Protein AF-0000000076975892 (afdb_homodimer)

InterPro domains:
  IPR004045 Glutathione S-transferase, N-terminal [PF13417] (5-80)
  IPR004045 Glutathione S-transferase, N-terminal [PS50404] (1-82)
  IPR004046 Glutathione S-transferase, C-terminal [PF00043] (127-188)
  IPR010987 Glutathione S-transferase, C-terminal-like [PS50405] (88-212)
  IPR036249 Thioredoxin-like superfamily [SSF52833] (1-87)
  IPR036282 Glutathione S-transferase, C-terminal domain superfamily [SSF47616] (73-201)
  IPR040079 Glutathione transferase family [SFLDS00019] (1-210)

Solvent-accessible surface area (backbone atoms only — not comparable to full-atom values): 22276 Å² total; per-residue (Å²): 129,60,28,35,33,36,28,38,62,54,38,38,54,26,37,18,41,51,48,50,36,55,74,66,66,54,59,72,39,80,43,82,44,48,66,91,79,41,45,39,70,35,66,83,40,31,72,72,32,80,81,40,63,73,21,30,35,36,53,90,79,47,69,50,46,48,36,68,26,47,44,52,28,48,41,64,67,62,48,87,59,57,65,42,64,37,83,52,37,70,62,27,28,39,32,42,29,45,43,49,40,31,57,66,43,45,49,41,28,47,46,67,36,47,44,48,23,48,78,67,49,42,76,84,50,67,69,39,47,51,50,35,53,50,41,50,51,47,52,26,55,50,30,70,78,29,71,27,74,56,33,75,48,71,32,57,38,43,38,50,47,47,29,43,50,52,38,44,36,56,43,70,58,50,78,47,78,88,35,53,44,46,45,53,37,51,54,50,48,54,65,76,35,75,59,47,62,80,68,40,43,63,14,40,52,48,36,20,51,52,43,62,70,33,50,123,128,60,30,35,34,38,29,38,61,52,37,39,54,26,38,18,41,52,50,50,36,55,75,67,66,55,58,72,39,78,42,81,44,48,65,93,79,41,45,38,70,35,65,82,40,30,73,72,32,80,80,41,63,73,22,29,34,36,55,88,82,47,68,48,47,47,37,68,26,48,43,52,28,49,42,64,67,63,47,88,58,57,67,41,63,35,83,51,36,70,63,27,28,40,32,39,29,46,43,49,40,31,58,67,42,44,47,41,27,48,46,65,36,48,44,46,23,47,76,67,50,42,77,83,49,66,68,39,48,51,50,32,53,51,41,50,50,49,52,28,56,49,31,70,76,30,72,26,75,57,33,76,50,71,34,57,38,43,40,51,46,46,30,44,51,53,40,44,35,55,43,70,59,50,79,47,77,88,34,54,44,46,45,52,37,53,54,50,47,54,65,74,35,75,59,46,60,79,68,38,44,63,14,41,52,49,34,20,52,52,42,61,70,32,51,124

Sequence (432 aa):
MPITLYFMAASAPCRSVLMLAHNLKLDINITNIDIMAGDQLKPEFTAINPQHTIPTINDEGFILWESRAILCYFANKYGKEDSLYPKDPEKRALVDRMLYFDMGTLYRAFCDFVYPQILLKTVPNPEKEDKMIECLSHLNTYLEKSAHVASDFLTIADFAIFATLITFQVAINFDFTKFYNIARWIELMKSELPFYSEVNQKGIDDFRQWYLVTRPMPITLYFMAASAPCRSVLMLAHNLKLDINITNIDIMAGDQLKPEFTAINPQHTIPTINDEGFILWESRAILCYFANKYGKEDSLYPKDPEKRALVDRMLYFDMGTLYRAFCDFVYPQILLKTVPNPEKEDKMIECLSHLNTYLEKSAHVASDFLTIADFAIFATLITFQVAINFDFTKFYNIARWIELMKSELPFYSEVNQKGIDDFRQWYLVTRP

Nearest PDB structures (foldseek):
  7rhp-assembly1_A  TM=9.782E-01  e=3.189E-21  Apis mellifera
  3wyw-assembly1_A  TM=9.762E-01  e=4.995E-21  Nilaparvata lugens
  4e8e-assembly1_C  TM=9.746E-01  e=1.737E-20  Bombyx mori
  8z3b-assembly1_A  TM=9.679E-01  e=1.354E-20  Plutella xylostella
  1r5a-assembly1_A-2  TM=9.725E-01  e=4.668E-19  Anopheles cracens

Foldseek 3Di:
DAKEWAADQLDLLRLLLQLVCVVLPGHYDYDYADVVVPSLVDPVNCVLPVVSDDGWIQDPNDIDDDSVVSLVVCCVPRNPDCQQQHPPPVLNVLLVVLLCLLVPQQLVLVCVQQVCCLPVVDDGDVVSVVSNVVSLVVQLVCLVVELASRHVDHYSSRSSVLSSVLLVCQQVVDDCVVSPSVVNSNVVVCVVRVCCCVRRVVNSVVNNVSRVVSHD/DAKEWADDQLDLLRLLLQLVCVVLPGHYDYDYADVVVPSLVDPVNCVLPVVSDDGWIQDPNDIDDDSVVSLVVCCVPRNPDCQQQHPPPVLNVLLVVLLCLLVPQQLVLVCVQQVCCLPVVDDGDVVSVVSNVVSLVVQLVCLVVELASRHVDHYSSRSSVLSSVLLVCQQVVDDCVVSPSVVNSNVVVCVVRVCCCVRRVVNSVVNNVSRVVSHD

Organism: Strigamia maritima (NCBI:txid126957)

Secondary structure (DSSP, 8-state):
-PEEEEE-TT-HHHHHHHHHHHHTT--EEEEE--GGGTGGGSHHHHTT-TT--S-EEEETTEEEESHHHHHHHHHHHH--SGGGS-SSHHHHHHHHHHHHHIIIIIHHHHHHHHHHHHHS-PPP-HHHHHHHHHHHHHHHHHTTS-SSSSSSS--HHHHHHHHHHHHHHHHS----TT-HHHHHHHHHHHHH-TTHIIIIIHHHHHHHHHHHHH--/-PEEEEE-TT-HHHHHHHHHHHHTT--EEEEE--GGGTGGGSHHHHTT-TT--S-EEEETTEEEESHHHHHHHHHHHH--SGGGS-SSHHHHHHHHHHHHHIIIIIHHHHHHHHHHHHHS-PPP-HHHHHHHHHHHHHHHHHTTS-SSSSSSS--HHHHHHHHHHHHHHHHS----TT-HHHHHHHHHHHHH-TTHIIIIIHHHHHHHHHHHHH--

Structure (mmCIF, N/CA/C/O backbone):
data_AF-0000000076975892-model_v1
#
loop_
_entity.id
_entity.type
_entity.pdbx_description
1 polymer 'Uncharacterized protein'
#
loop_
_atom_site.group_PDB
_atom_site.id
_a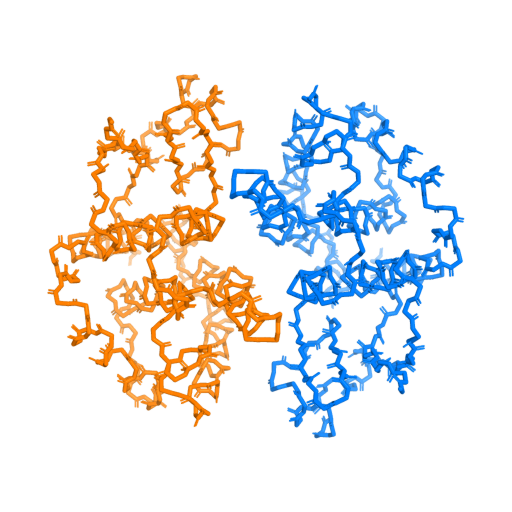tom_site.type_symbol
_atom_site.label_atom_id
_atom_site.label_alt_id
_atom_site.label_comp_id
_atom_site.label_asym_id
_atom_site.label_entity_id
_atom_site.label_seq_id
_atom_site.pdbx_PDB_ins_code
_atom_site.Cartn_x
_atom_site.Cartn_y
_atom_site.Cartn_z
_atom_site.occupancy
_atom_site.B_iso_or_equiv
_atom_site.auth_seq_id
_atom_site.auth_comp_id
_atom_site.auth_asym_id
_atom_site.auth_atom_id
_atom_site.pdbx_PDB_model_num
ATOM 1 N N . MET A 1 1 ? -18.5 -9.109 -21.75 1 87 1 MET A N 1
ATOM 2 C CA . MET A 1 1 ? -17.219 -9.062 -22.453 1 87 1 MET A CA 1
ATOM 3 C C . MET A 1 1 ? -16.062 -9.375 -21.516 1 87 1 MET A C 1
ATOM 5 O O . MET A 1 1 ? -16.141 -9.109 -20.312 1 87 1 MET A O 1
ATOM 9 N N . PRO A 1 2 ? -15.078 -9.945 -22.078 1 94.94 2 PRO A N 1
ATOM 10 C CA . PRO A 1 2 ? -13.961 -10.32 -21.203 1 94.94 2 PRO A CA 1
ATOM 11 C C . PRO A 1 2 ? -13.234 -9.102 -20.641 1 94.94 2 PRO A C 1
ATOM 13 O O . PRO A 1 2 ? -13.164 -8.055 -21.281 1 94.94 2 PRO A O 1
ATOM 16 N N . ILE A 1 3 ? -12.836 -9.156 -19.422 1 98.38 3 ILE A N 1
ATOM 17 C CA . ILE A 1 3 ? -11.953 -8.164 -18.828 1 98.38 3 ILE A CA 1
ATOM 18 C C . ILE A 1 3 ? -10.547 -8.312 -19.406 1 98.38 3 ILE A C 1
ATOM 20 O O . ILE A 1 3 ? -10 -9.414 -19.469 1 98.38 3 ILE A O 1
ATOM 24 N N . THR A 1 4 ? -9.977 -7.238 -19.875 1 98.62 4 THR A N 1
ATOM 25 C CA . THR A 1 4 ? -8.594 -7.27 -20.344 1 98.62 4 THR A CA 1
ATOM 26 C C . THR A 1 4 ? -7.629 -7.082 -19.172 1 98.62 4 THR A C 1
ATOM 28 O O . THR A 1 4 ? -7.82 -6.199 -18.328 1 98.62 4 THR A O 1
ATOM 31 N N . LEU A 1 5 ? -6.66 -7.922 -19.109 1 98.56 5 LEU A N 1
ATOM 32 C CA . LEU A 1 5 ? -5.594 -7.84 -18.125 1 98.56 5 LEU A CA 1
ATOM 33 C C . LEU A 1 5 ? -4.238 -7.656 -18.797 1 98.56 5 LEU A C 1
ATOM 35 O O . LEU A 1 5 ? -3.764 -8.555 -19.5 1 98.56 5 LEU A O 1
ATOM 39 N N . TYR A 1 6 ? -3.678 -6.469 -18.703 1 98.62 6 TYR A N 1
ATOM 40 C CA . TYR A 1 6 ? -2.295 -6.234 -19.109 1 98.62 6 TYR A CA 1
ATOM 41 C C . TYR A 1 6 ? -1.329 -6.855 -18.094 1 98.62 6 TYR A C 1
ATOM 43 O O . TYR A 1 6 ? -1.319 -6.484 -16.922 1 98.62 6 TYR A O 1
ATOM 51 N N . PHE A 1 7 ? -0.43 -7.727 -18.609 1 97.25 7 PHE A N 1
ATOM 52 C CA . PHE A 1 7 ? 0.078 -8.797 -17.75 1 97.25 7 PHE A CA 1
ATOM 53 C C . PHE A 1 7 ? 1.474 -9.219 -18.188 1 97.25 7 PHE A C 1
ATOM 55 O O . PHE A 1 7 ? 1.804 -9.156 -19.375 1 97.25 7 PHE A O 1
ATOM 62 N N . MET A 1 8 ? 2.252 -9.523 -17.234 1 95.31 8 MET A N 1
ATOM 63 C CA . MET A 1 8 ? 3.494 -10.258 -17.438 1 95.31 8 MET A CA 1
ATOM 64 C C . MET A 1 8 ? 3.588 -11.445 -16.484 1 95.31 8 MET A C 1
ATOM 66 O O . MET A 1 8 ? 3.516 -11.266 -15.258 1 95.31 8 MET A O 1
ATOM 70 N N . ALA A 1 9 ? 3.83 -12.609 -16.938 1 93.12 9 ALA A N 1
ATOM 71 C CA . ALA A 1 9 ? 3.738 -13.844 -16.156 1 93.12 9 ALA A CA 1
ATOM 72 C C . ALA A 1 9 ? 4.746 -13.844 -15.016 1 93.12 9 ALA A C 1
ATOM 74 O O . ALA A 1 9 ? 4.465 -14.359 -13.93 1 93.12 9 ALA A O 1
ATOM 75 N N . ALA A 1 10 ? 5.867 -13.258 -15.227 1 91.25 10 ALA A N 1
ATOM 76 C CA . ALA A 1 10 ? 6.926 -13.281 -14.219 1 91.25 10 ALA A CA 1
ATOM 77 C C . ALA A 1 10 ? 6.59 -12.367 -13.047 1 91.25 10 ALA A C 1
ATOM 79 O O . ALA A 1 10 ? 7.211 -12.453 -11.984 1 91.25 10 ALA A O 1
ATOM 80 N N . SER A 1 11 ? 5.684 -11.461 -13.219 1 93.44 11 SER A N 1
ATOM 81 C CA . SER A 1 11 ? 5.32 -10.477 -12.211 1 93.44 11 SER A CA 1
ATOM 82 C C . SER A 1 11 ? 4.422 -11.086 -11.141 1 93.44 11 SER A C 1
ATOM 84 O O . SER A 1 11 ? 3.297 -11.5 -11.438 1 93.44 11 SER A O 1
ATOM 86 N N . ALA A 1 12 ? 4.891 -11.102 -9.938 1 94.88 12 ALA A N 1
ATOM 87 C CA . ALA A 1 12 ? 4.105 -11.633 -8.82 1 94.88 12 ALA A CA 1
ATOM 88 C C . ALA A 1 12 ? 2.801 -10.867 -8.656 1 94.88 12 ALA A C 1
ATOM 90 O O . ALA A 1 12 ? 1.732 -11.461 -8.516 1 94.88 12 ALA A O 1
ATOM 91 N N . PRO A 1 13 ? 2.797 -9.508 -8.742 1 97.06 13 PRO A N 1
ATOM 92 C CA . PRO A 1 13 ? 1.539 -8.766 -8.648 1 97.06 13 PRO A CA 1
ATOM 93 C C . PRO A 1 13 ? 0.548 -9.148 -9.75 1 97.06 13 PRO A C 1
ATOM 95 O O . PRO A 1 13 ? -0.655 -9.25 -9.492 1 97.06 13 PRO A O 1
ATOM 98 N N . CYS A 1 14 ? 1.025 -9.391 -10.914 1 97.19 14 CYS A N 1
ATOM 99 C CA . CYS A 1 14 ? 0.155 -9.836 -12 1 97.19 14 CYS A CA 1
ATOM 100 C C . CYS A 1 14 ? -0.459 -11.195 -11.688 1 97.19 14 CYS A C 1
ATOM 102 O O . CYS A 1 14 ? -1.657 -11.398 -11.891 1 97.19 14 CYS A O 1
ATOM 104 N N . ARG A 1 15 ? 0.323 -12.055 -11.195 1 96.38 15 ARG A N 1
ATOM 105 C CA . ARG A 1 15 ? -0.147 -13.406 -10.914 1 96.38 15 ARG A CA 1
ATOM 106 C C . ARG A 1 15 ? -1.169 -13.414 -9.781 1 96.38 15 ARG A C 1
ATOM 108 O O . ARG A 1 15 ? -2.094 -14.227 -9.781 1 96.38 15 ARG A O 1
ATOM 115 N N . SER A 1 16 ? -1.021 -12.555 -8.805 1 97.5 16 SER A N 1
ATOM 116 C CA . SER A 1 16 ? -2.02 -12.453 -7.75 1 97.5 16 SER A CA 1
ATOM 117 C C . SER A 1 16 ? -3.395 -12.109 -8.312 1 97.5 16 SER A C 1
ATOM 119 O O . SER A 1 16 ? -4.398 -12.719 -7.938 1 97.5 16 SER A O 1
ATOM 121 N N . VAL A 1 17 ? -3.441 -11.18 -9.258 1 98.31 17 VAL A N 1
ATOM 122 C CA . VAL A 1 17 ? -4.684 -10.734 -9.875 1 98.31 17 VAL A CA 1
ATOM 123 C C . VAL A 1 17 ? -5.281 -11.867 -10.711 1 98.31 17 VAL A C 1
ATOM 125 O O . VAL A 1 17 ? -6.484 -12.133 -10.633 1 98.31 17 VAL A O 1
ATOM 128 N N . LEU A 1 18 ? -4.422 -12.539 -11.438 1 97.5 18 LEU A N 1
ATOM 129 C CA . LEU A 1 18 ? -4.891 -13.625 -12.297 1 97.5 18 LEU A CA 1
ATOM 130 C C . LEU A 1 18 ? -5.449 -14.773 -11.461 1 97.5 18 LEU A C 1
ATOM 132 O O . LEU A 1 18 ? -6.477 -15.359 -11.805 1 97.5 18 LEU A O 1
ATOM 136 N N . MET A 1 19 ? -4.801 -15.109 -10.375 1 96.88 19 MET A N 1
ATOM 137 C CA . MET A 1 19 ? -5.273 -16.172 -9.5 1 96.88 19 MET A CA 1
ATOM 138 C C . MET A 1 19 ? -6.648 -15.844 -8.93 1 96.88 19 MET A C 1
ATOM 140 O O . MET A 1 19 ? -7.539 -16.703 -8.906 1 96.88 19 MET A O 1
ATOM 144 N N . LEU A 1 20 ? -6.824 -14.602 -8.477 1 97.56 20 LEU A N 1
ATOM 145 C CA . LEU A 1 20 ? -8.133 -14.227 -7.949 1 97.56 20 LEU A CA 1
ATOM 146 C C . LEU A 1 20 ? -9.195 -14.273 -9.047 1 97.56 20 LEU A C 1
ATOM 148 O O . LEU A 1 20 ? -10.312 -14.734 -8.812 1 97.56 20 LEU A O 1
ATOM 152 N N . ALA A 1 21 ? -8.836 -13.781 -10.203 1 97.56 21 ALA A N 1
ATOM 153 C CA . ALA A 1 21 ? -9.781 -13.805 -11.32 1 97.56 21 ALA A CA 1
ATOM 154 C C . ALA A 1 21 ? -10.25 -15.227 -11.609 1 97.56 21 ALA A C 1
ATOM 156 O O . ALA A 1 21 ? -11.438 -15.453 -11.836 1 97.56 21 ALA A O 1
ATOM 157 N N . HIS A 1 22 ? -9.328 -16.125 -11.602 1 96.69 22 HIS A N 1
ATOM 158 C CA . HIS A 1 22 ? -9.664 -17.516 -11.812 1 96.69 22 HIS A CA 1
ATOM 159 C C . HIS A 1 22 ? -10.57 -18.047 -10.703 1 96.69 22 HIS A C 1
ATOM 161 O O . HIS A 1 22 ? -11.547 -18.75 -10.977 1 96.69 22 HIS A O 1
ATOM 167 N N . ASN A 1 23 ? -10.203 -17.734 -9.523 1 96.19 23 ASN A N 1
ATOM 168 C CA . ASN A 1 23 ? -10.992 -18.172 -8.367 1 96.19 23 ASN A CA 1
ATOM 169 C C . ASN A 1 23 ? -12.422 -17.656 -8.445 1 96.19 23 ASN A C 1
ATOM 171 O O . ASN A 1 23 ? -13.352 -18.328 -8.008 1 96.19 23 ASN A O 1
ATOM 175 N N . LEU A 1 24 ? -12.633 -16.5 -8.984 1 97 24 LEU A N 1
ATOM 176 C CA . LEU A 1 24 ? -13.945 -15.867 -9.109 1 97 24 LEU A CA 1
ATOM 177 C C . LEU A 1 24 ? -14.617 -16.266 -10.422 1 97 24 LEU A C 1
ATOM 179 O O . LEU A 1 24 ? -15.734 -15.82 -10.711 1 97 24 LEU A O 1
ATOM 183 N N . LYS A 1 25 ? -13.914 -17.016 -11.258 1 96.31 25 LYS A N 1
ATOM 184 C CA . LYS A 1 25 ? -14.406 -17.5 -12.547 1 96.31 25 LYS A CA 1
ATOM 185 C C . LYS A 1 25 ? -14.719 -16.344 -13.484 1 96.31 25 LYS A C 1
ATOM 187 O O . LYS A 1 25 ? -15.742 -16.344 -14.172 1 96.31 25 LYS A O 1
ATOM 192 N N . LEU A 1 26 ? -13.891 -15.344 -13.453 1 97.5 26 LEU A N 1
ATOM 193 C CA . LEU A 1 26 ? -14.031 -14.219 -14.367 1 97.5 26 LEU A CA 1
ATOM 194 C C . LEU A 1 26 ? -13.477 -14.555 -15.742 1 97.5 26 LEU A C 1
ATOM 196 O O . LEU A 1 26 ? -12.5 -15.297 -15.859 1 97.5 26 LEU A O 1
ATOM 200 N N . ASP A 1 27 ? -14.047 -14.039 -16.75 1 97.75 27 ASP A N 1
ATOM 201 C CA . ASP A 1 27 ? -13.539 -14.141 -18.109 1 97.75 27 ASP A CA 1
ATOM 202 C C . ASP A 1 27 ? -12.469 -13.078 -18.375 1 97.75 27 ASP A C 1
ATOM 204 O O . ASP A 1 27 ? -12.773 -11.891 -18.453 1 97.75 27 ASP A O 1
ATOM 208 N N . ILE A 1 28 ? -11.211 -13.555 -18.547 1 97.88 28 ILE A N 1
ATOM 209 C CA . ILE A 1 28 ? -10.07 -12.641 -18.656 1 97.88 28 ILE A CA 1
ATOM 210 C C . ILE A 1 28 ? -9.406 -12.812 -20.016 1 97.88 28 ILE A C 1
ATOM 212 O O . ILE A 1 28 ? -9.172 -13.938 -20.469 1 97.88 28 ILE A O 1
ATOM 216 N N . ASN A 1 29 ? -9.195 -11.734 -20.641 1 98.19 29 ASN A N 1
ATOM 217 C CA . ASN A 1 29 ? -8.344 -11.648 -21.812 1 98.19 29 ASN A CA 1
ATOM 218 C C . ASN A 1 29 ? -6.977 -11.07 -21.484 1 98.19 29 ASN A C 1
ATOM 220 O O . ASN A 1 29 ? -6.875 -9.914 -21.062 1 98.19 29 ASN A O 1
ATOM 224 N N . ILE A 1 30 ? -5.922 -11.836 -21.719 1 97.12 30 ILE A N 1
ATOM 225 C CA . ILE A 1 30 ? -4.582 -11.422 -21.328 1 97.12 30 ILE A CA 1
ATOM 226 C C . ILE A 1 30 ? -3.918 -10.664 -22.469 1 97.12 30 ILE A C 1
ATOM 228 O O . ILE A 1 30 ? -3.945 -11.117 -23.625 1 97.12 30 ILE A O 1
ATOM 232 N N . THR A 1 31 ? -3.439 -9.531 -22.25 1 97.56 31 THR A N 1
ATOM 233 C CA . THR A 1 31 ? -2.516 -8.789 -23.109 1 97.56 31 THR A CA 1
ATOM 234 C C . THR A 1 31 ? -1.117 -8.766 -22.5 1 97.56 31 THR A C 1
ATOM 236 O O . THR A 1 31 ? -0.881 -8.07 -21.516 1 97.56 31 THR A O 1
ATOM 239 N N . ASN A 1 32 ? -0.215 -9.453 -23.109 1 96.62 32 ASN A N 1
ATOM 240 C CA . ASN A 1 32 ? 1.141 -9.555 -22.578 1 96.62 32 ASN A CA 1
ATOM 241 C C . ASN A 1 32 ? 1.906 -8.242 -22.75 1 96.62 32 ASN A C 1
ATOM 243 O O . ASN A 1 32 ? 1.862 -7.621 -23.812 1 96.62 32 ASN A O 1
ATOM 247 N N . ILE A 1 33 ? 2.514 -7.789 -21.688 1 96.62 33 ILE A N 1
ATOM 248 C CA . ILE A 1 33 ? 3.389 -6.621 -21.672 1 96.62 33 ILE A CA 1
ATOM 249 C C . ILE A 1 33 ? 4.82 -7.055 -21.359 1 96.62 33 ILE A C 1
ATOM 251 O O . ILE A 1 33 ? 5.086 -7.609 -20.297 1 96.62 33 ILE A O 1
ATOM 255 N N . ASP A 1 34 ? 5.711 -6.906 -22.281 1 93.31 34 ASP A N 1
ATOM 256 C CA . ASP A 1 34 ? 7.129 -7.172 -22.062 1 93.31 34 ASP A CA 1
ATOM 257 C C . ASP A 1 34 ? 7.848 -5.93 -21.531 1 93.31 34 ASP A C 1
ATOM 259 O O . ASP A 1 34 ? 8.289 -5.09 -22.312 1 93.31 34 ASP A O 1
ATOM 263 N N . ILE A 1 35 ? 8.07 -5.922 -20.266 1 90.75 35 ILE A N 1
ATOM 264 C CA . ILE A 1 35 ? 8.656 -4.754 -19.641 1 90.75 35 ILE A CA 1
ATOM 265 C C . ILE A 1 35 ? 10.094 -4.57 -20.125 1 90.75 35 ILE A C 1
ATOM 267 O O . ILE A 1 35 ? 10.562 -3.439 -20.281 1 90.75 35 ILE A O 1
ATOM 271 N N . MET A 1 36 ? 10.805 -5.625 -20.359 1 85.38 36 MET A N 1
ATOM 272 C CA . MET A 1 36 ? 12.195 -5.562 -20.812 1 85.38 36 MET A CA 1
ATOM 273 C C . MET A 1 36 ? 12.281 -4.973 -22.219 1 85.38 36 MET A C 1
ATOM 275 O O . MET A 1 36 ? 13.258 -4.305 -22.547 1 85.38 36 MET A O 1
ATOM 279 N N . ALA A 1 37 ? 11.281 -5.184 -23 1 92.25 37 ALA A N 1
ATOM 280 C CA . ALA A 1 37 ? 11.227 -4.645 -24.359 1 92.25 37 ALA A CA 1
ATOM 281 C C . ALA A 1 37 ? 10.641 -3.234 -24.359 1 92.25 37 ALA A C 1
ATOM 283 O O . ALA A 1 37 ? 10.57 -2.59 -25.406 1 92.25 37 ALA A O 1
ATOM 284 N N . GLY A 1 38 ? 10.172 -2.787 -23.219 1 94.44 38 GLY A N 1
ATOM 285 C CA . GLY A 1 38 ? 9.68 -1.424 -23.094 1 94.44 38 GLY A CA 1
ATOM 286 C C . GLY A 1 38 ? 8.234 -1.267 -23.516 1 94.44 38 GLY A C 1
ATOM 287 O O . GLY A 1 38 ? 7.801 -0.165 -23.859 1 94.44 38 GLY A O 1
ATOM 288 N N . ASP A 1 39 ? 7.461 -2.34 -23.547 1 96.62 39 ASP A N 1
ATOM 289 C CA . ASP A 1 39 ? 6.062 -2.283 -23.953 1 96.62 39 ASP A CA 1
ATOM 290 C C . ASP A 1 39 ? 5.273 -1.297 -23.094 1 96.62 39 ASP A C 1
ATOM 292 O O . ASP A 1 39 ? 4.375 -0.613 -23.594 1 96.62 39 ASP A O 1
ATOM 296 N N . GLN A 1 40 ? 5.582 -1.185 -21.828 1 95.88 40 GLN A N 1
ATOM 297 C CA . GLN A 1 40 ? 4.84 -0.36 -20.875 1 95.88 40 GLN A CA 1
ATOM 298 C C . GLN A 1 40 ? 5.086 1.125 -21.125 1 95.88 40 GLN A C 1
ATOM 300 O O . GLN A 1 40 ? 4.375 1.977 -20.594 1 95.88 40 GLN A O 1
ATOM 305 N N . LEU A 1 41 ? 6.07 1.405 -21.984 1 96.06 41 LEU A N 1
ATOM 306 C CA . LEU A 1 41 ? 6.414 2.799 -22.25 1 96.06 41 LEU A CA 1
ATOM 307 C C . LEU A 1 41 ? 5.855 3.256 -23.594 1 96.06 41 LEU A C 1
ATOM 309 O O . LEU A 1 41 ? 5.938 4.438 -23.938 1 96.06 41 LEU A O 1
ATOM 313 N N . LYS A 1 42 ? 5.332 2.342 -24.359 1 96.81 42 LYS A N 1
ATOM 314 C CA . LYS A 1 42 ? 4.734 2.695 -25.641 1 96.81 42 LYS A CA 1
ATOM 315 C C . LYS A 1 42 ? 3.486 3.551 -25.453 1 96.81 42 LYS A C 1
ATOM 317 O O . LYS A 1 42 ? 2.725 3.346 -24.5 1 96.81 42 LYS A O 1
ATOM 322 N N . PRO A 1 43 ? 3.223 4.441 -26.328 1 96.12 43 PRO A N 1
ATOM 323 C CA . PRO A 1 43 ? 2.109 5.387 -26.203 1 96.12 43 PRO A CA 1
ATOM 324 C C . PRO A 1 43 ? 0.765 4.691 -26 1 96.12 43 PRO A C 1
ATOM 326 O O . PRO A 1 43 ? -0.086 5.191 -25.25 1 96.12 43 PRO A O 1
ATOM 329 N N . GLU A 1 44 ? 0.557 3.592 -26.656 1 95.69 44 GLU A N 1
ATOM 330 C CA . GLU A 1 44 ? -0.709 2.873 -26.547 1 95.69 44 GLU A CA 1
ATOM 331 C C . GLU A 1 44 ? -0.977 2.438 -25.109 1 95.69 44 GLU A C 1
ATOM 333 O O . GLU A 1 44 ? -2.125 2.43 -24.672 1 95.69 44 GLU A O 1
ATOM 338 N N . PHE A 1 45 ? 0.118 2.092 -24.375 1 97.06 45 PHE A N 1
ATOM 339 C CA . PHE A 1 45 ? -0.052 1.66 -23 1 97.06 45 PHE A CA 1
ATOM 340 C C . PHE A 1 45 ? -0.054 2.855 -22.047 1 97.06 45 PHE A C 1
ATOM 342 O O . PHE A 1 45 ? -0.855 2.914 -21.109 1 97.06 45 PHE A O 1
ATOM 349 N N . THR A 1 46 ? 0.799 3.861 -22.297 1 95.31 46 THR A N 1
ATOM 350 C CA . THR A 1 46 ? 0.897 5.004 -21.391 1 95.31 46 THR A CA 1
ATOM 351 C C . THR A 1 46 ? -0.38 5.84 -21.438 1 95.31 46 THR A C 1
ATOM 353 O O . THR A 1 46 ? -0.72 6.516 -20.469 1 95.31 46 THR A O 1
ATOM 356 N N . ALA A 1 47 ? -1.15 5.711 -22.469 1 94.44 47 ALA A N 1
ATOM 357 C CA . ALA A 1 47 ? -2.434 6.398 -22.578 1 94.44 47 ALA A CA 1
ATOM 358 C C . ALA A 1 47 ? -3.457 5.809 -21.625 1 94.44 47 ALA A C 1
ATOM 360 O O . ALA A 1 47 ? -4.359 6.512 -21.156 1 94.44 47 ALA A O 1
ATOM 361 N N . ILE A 1 48 ? -3.254 4.578 -21.344 1 94.81 48 ILE A N 1
ATOM 362 C CA . ILE A 1 48 ? -4.199 3.869 -20.484 1 94.81 48 ILE A CA 1
ATOM 363 C C . ILE A 1 48 ? -3.752 3.971 -19.031 1 94.81 48 ILE A C 1
ATOM 365 O O . ILE A 1 48 ? -4.582 4.133 -18.125 1 94.81 48 ILE A O 1
ATOM 369 N N . ASN A 1 49 ? -2.498 3.889 -18.812 1 96.94 49 ASN A N 1
ATOM 370 C CA . ASN A 1 49 ? -1.891 3.982 -17.5 1 96.94 49 ASN A CA 1
ATOM 371 C C . ASN A 1 49 ? -0.674 4.906 -17.5 1 96.94 49 ASN A C 1
ATOM 373 O O . ASN A 1 49 ? 0.454 4.449 -17.703 1 96.94 49 ASN A O 1
ATOM 377 N N . PRO A 1 50 ? -0.907 6.152 -17.125 1 95.06 50 PRO A N 1
ATOM 378 C CA . PRO A 1 50 ? 0.19 7.121 -17.172 1 95.06 50 PRO A CA 1
ATOM 379 C C . PRO A 1 50 ? 1.342 6.754 -16.234 1 95.06 50 PRO A C 1
ATOM 381 O O . PRO A 1 50 ? 2.436 7.312 -16.359 1 95.06 50 PRO A O 1
ATOM 384 N N . GLN A 1 51 ? 1.115 5.855 -15.312 1 96.25 51 GLN A N 1
ATOM 385 C CA . GLN A 1 51 ? 2.176 5.375 -14.438 1 96.25 51 GLN A CA 1
ATOM 386 C C . GLN A 1 51 ? 2.947 4.227 -15.078 1 96.25 51 GLN A C 1
ATOM 388 O O . GLN A 1 51 ? 4.016 3.846 -14.602 1 96.25 51 GLN A O 1
ATOM 393 N N . HIS A 1 52 ? 2.326 3.586 -16.141 1 96.38 52 HIS A N 1
ATOM 394 C CA . HIS A 1 52 ? 2.941 2.594 -17.016 1 96.38 52 HIS A CA 1
ATOM 395 C C . HIS A 1 52 ? 3.305 1.329 -16.25 1 96.38 52 HIS A C 1
ATOM 397 O O . HIS A 1 52 ? 4.383 0.764 -16.438 1 96.38 52 HIS A O 1
ATOM 403 N N . THR A 1 53 ? 2.496 0.978 -15.242 1 96.81 53 THR A N 1
ATOM 404 C CA . THR A 1 53 ? 2.764 -0.216 -14.453 1 96.81 53 THR A CA 1
ATOM 405 C C . THR A 1 53 ? 1.827 -1.354 -14.852 1 96.81 53 THR A C 1
ATOM 407 O O . THR A 1 53 ? 0.795 -1.121 -15.484 1 96.81 53 THR A O 1
ATOM 410 N N . ILE A 1 54 ? 2.186 -2.529 -14.602 1 97.62 54 ILE A N 1
ATOM 411 C CA . ILE A 1 54 ? 1.351 -3.723 -14.664 1 97.62 54 ILE A CA 1
ATOM 412 C C . ILE A 1 54 ? 1.258 -4.367 -13.281 1 97.62 54 ILE A C 1
ATOM 414 O O . ILE A 1 54 ? 2.16 -4.207 -12.461 1 97.62 54 ILE A O 1
ATOM 418 N N . PRO A 1 55 ? 0.163 -5.059 -12.992 1 98.44 55 PRO A N 1
ATOM 419 C CA . PRO A 1 55 ? -1.007 -5.301 -13.836 1 98.44 55 PRO A CA 1
ATOM 420 C C . PRO A 1 55 ? -1.862 -4.051 -14.031 1 98.44 55 PRO A C 1
ATOM 422 O O . PRO A 1 55 ? -1.857 -3.156 -13.188 1 98.44 55 PRO A O 1
ATOM 425 N N . THR A 1 56 ? -2.488 -3.945 -15.133 1 98.81 56 THR A N 1
ATOM 426 C CA . THR A 1 56 ? -3.547 -2.998 -15.461 1 98.81 56 THR A CA 1
ATOM 427 C C . THR A 1 56 ? -4.75 -3.717 -16.062 1 98.81 56 THR A C 1
ATOM 429 O O . THR A 1 56 ? -4.594 -4.652 -16.844 1 98.81 56 THR A O 1
ATOM 432 N N . ILE A 1 57 ? -5.965 -3.359 -15.695 1 98.88 57 ILE A N 1
ATOM 433 C CA . ILE A 1 57 ? -7.141 -4 -16.281 1 98.88 57 ILE A CA 1
ATOM 434 C C . ILE A 1 57 ? -7.973 -2.965 -17.031 1 98.88 57 ILE A C 1
ATOM 436 O O . ILE A 1 57 ? -7.883 -1.767 -16.75 1 98.88 57 ILE A O 1
ATOM 440 N N . ASN A 1 58 ? -8.664 -3.398 -17.969 1 98.69 58 ASN A N 1
ATOM 441 C CA . ASN A 1 58 ? -9.773 -2.719 -18.625 1 98.69 58 ASN A CA 1
ATOM 442 C C . ASN A 1 58 ? -11.07 -3.52 -18.5 1 98.69 58 ASN A C 1
ATOM 444 O O . ASN A 1 58 ? -11.234 -4.547 -19.172 1 98.69 58 ASN A O 1
ATOM 448 N N . ASP A 1 59 ? -11.938 -3.162 -17.562 1 98.56 59 ASP A N 1
ATOM 449 C CA . ASP A 1 59 ? -13.227 -3.803 -17.359 1 98.56 59 ASP A CA 1
ATOM 450 C C . ASP A 1 59 ? -14.359 -2.967 -17.969 1 98.56 59 ASP A C 1
ATOM 452 O O . ASP A 1 59 ? -14.977 -2.154 -17.266 1 98.56 59 ASP A O 1
ATOM 456 N N . GLU A 1 60 ? -14.625 -3.227 -19.266 1 96.81 60 GLU A N 1
ATOM 457 C CA . GLU A 1 60 ? -15.68 -2.521 -19.984 1 96.81 60 GLU A CA 1
ATOM 458 C C . GLU A 1 60 ? -15.469 -1.011 -19.938 1 96.81 60 GLU A C 1
ATOM 460 O O . GLU A 1 60 ? -16.391 -0.26 -19.609 1 96.81 60 GLU A O 1
ATOM 465 N N . GLY A 1 61 ? -14.258 -0.636 -20.094 1 97.25 61 GLY A N 1
ATOM 466 C CA . GLY A 1 61 ? -13.938 0.782 -20.141 1 97.25 61 GLY A CA 1
ATOM 467 C C . GLY A 1 61 ? -13.383 1.315 -18.828 1 97.25 61 GLY A C 1
ATOM 468 O O . GLY A 1 61 ? -12.781 2.391 -18.797 1 97.25 61 GLY A O 1
ATOM 469 N N . PHE A 1 62 ? -13.562 0.589 -17.766 1 98.12 62 PHE A N 1
ATOM 470 C CA . PHE A 1 62 ? -12.977 0.991 -16.484 1 98.12 62 PHE A CA 1
ATOM 471 C C . PHE A 1 62 ? -11.531 0.521 -16.375 1 98.12 62 PHE A C 1
ATOM 473 O O . PHE A 1 62 ? -11.273 -0.682 -16.312 1 98.12 62 PHE A O 1
ATOM 480 N N . ILE A 1 63 ? -10.602 1.496 -16.328 1 98.38 63 ILE A N 1
ATOM 481 C CA . ILE A 1 63 ? -9.172 1.207 -16.281 1 98.38 63 ILE A CA 1
ATOM 482 C C . ILE A 1 63 ? -8.664 1.307 -14.844 1 98.38 63 ILE A C 1
ATOM 484 O O . ILE A 1 63 ? -8.961 2.277 -14.148 1 98.38 63 ILE A O 1
ATOM 488 N N . LEU A 1 64 ? -7.961 0.279 -14.453 1 98.69 64 LEU A N 1
ATOM 489 C CA . LEU A 1 64 ? -7.438 0.254 -13.094 1 98.69 64 LEU A CA 1
ATOM 490 C C . LEU A 1 64 ? -6.082 -0.439 -13.047 1 98.69 64 LEU A C 1
ATOM 492 O O . LEU A 1 64 ? -5.887 -1.477 -13.688 1 98.69 64 LEU A O 1
ATOM 496 N N . TRP A 1 65 ? -5.16 0.252 -12.352 1 98.44 65 TRP A N 1
ATOM 497 C CA . TRP A 1 65 ? -3.896 -0.405 -12.039 1 98.44 65 TRP A CA 1
ATOM 498 C C . TRP A 1 65 ? -3.66 -0.445 -10.539 1 98.44 65 TRP A C 1
ATOM 500 O O . TRP A 1 65 ? -4.461 0.081 -9.766 1 98.44 65 TRP A O 1
ATOM 510 N N . GLU A 1 66 ? -2.467 -1.027 -10.234 1 97.94 66 GLU A N 1
ATOM 511 C CA . GLU A 1 66 ? -2.127 -1.418 -8.867 1 97.94 66 GLU A CA 1
ATOM 512 C C . GLU A 1 66 ? -2.779 -2.746 -8.492 1 97.94 66 GLU A C 1
ATOM 514 O O . GLU A 1 66 ? -4.008 -2.84 -8.422 1 97.94 66 GLU A O 1
ATOM 519 N N . SER A 1 67 ? -2.031 -3.801 -8.352 1 98.62 67 SER A N 1
ATOM 520 C CA . SER A 1 67 ? -2.512 -5.168 -8.188 1 98.62 67 SER A CA 1
ATOM 521 C C . SER A 1 67 ? -3.449 -5.289 -6.992 1 98.62 67 SER A C 1
ATOM 523 O O . SER A 1 67 ? -4.516 -5.898 -7.09 1 98.62 67 SER A O 1
ATOM 525 N N . ARG A 1 68 ? -3.166 -4.652 -5.883 1 98.75 68 ARG A N 1
ATOM 526 C CA . ARG A 1 68 ? -3.986 -4.773 -4.684 1 98.75 68 ARG A CA 1
ATOM 527 C C . ARG A 1 68 ? -5.301 -4.016 -4.84 1 98.75 68 ARG A C 1
ATOM 529 O O . ARG A 1 68 ? -6.34 -4.465 -4.352 1 98.75 68 ARG A O 1
ATOM 536 N N . ALA A 1 69 ? -5.25 -2.881 -5.488 1 98.81 69 ALA A N 1
ATOM 537 C CA . ALA A 1 69 ? -6.492 -2.182 -5.812 1 98.81 69 ALA A CA 1
ATOM 538 C C . ALA A 1 69 ? -7.375 -3.027 -6.723 1 98.81 69 ALA A C 1
ATOM 540 O O . ALA A 1 69 ? -8.602 -3.051 -6.562 1 98.81 69 ALA A O 1
ATOM 541 N N . ILE A 1 70 ? -6.781 -3.74 -7.676 1 98.94 70 ILE A N 1
ATOM 542 C CA . ILE A 1 70 ? -7.52 -4.609 -8.586 1 98.94 70 ILE A CA 1
ATOM 543 C C . ILE A 1 70 ? -8.125 -5.777 -7.809 1 98.94 70 ILE A C 1
ATOM 545 O O . ILE A 1 70 ? -9.266 -6.164 -8.047 1 98.94 70 ILE A O 1
ATOM 549 N N . LEU A 1 71 ? -7.352 -6.32 -6.867 1 98.88 71 LEU A N 1
ATOM 550 C CA . LEU A 1 71 ? -7.879 -7.395 -6.031 1 98.88 71 LEU A CA 1
ATOM 551 C C . LEU A 1 71 ? -9.117 -6.93 -5.27 1 98.88 71 LEU A C 1
ATOM 553 O O . LEU A 1 71 ? -10.133 -7.625 -5.25 1 98.88 71 LEU A O 1
ATOM 557 N N . CYS A 1 72 ? -9 -5.738 -4.648 1 98.88 72 CYS A N 1
ATOM 558 C CA . CYS A 1 72 ? -10.133 -5.176 -3.926 1 98.88 72 CYS A CA 1
ATOM 559 C C . CYS A 1 72 ? -11.312 -4.941 -4.855 1 98.88 72 CYS A C 1
ATOM 561 O O . CYS A 1 72 ? -12.453 -5.285 -4.523 1 98.88 72 CYS A O 1
ATOM 563 N N . TYR A 1 73 ? -11.039 -4.453 -6.055 1 98.88 73 TYR A N 1
ATOM 564 C CA . TYR A 1 73 ? -12.07 -4.164 -7.043 1 98.88 73 TYR A CA 1
ATOM 565 C C . TYR A 1 73 ? -12.789 -5.438 -7.477 1 98.88 73 TYR A C 1
ATOM 567 O O . TYR A 1 73 ? -14.016 -5.5 -7.473 1 98.88 73 TYR A O 1
ATOM 575 N N . PHE A 1 74 ? -12.062 -6.484 -7.805 1 98.88 74 PHE A N 1
ATOM 576 C CA . PHE A 1 74 ? -12.641 -7.754 -8.227 1 98.88 74 PHE A CA 1
ATOM 577 C C . PHE A 1 74 ? -13.516 -8.344 -7.133 1 98.88 74 PHE A C 1
ATOM 579 O O . PHE A 1 74 ? -14.609 -8.836 -7.402 1 98.88 74 PHE A O 1
ATOM 586 N N . ALA A 1 75 ? -13.031 -8.281 -5.93 1 98.69 75 ALA A N 1
ATOM 587 C CA . ALA A 1 75 ? -13.812 -8.828 -4.82 1 98.69 75 ALA A CA 1
ATOM 588 C C . ALA A 1 75 ? -15.094 -8.023 -4.605 1 98.69 75 ALA A C 1
ATOM 590 O O . ALA A 1 75 ? -16.156 -8.602 -4.379 1 98.69 75 ALA A O 1
ATOM 591 N N . ASN A 1 76 ? -15 -6.695 -4.648 1 98.38 76 ASN A N 1
ATOM 592 C CA . ASN A 1 76 ? -16.141 -5.824 -4.398 1 98.38 76 ASN A CA 1
ATOM 593 C C . ASN A 1 76 ? -17.203 -5.949 -5.496 1 98.38 76 ASN A C 1
ATOM 595 O O . ASN A 1 76 ? -18.406 -5.906 -5.219 1 98.38 76 ASN A O 1
ATOM 599 N N . LYS A 1 77 ? -16.75 -6.117 -6.719 1 98 77 LYS A N 1
ATOM 600 C CA . LYS A 1 77 ? -17.672 -6.07 -7.852 1 98 77 LYS A CA 1
ATOM 601 C C . LYS A 1 77 ? -18.203 -7.465 -8.188 1 98 77 LYS A C 1
ATOM 603 O O . LYS A 1 77 ? -19.375 -7.629 -8.516 1 98 77 LYS A O 1
ATOM 608 N N . TYR A 1 78 ? -17.328 -8.477 -8.031 1 97.81 78 TYR A N 1
ATOM 609 C CA . TYR A 1 78 ? -17.672 -9.781 -8.602 1 97.81 78 TYR A CA 1
ATOM 610 C C . TYR A 1 78 ? -17.703 -10.852 -7.52 1 97.81 78 TYR A C 1
ATOM 612 O O . TYR A 1 78 ? -18.125 -11.984 -7.777 1 97.81 78 TYR A O 1
ATOM 620 N N . GLY A 1 79 ? -17.203 -10.477 -6.32 1 96.25 79 GLY A N 1
ATOM 621 C CA . GLY A 1 79 ? -17.234 -11.453 -5.246 1 96.25 79 GLY A CA 1
ATOM 622 C C . GLY A 1 79 ? -18.641 -11.891 -4.875 1 96.25 79 GLY A C 1
ATOM 623 O O . GLY A 1 79 ? -19.547 -11.055 -4.785 1 96.25 79 GLY A O 1
ATOM 624 N N . LYS A 1 80 ? -18.875 -13.156 -4.676 1 91.81 80 LYS A N 1
ATOM 625 C CA . LYS A 1 80 ? -20.203 -13.68 -4.336 1 91.81 80 LYS A CA 1
ATOM 626 C C . LYS A 1 80 ? -20.328 -13.922 -2.836 1 91.81 80 LYS A C 1
ATOM 628 O O . LYS A 1 80 ? -21.422 -13.852 -2.283 1 91.81 80 LYS A O 1
ATOM 633 N N . GLU A 1 81 ? -19.219 -14.227 -2.25 1 90.5 81 GLU A N 1
ATOM 634 C CA . GLU A 1 81 ? -19.188 -14.492 -0.815 1 90.5 81 GLU A CA 1
ATOM 635 C C . GLU A 1 81 ? -18.469 -13.375 -0.062 1 90.5 81 GLU A C 1
ATOM 637 O O . GLU A 1 81 ? -17.484 -12.828 -0.548 1 90.5 81 GLU A O 1
ATOM 642 N N . ASP A 1 82 ? -18.906 -13.133 1.148 1 93.69 82 ASP A N 1
ATOM 643 C CA . ASP A 1 82 ? -18.375 -12.031 1.949 1 93.69 82 ASP A CA 1
ATOM 644 C C . ASP A 1 82 ? -17.016 -12.383 2.525 1 93.69 82 ASP A C 1
ATOM 646 O O . ASP A 1 82 ? -16.266 -11.492 2.947 1 93.69 82 ASP A O 1
ATOM 650 N N . SER A 1 83 ? -16.609 -13.586 2.525 1 93.31 83 SER A N 1
ATOM 651 C CA . SER A 1 83 ? -15.398 -14.031 3.213 1 93.31 83 SER A CA 1
ATOM 652 C C . SER A 1 83 ? -14.141 -13.539 2.5 1 93.31 83 SER A C 1
ATOM 654 O O . SER A 1 83 ? -13.117 -13.289 3.137 1 93.31 83 SER A O 1
ATOM 656 N N . LEU A 1 84 ? -14.258 -13.359 1.227 1 97.12 84 LEU A N 1
ATOM 657 C CA . LEU A 1 84 ? -13.094 -13 0.422 1 97.12 84 LEU A CA 1
ATOM 658 C C . LEU A 1 84 ? -12.617 -11.586 0.75 1 97.12 84 LEU A C 1
ATOM 660 O O . LEU A 1 84 ? -11.414 -11.312 0.707 1 97.12 84 LEU A O 1
ATOM 664 N N . TYR A 1 85 ? -13.492 -10.703 0.996 1 98.38 85 TYR A N 1
ATOM 665 C CA . TYR A 1 85 ? -13.25 -9.32 1.37 1 98.38 85 TYR A CA 1
ATOM 666 C C . TYR A 1 85 ? -14.406 -8.766 2.191 1 98.38 85 TYR A C 1
ATOM 668 O O . TYR A 1 85 ? -15.273 -8.055 1.663 1 98.38 85 TYR A O 1
ATOM 676 N N . PRO A 1 86 ? -14.375 -9.016 3.506 1 98.06 86 PRO A N 1
ATOM 677 C CA . PRO A 1 86 ? -15.539 -8.797 4.367 1 98.06 86 PRO A CA 1
ATOM 678 C C . PRO A 1 86 ? -16.016 -7.348 4.352 1 98.06 86 PRO A C 1
ATOM 680 O O . PRO A 1 86 ? -15.203 -6.426 4.281 1 98.06 86 PRO A O 1
ATOM 683 N N . LYS A 1 87 ? -17.391 -7.184 4.566 1 96.38 87 LYS A N 1
ATOM 684 C CA . LYS A 1 87 ? -17.969 -5.844 4.641 1 96.38 87 LYS A CA 1
ATOM 685 C C . LYS A 1 87 ? -17.875 -5.281 6.055 1 96.38 87 LYS A C 1
ATOM 687 O O . LYS A 1 87 ? -17.953 -4.066 6.254 1 96.38 87 LYS A O 1
ATOM 692 N N . ASP A 1 88 ? -17.719 -6.238 7.027 1 98.12 88 ASP A N 1
ATOM 693 C CA . ASP A 1 88 ? -17.5 -5.801 8.398 1 98.12 88 ASP A CA 1
ATOM 694 C C . ASP A 1 88 ? -16.234 -4.949 8.508 1 98.12 88 ASP A C 1
ATOM 696 O O . ASP A 1 88 ? -15.164 -5.371 8.086 1 98.12 88 ASP A O 1
ATOM 700 N N . PRO A 1 89 ? -16.328 -3.746 9.078 1 98.19 89 PRO A N 1
ATOM 701 C CA . PRO A 1 89 ? -15.188 -2.82 9.07 1 98.19 89 PRO A CA 1
ATOM 702 C C . PRO A 1 89 ? -13.945 -3.404 9.75 1 98.19 89 PRO A C 1
ATOM 704 O O . PRO A 1 89 ? -12.828 -3.234 9.25 1 98.19 89 PRO A O 1
ATOM 707 N N . GLU A 1 90 ? -14.133 -4.066 10.852 1 98.5 90 GLU A N 1
ATOM 708 C CA . GLU A 1 90 ? -12.984 -4.609 11.562 1 98.5 90 GLU A CA 1
ATOM 709 C C . GLU A 1 90 ? -12.344 -5.754 10.789 1 98.5 90 GLU A C 1
ATOM 711 O O . GLU A 1 90 ? -11.117 -5.793 10.625 1 98.5 90 GLU A O 1
ATOM 716 N N . LYS A 1 91 ? -13.148 -6.711 10.297 1 98.38 91 LYS A N 1
ATOM 717 C CA . LYS A 1 91 ? -12.625 -7.832 9.523 1 98.38 91 LYS A CA 1
ATOM 718 C C . LYS A 1 91 ? -11.953 -7.352 8.25 1 98.38 91 LYS A C 1
ATOM 720 O O . LYS A 1 91 ? -10.883 -7.848 7.879 1 98.38 91 LYS A O 1
ATOM 725 N N . ARG A 1 92 ? -12.555 -6.383 7.617 1 98.56 92 ARG A N 1
ATOM 726 C CA . ARG A 1 92 ? -11.984 -5.84 6.387 1 98.56 92 ARG A CA 1
ATOM 727 C C . ARG A 1 92 ? -10.648 -5.156 6.652 1 98.56 92 ARG A C 1
ATOM 729 O O . ARG A 1 92 ? -9.719 -5.262 5.852 1 98.56 92 ARG A O 1
ATOM 736 N N . ALA A 1 93 ? -10.555 -4.457 7.758 1 98.81 93 ALA A N 1
ATOM 737 C CA . ALA A 1 93 ? -9.336 -3.732 8.109 1 98.81 93 ALA A CA 1
ATOM 738 C C . ALA A 1 93 ? -8.156 -4.688 8.273 1 98.81 93 ALA A C 1
ATOM 740 O O . ALA A 1 93 ? -7.02 -4.344 7.941 1 98.81 93 ALA A O 1
ATOM 741 N N . LEU A 1 94 ? -8.445 -5.855 8.773 1 98.44 94 LEU A N 1
ATOM 742 C CA . LEU A 1 94 ? -7.379 -6.844 8.93 1 98.44 94 LEU A CA 1
ATOM 743 C C . LEU A 1 94 ? -6.875 -7.316 7.574 1 98.44 94 LEU A C 1
ATOM 745 O O . LEU A 1 94 ? -5.676 -7.543 7.395 1 98.44 94 LEU A O 1
ATOM 749 N N . VAL A 1 95 ? -7.789 -7.457 6.621 1 98.75 95 VAL A N 1
ATOM 750 C CA . VAL A 1 95 ? -7.414 -7.816 5.258 1 98.75 95 VAL A CA 1
ATOM 751 C C . VAL A 1 95 ? -6.59 -6.691 4.637 1 98.75 95 VAL A C 1
ATOM 753 O O . VAL A 1 95 ? -5.52 -6.934 4.07 1 98.75 95 VAL A O 1
ATOM 756 N N . ASP A 1 96 ? -7.031 -5.465 4.824 1 98.81 96 ASP A N 1
ATOM 757 C CA . ASP A 1 96 ? -6.332 -4.305 4.285 1 98.81 96 ASP A CA 1
ATOM 758 C C . ASP A 1 96 ? -4.922 -4.195 4.859 1 98.81 96 ASP A C 1
ATOM 760 O O . ASP A 1 96 ? -3.969 -3.918 4.133 1 98.81 96 ASP A O 1
ATOM 764 N N . ARG A 1 97 ? -4.82 -4.406 6.133 1 98.69 97 ARG A N 1
ATOM 765 C CA . ARG A 1 97 ? -3.508 -4.324 6.77 1 98.69 97 ARG A CA 1
ATOM 766 C C . ARG A 1 97 ? -2.52 -5.277 6.113 1 98.69 97 ARG A C 1
ATOM 768 O O . ARG A 1 97 ? -1.369 -4.91 5.859 1 98.69 97 ARG A O 1
ATOM 775 N N . MET A 1 98 ? -2.965 -6.445 5.797 1 98.69 98 MET A N 1
ATOM 776 C CA . MET A 1 98 ? -2.066 -7.449 5.234 1 98.69 98 MET A CA 1
ATOM 777 C C . MET A 1 98 ? -1.74 -7.133 3.779 1 98.69 98 MET A C 1
ATOM 779 O O . MET A 1 98 ? -0.637 -7.414 3.311 1 98.69 98 MET A O 1
ATOM 783 N N . LEU A 1 99 ? -2.717 -6.535 3.068 1 98.81 99 LEU A N 1
ATOM 784 C CA . LEU A 1 99 ? -2.428 -6.078 1.714 1 98.81 99 LEU A CA 1
ATOM 785 C C . LEU A 1 99 ? -1.344 -5.008 1.723 1 98.81 99 LEU A C 1
ATOM 787 O O . LEU A 1 99 ? -0.407 -5.059 0.921 1 98.81 99 LEU A O 1
ATOM 791 N N . TYR A 1 100 ? -1.457 -4.078 2.637 1 98.69 100 TYR A N 1
ATOM 792 C CA . TYR A 1 100 ? -0.451 -3.027 2.75 1 98.69 100 TYR A CA 1
ATOM 793 C C . TYR A 1 100 ? 0.869 -3.59 3.266 1 98.69 100 TYR A C 1
ATOM 795 O O . TYR A 1 100 ? 1.942 -3.117 2.887 1 98.69 100 TYR A O 1
ATOM 803 N N . PHE A 1 101 ? 0.791 -4.602 4.152 1 98.5 101 PHE A N 1
ATOM 804 C CA . PHE A 1 101 ? 1.996 -5.285 4.609 1 98.5 101 PHE A CA 1
ATOM 805 C C . PHE A 1 101 ? 2.752 -5.891 3.434 1 98.5 101 PHE A C 1
ATOM 807 O O . PHE A 1 101 ? 3.975 -5.75 3.336 1 98.5 101 PHE A O 1
ATOM 814 N N . ASP A 1 102 ? 2.01 -6.543 2.576 1 98.19 102 ASP A N 1
ATOM 815 C CA . ASP A 1 102 ? 2.656 -7.125 1.403 1 98.19 102 ASP A CA 1
ATOM 816 C C . ASP A 1 102 ? 3.305 -6.043 0.542 1 98.19 102 ASP A C 1
ATOM 818 O O . ASP A 1 102 ? 4.48 -6.145 0.191 1 98.19 102 ASP A O 1
ATOM 822 N N . MET A 1 103 ? 2.59 -5.004 0.241 1 97 103 MET A N 1
ATOM 823 C CA . MET A 1 103 ? 3.051 -3.953 -0.663 1 97 103 MET A CA 1
ATOM 824 C C . MET A 1 103 ? 4.25 -3.215 -0.075 1 97 103 MET A C 1
ATOM 826 O O . MET A 1 103 ? 5.273 -3.057 -0.741 1 97 103 MET A O 1
ATOM 830 N N . GLY A 1 104 ? 4.078 -2.836 1.178 1 95.62 104 GLY A N 1
ATOM 831 C CA . GLY A 1 104 ? 5.012 -1.883 1.756 1 95.62 104 GLY A CA 1
ATOM 832 C C . GLY A 1 104 ? 6.16 -2.547 2.494 1 95.62 104 GLY A C 1
ATOM 833 O O . GLY A 1 104 ? 7.168 -1.903 2.787 1 95.62 104 GLY A O 1
ATOM 834 N N . THR A 1 105 ? 6.039 -3.834 2.811 1 96.69 105 THR A N 1
ATOM 835 C CA . THR A 1 105 ? 7.023 -4.492 3.664 1 96.69 105 THR A CA 1
ATOM 836 C C . THR A 1 105 ? 7.57 -5.746 2.992 1 96.69 105 THR A C 1
ATOM 838 O O . THR A 1 105 ? 8.734 -5.781 2.59 1 96.69 105 THR A O 1
ATOM 841 N N . LEU A 1 106 ? 6.734 -6.695 2.703 1 97.56 106 LEU A N 1
ATOM 842 C CA . LEU A 1 106 ? 7.172 -8.023 2.283 1 97.56 106 LEU A CA 1
ATOM 843 C C . LEU A 1 106 ? 7.66 -8 0.838 1 97.56 106 LEU A C 1
ATOM 845 O O . LEU A 1 106 ? 8.82 -8.312 0.566 1 97.56 106 LEU A O 1
ATOM 849 N N . TYR A 1 107 ? 6.809 -7.598 -0.077 1 96.88 107 TYR A N 1
ATOM 850 C CA . TYR A 1 107 ? 7.16 -7.562 -1.492 1 96.88 107 TYR A CA 1
ATOM 851 C C . TYR A 1 107 ? 8.25 -6.531 -1.755 1 96.88 107 TYR A C 1
ATOM 853 O O . TYR A 1 107 ? 9.133 -6.75 -2.59 1 96.88 107 TYR A O 1
ATOM 861 N N . ARG A 1 108 ? 8.188 -5.473 -1.035 1 95.56 108 ARG A N 1
ATOM 862 C CA . ARG A 1 108 ? 9.211 -4.445 -1.158 1 95.56 108 ARG A CA 1
ATOM 863 C C . ARG A 1 108 ? 10.586 -4.996 -0.777 1 95.56 108 ARG A C 1
ATOM 865 O O . ARG A 1 108 ? 11.578 -4.742 -1.469 1 95.56 108 ARG A O 1
ATOM 872 N N . ALA A 1 109 ? 10.641 -5.684 0.345 1 95.5 109 ALA A N 1
ATOM 873 C CA . ALA A 1 109 ? 11.906 -6.262 0.791 1 95.5 109 ALA A CA 1
ATOM 874 C C . ALA A 1 109 ? 12.453 -7.238 -0.245 1 95.5 109 ALA A C 1
ATOM 876 O O . ALA A 1 109 ? 13.664 -7.281 -0.484 1 95.5 109 ALA A O 1
ATOM 877 N N . PHE A 1 110 ? 11.586 -7.977 -0.839 1 94.75 110 PHE A N 1
ATOM 878 C CA . PHE A 1 110 ? 11.969 -8.883 -1.914 1 94.75 110 PHE A CA 1
ATOM 879 C C . PHE A 1 110 ? 12.57 -8.117 -3.084 1 94.75 110 PHE A C 1
ATOM 881 O O . PHE A 1 110 ? 13.641 -8.469 -3.584 1 94.75 110 PHE A O 1
ATOM 888 N N . CYS A 1 111 ? 11.914 -7.062 -3.514 1 93.5 111 CYS A N 1
ATOM 889 C CA . CYS A 1 111 ? 12.367 -6.262 -4.648 1 93.5 111 CYS A CA 1
ATOM 890 C C . CYS A 1 111 ? 13.727 -5.641 -4.367 1 93.5 111 CYS A C 1
ATOM 892 O O . CYS A 1 111 ? 14.617 -5.688 -5.215 1 93.5 111 CYS A O 1
ATOM 894 N N . ASP A 1 112 ? 13.875 -5.133 -3.156 1 93.44 112 ASP A N 1
ATOM 895 C CA . ASP A 1 112 ? 15.117 -4.465 -2.777 1 93.44 112 ASP A CA 1
ATOM 896 C C . ASP A 1 112 ? 16.281 -5.449 -2.77 1 93.44 112 ASP A C 1
ATOM 898 O O . ASP A 1 112 ? 17.422 -5.07 -3.055 1 93.44 112 ASP A O 1
ATOM 902 N N . PHE A 1 113 ? 16 -6.691 -2.488 1 94.25 113 PHE A N 1
ATOM 903 C CA . PHE A 1 113 ? 17.062 -7.695 -2.385 1 94.25 113 PHE A CA 1
ATOM 904 C C . PHE A 1 113 ? 17.375 -8.297 -3.75 1 94.25 113 PHE A C 1
ATOM 906 O O . PHE A 1 113 ? 18.531 -8.461 -4.113 1 94.25 113 PHE A O 1
ATOM 913 N N . VAL A 1 114 ? 16.359 -8.516 -4.559 1 92.31 114 VAL A N 1
ATOM 914 C CA . VAL A 1 114 ? 16.516 -9.383 -5.723 1 92.31 114 VAL A CA 1
ATOM 915 C C . VAL A 1 114 ? 16.734 -8.539 -6.973 1 92.31 114 VAL A C 1
ATOM 917 O O . VAL A 1 114 ? 17.609 -8.852 -7.793 1 92.31 114 VAL A O 1
ATOM 920 N N . TYR A 1 115 ? 16.047 -7.438 -7.141 1 89.06 115 TYR A N 1
ATOM 921 C CA . TYR A 1 115 ? 16.016 -6.742 -8.422 1 89.06 115 TYR A CA 1
ATOM 922 C C . TYR A 1 115 ? 17.359 -6.09 -8.727 1 89.06 115 TYR A C 1
ATOM 924 O O . TYR A 1 115 ? 17.797 -6.07 -9.875 1 89.06 115 TYR A O 1
ATOM 932 N N . PRO A 1 116 ? 18.016 -5.559 -7.711 1 89.25 116 PRO A N 1
ATOM 933 C CA . PRO A 1 116 ? 19.359 -5.047 -8.031 1 89.25 116 PRO A CA 1
ATOM 934 C C . PRO A 1 116 ? 20.281 -6.121 -8.594 1 89.25 116 PRO A C 1
ATOM 936 O O . PRO A 1 116 ? 21.109 -5.828 -9.453 1 89.25 116 PRO A O 1
ATOM 939 N N . GLN A 1 117 ? 20.109 -7.285 -8.172 1 87.12 117 GLN A N 1
ATOM 940 C CA . GLN A 1 117 ? 20.922 -8.391 -8.656 1 87.12 117 GLN A CA 1
ATOM 941 C C . GLN A 1 117 ? 20.609 -8.703 -10.117 1 87.12 117 GLN A C 1
ATOM 943 O O . GLN A 1 117 ? 21.516 -8.984 -10.906 1 87.12 117 GLN A O 1
ATOM 948 N N . ILE A 1 118 ? 19.344 -8.602 -10.5 1 83.56 118 ILE A N 1
ATOM 949 C CA . ILE A 1 118 ? 18.875 -8.945 -11.836 1 83.56 118 ILE A CA 1
ATOM 950 C C . ILE A 1 118 ? 19.125 -7.781 -12.789 1 83.56 118 ILE A C 1
ATOM 952 O O . ILE A 1 118 ? 19.594 -7.984 -13.914 1 83.56 118 ILE A O 1
ATOM 956 N N . LEU A 1 119 ? 18.906 -6.562 -12.352 1 80.44 119 LEU A N 1
ATOM 957 C CA . LEU A 1 119 ? 18.922 -5.402 -13.242 1 80.44 119 LEU A CA 1
ATOM 958 C C . LEU A 1 119 ? 20.312 -4.789 -13.312 1 80.44 119 LEU A C 1
ATOM 960 O O . LEU A 1 119 ? 20.719 -4.273 -14.352 1 80.44 119 LEU A O 1
ATOM 964 N N . LEU A 1 120 ? 21 -4.812 -12.164 1 81.38 120 LEU A N 1
ATOM 965 C CA . LEU A 1 120 ? 22.281 -4.133 -12.102 1 81.38 120 LEU A CA 1
ATOM 966 C C . LEU A 1 120 ? 23.422 -5.141 -11.969 1 81.38 120 LEU A C 1
ATOM 968 O O . LEU A 1 120 ? 24.594 -4.758 -11.961 1 81.38 120 LEU A O 1
ATOM 972 N N . LYS A 1 121 ? 23.125 -6.395 -11.891 1 85.88 121 LYS A N 1
ATOM 973 C CA . LYS A 1 121 ? 24.094 -7.477 -11.797 1 85.88 121 LYS A CA 1
ATOM 974 C C . LYS A 1 121 ? 25 -7.297 -10.578 1 85.88 121 LYS A C 1
ATOM 976 O O . LYS A 1 121 ? 26.203 -7.496 -10.672 1 85.88 121 LYS A O 1
ATOM 981 N N . THR A 1 122 ? 24.375 -6.887 -9.539 1 86.5 122 THR A N 1
ATOM 982 C CA . THR A 1 122 ? 25.109 -6.73 -8.289 1 86.5 122 THR A CA 1
ATOM 983 C C . THR A 1 122 ? 25.125 -8.039 -7.504 1 86.5 122 THR A C 1
ATOM 985 O O . THR A 1 122 ? 24.281 -8.914 -7.727 1 86.5 122 THR A O 1
ATOM 988 N N . VAL A 1 123 ? 26.141 -8.125 -6.629 1 89.06 123 VAL A N 1
ATOM 989 C CA . VAL A 1 123 ? 26.172 -9.25 -5.703 1 89.06 123 VAL A CA 1
ATOM 990 C C . VAL A 1 123 ? 25.078 -9.07 -4.645 1 89.06 123 VAL A C 1
ATOM 992 O O . VAL A 1 123 ? 24.656 -7.945 -4.363 1 89.06 123 VAL A O 1
ATOM 995 N N . PRO A 1 124 ? 24.656 -10.234 -4.086 1 89.69 124 PRO A N 1
ATOM 996 C CA . PRO A 1 124 ? 23.641 -10.125 -3.033 1 89.69 124 PRO A CA 1
ATOM 997 C C . PRO A 1 124 ? 24.094 -9.234 -1.872 1 89.69 124 PRO A C 1
ATOM 999 O O . PRO A 1 124 ? 25.219 -9.359 -1.401 1 89.69 124 PRO A O 1
ATOM 1002 N N . ASN A 1 125 ? 23.25 -8.352 -1.468 1 93.31 125 ASN A N 1
ATOM 1003 C CA . ASN A 1 125 ? 23.5 -7.465 -0.333 1 93.31 125 ASN A CA 1
ATOM 1004 C C . ASN A 1 125 ? 23 -8.078 0.973 1 93.31 125 ASN A C 1
ATOM 1006 O O . ASN A 1 125 ? 21.797 -8.219 1.171 1 93.31 125 ASN A O 1
ATOM 1010 N N . PRO A 1 126 ? 23.875 -8.367 1.855 1 95.62 126 PRO A N 1
ATOM 1011 C CA . PRO A 1 126 ? 23.484 -9.062 3.086 1 95.62 126 PRO A CA 1
ATOM 1012 C C . PRO A 1 126 ? 22.516 -8.242 3.936 1 95.62 126 PRO A C 1
ATOM 1014 O O . PRO A 1 126 ? 21.656 -8.805 4.609 1 95.62 126 PRO A O 1
ATOM 1017 N N . GLU A 1 127 ? 22.641 -6.973 3.918 1 95.06 127 GLU A N 1
ATOM 1018 C CA . GLU A 1 127 ? 21.734 -6.121 4.691 1 95.06 127 GLU A CA 1
ATOM 1019 C C . GLU A 1 127 ? 20.312 -6.215 4.168 1 95.06 127 GLU A C 1
ATOM 1021 O O . GLU A 1 127 ? 19.359 -6.223 4.949 1 95.06 127 GLU A O 1
ATOM 1026 N N . LYS A 1 128 ? 20.219 -6.242 2.879 1 95.56 128 LYS A N 1
ATOM 1027 C CA . LYS A 1 128 ? 18.906 -6.371 2.26 1 95.56 128 LYS A CA 1
ATOM 1028 C C . LYS A 1 128 ? 18.312 -7.754 2.516 1 95.56 128 LYS A C 1
ATOM 1030 O O . LYS A 1 128 ? 17.094 -7.895 2.686 1 95.56 128 LYS A O 1
ATOM 1035 N N . GLU A 1 129 ? 19.141 -8.758 2.48 1 95.12 129 GLU A N 1
ATOM 1036 C CA . GLU A 1 129 ? 18.688 -10.109 2.809 1 95.12 129 GLU A CA 1
ATOM 1037 C C . GLU A 1 129 ? 18.172 -10.18 4.242 1 95.12 129 GLU A C 1
ATOM 1039 O O . GLU A 1 129 ? 17.125 -10.781 4.504 1 95.12 129 GLU A O 1
ATOM 1044 N N . ASP A 1 130 ? 18.891 -9.562 5.164 1 96.81 130 ASP A N 1
ATOM 1045 C CA . ASP A 1 130 ? 18.5 -9.547 6.566 1 96.81 130 ASP A CA 1
ATOM 1046 C C . ASP A 1 130 ? 17.141 -8.883 6.742 1 96.81 130 ASP A C 1
ATOM 1048 O O . ASP A 1 130 ? 16.312 -9.344 7.531 1 96.81 130 ASP A O 1
ATOM 1052 N N . LYS A 1 131 ? 16.953 -7.848 6.027 1 96.25 131 LYS A N 1
ATOM 1053 C CA . LYS A 1 131 ? 15.672 -7.148 6.086 1 96.25 131 LYS A CA 1
ATOM 1054 C C . LYS A 1 131 ? 14.547 -8.031 5.559 1 96.25 131 LYS A C 1
ATOM 1056 O O . LYS A 1 131 ? 13.445 -8.031 6.113 1 96.25 131 LYS A O 1
ATOM 1061 N N . MET A 1 132 ? 14.805 -8.719 4.48 1 96.44 132 MET A N 1
ATOM 1062 C CA . MET A 1 132 ? 13.82 -9.648 3.926 1 96.44 132 MET A CA 1
ATOM 1063 C C . MET A 1 132 ? 13.477 -10.742 4.934 1 96.44 132 MET A C 1
ATOM 1065 O O . MET A 1 132 ? 12.297 -11.062 5.125 1 96.44 132 MET A O 1
ATOM 1069 N N . ILE A 1 133 ? 14.469 -11.25 5.637 1 96.69 133 ILE A N 1
ATOM 1070 C CA . ILE A 1 133 ? 14.281 -12.289 6.641 1 96.69 133 ILE A CA 1
ATOM 1071 C C . ILE A 1 133 ? 13.453 -11.742 7.805 1 96.69 133 ILE A C 1
ATOM 1073 O O . ILE A 1 133 ? 12.562 -12.422 8.32 1 96.69 133 ILE A O 1
ATOM 1077 N N . GLU A 1 134 ? 13.703 -10.523 8.164 1 96.94 134 GLU A N 1
ATOM 1078 C CA . GLU A 1 134 ? 12.922 -9.859 9.203 1 96.94 134 GLU A CA 1
ATOM 1079 C C . GLU A 1 134 ? 11.453 -9.75 8.805 1 96.94 134 GLU A C 1
ATOM 1081 O O . GLU A 1 134 ? 10.562 -9.992 9.625 1 96.94 134 GLU A O 1
ATOM 1086 N N . CYS A 1 135 ? 11.172 -9.375 7.605 1 97.5 135 CYS A N 1
ATOM 1087 C CA . CYS A 1 135 ? 9.805 -9.258 7.109 1 97.5 135 CYS A CA 1
ATOM 1088 C C . CYS A 1 135 ? 9.102 -10.609 7.125 1 97.5 135 CYS A C 1
ATOM 1090 O O . CYS A 1 135 ? 7.93 -10.695 7.48 1 97.5 135 CYS A O 1
ATOM 1092 N N . LEU A 1 136 ? 9.836 -11.641 6.762 1 97.81 136 LEU A N 1
ATOM 1093 C CA . LEU A 1 136 ? 9.297 -12.992 6.805 1 97.81 136 LEU A CA 1
ATOM 1094 C C . LEU A 1 136 ? 8.992 -13.414 8.234 1 97.81 136 LEU A C 1
ATOM 1096 O O . LEU A 1 136 ? 8.016 -14.133 8.484 1 97.81 136 LEU A O 1
ATOM 1100 N N . SER A 1 137 ? 9.789 -12.938 9.148 1 97.56 137 SER A N 1
ATOM 1101 C CA . SER A 1 137 ? 9.547 -13.227 10.562 1 97.56 137 SER A CA 1
ATOM 1102 C C . SER A 1 137 ? 8.242 -12.594 11.039 1 97.56 137 SER A C 1
ATOM 1104 O O . SER A 1 137 ? 7.504 -13.195 11.82 1 97.56 137 SER A O 1
ATOM 1106 N N . HIS A 1 138 ? 7.957 -11.398 10.617 1 97.06 138 HIS A N 1
ATOM 1107 C CA . HIS A 1 138 ? 6.684 -10.766 10.938 1 97.06 138 HIS A CA 1
ATOM 1108 C C . HIS A 1 138 ? 5.512 -11.594 10.414 1 97.06 138 HIS A C 1
ATOM 1110 O O . HIS A 1 138 ? 4.555 -11.852 11.148 1 97.06 138 HIS A O 1
ATOM 1116 N N . LEU A 1 139 ? 5.609 -12 9.148 1 98.12 139 LEU A N 1
ATOM 1117 C CA . LEU A 1 139 ? 4.535 -12.789 8.562 1 98.12 139 LEU A CA 1
ATOM 1118 C C . LEU A 1 139 ? 4.352 -14.109 9.312 1 98.12 139 LEU A C 1
ATOM 1120 O O . LEU A 1 139 ? 3.225 -14.547 9.547 1 98.12 139 LEU A O 1
ATOM 1124 N N . ASN A 1 140 ? 5.488 -14.727 9.648 1 98.19 140 ASN A N 1
ATOM 1125 C CA . ASN A 1 140 ? 5.43 -15.969 10.406 1 98.19 140 ASN A CA 1
ATOM 1126 C C . ASN A 1 140 ? 4.691 -15.781 11.727 1 98.19 140 ASN A C 1
ATOM 1128 O O . ASN A 1 140 ? 3.936 -16.656 12.156 1 98.19 140 ASN A O 1
ATOM 1132 N N . THR A 1 141 ? 4.902 -14.68 12.344 1 96.75 141 THR A N 1
ATOM 1133 C CA . THR A 1 141 ? 4.234 -14.344 13.594 1 96.75 141 THR A CA 1
ATOM 1134 C C . THR A 1 141 ? 2.742 -14.117 13.367 1 96.75 141 THR A C 1
ATOM 1136 O O . THR A 1 141 ? 1.914 -14.594 14.148 1 96.75 141 THR A O 1
ATOM 1139 N N . TYR A 1 142 ? 2.377 -13.391 12.305 1 96.19 142 TYR A N 1
ATOM 1140 C CA . TYR A 1 142 ? 0.97 -13.156 12 1 96.19 142 TYR A CA 1
ATOM 1141 C C . TYR A 1 142 ? 0.234 -14.477 11.797 1 96.19 142 TYR A C 1
ATOM 1143 O O . TYR A 1 142 ? -0.907 -14.633 12.242 1 96.19 142 TYR A O 1
ATOM 1151 N N . LEU A 1 143 ? 0.834 -15.422 11.203 1 97.88 143 LEU A N 1
ATOM 1152 C CA . LEU A 1 143 ? 0.226 -16.688 10.82 1 97.88 143 LEU A CA 1
ATOM 1153 C C . LEU A 1 143 ? 0.139 -17.641 12.016 1 97.88 143 LEU A C 1
ATOM 1155 O O . LEU A 1 143 ? -0.421 -18.734 11.906 1 97.88 143 LEU A O 1
ATOM 1159 N N . GLU A 1 144 ? 0.634 -17.219 13.148 1 95.56 144 GLU A N 1
ATOM 1160 C CA . GLU A 1 144 ? 0.429 -17.969 14.383 1 95.56 144 GLU A CA 1
ATOM 1161 C C . GLU A 1 144 ? -1.014 -17.859 14.867 1 95.56 144 GLU A C 1
ATOM 1163 O O . GLU A 1 144 ? -1.51 -18.734 15.57 1 95.56 144 GLU A O 1
ATOM 1168 N N . LYS A 1 145 ? -1.704 -16.859 14.461 1 92.62 145 LYS A N 1
ATOM 1169 C CA . LYS A 1 145 ? -2.973 -16.5 15.086 1 92.62 145 LYS A CA 1
ATOM 1170 C C . LYS A 1 145 ? -4.156 -16.969 14.242 1 92.62 145 LYS A C 1
ATOM 1172 O O . LYS A 1 145 ? -5.285 -17.031 14.727 1 92.62 145 LYS A O 1
ATOM 1177 N N . SER A 1 146 ? -3.932 -17.297 13.055 1 95.31 146 SER A N 1
ATOM 1178 C CA . SER A 1 146 ? -5.027 -17.641 12.156 1 95.31 146 SER A CA 1
ATOM 1179 C C . SER A 1 146 ? -4.566 -18.609 11.062 1 95.31 146 SER A C 1
ATOM 1181 O O . SER A 1 146 ? -3.369 -18.734 10.805 1 95.31 146 SER A O 1
ATOM 1183 N N . ALA A 1 147 ? -5.516 -19.281 10.414 1 97.06 147 ALA A N 1
ATOM 1184 C CA . ALA A 1 147 ? -5.219 -20.25 9.359 1 97.06 147 ALA A CA 1
ATOM 1185 C C . ALA A 1 147 ? -4.719 -19.531 8.102 1 97.06 147 ALA A C 1
ATOM 1187 O O . ALA A 1 147 ? -3.855 -20.062 7.387 1 97.06 147 ALA A O 1
ATOM 1188 N N . HIS A 1 148 ? -5.328 -18.359 7.852 1 98.44 148 HIS A N 1
ATOM 1189 C CA . HIS A 1 148 ? -4.918 -17.531 6.723 1 98.44 148 HIS A CA 1
ATOM 1190 C C . HIS A 1 148 ? -4.32 -16.203 7.195 1 98.44 148 HIS A C 1
ATOM 1192 O O . HIS A 1 148 ? -4.254 -15.945 8.398 1 98.44 148 HIS A O 1
ATOM 1198 N N . VAL A 1 149 ? -3.805 -15.367 6.297 1 98.31 149 VAL A N 1
ATOM 1199 C CA . VAL A 1 149 ? -2.932 -14.258 6.656 1 98.31 149 VAL A CA 1
ATOM 1200 C C . VAL A 1 149 ? -3.73 -13.195 7.406 1 98.31 149 VAL A C 1
ATOM 1202 O O . VAL A 1 149 ? -3.178 -12.461 8.227 1 98.31 149 VAL A O 1
ATOM 1205 N N . ALA A 1 150 ? -5.059 -13.102 7.113 1 97.75 150 ALA A N 1
ATOM 1206 C CA . ALA A 1 150 ? -5.832 -12.023 7.723 1 97.75 150 ALA A CA 1
ATOM 1207 C C . ALA A 1 150 ? -6.992 -12.586 8.547 1 97.75 150 ALA A C 1
ATOM 1209 O O . ALA A 1 150 ? -7.645 -11.852 9.289 1 97.75 150 ALA A O 1
ATOM 1210 N N . SER A 1 151 ? -7.309 -13.82 8.375 1 96.81 151 SER A N 1
ATOM 1211 C CA . SER A 1 151 ? -8.453 -14.484 8.984 1 96.81 151 SER A CA 1
ATOM 1212 C C . SER A 1 151 ? -8.312 -16 8.93 1 96.81 151 SER A C 1
ATOM 1214 O O . SER A 1 151 ? -7.281 -16.516 8.5 1 96.81 151 SER A O 1
ATOM 1216 N N . ASP A 1 152 ? -9.406 -16.609 9.422 1 96.62 152 ASP A N 1
ATOM 1217 C CA . ASP A 1 152 ? -9.406 -18.078 9.344 1 96.62 152 ASP A CA 1
ATOM 1218 C C . ASP A 1 152 ? -9.867 -18.562 7.973 1 96.62 152 ASP A C 1
ATOM 1220 O O . ASP A 1 152 ? -9.836 -19.75 7.688 1 96.62 152 ASP A O 1
ATOM 1224 N N . PHE A 1 153 ? -10.273 -17.641 7.156 1 96.06 153 PHE A N 1
ATOM 1225 C CA . PHE A 1 153 ? -10.766 -17.984 5.828 1 96.06 153 PHE A CA 1
ATOM 1226 C C . PHE A 1 153 ? -9.945 -17.281 4.746 1 96.06 153 PHE A C 1
ATOM 1228 O O . PHE A 1 153 ? -9.258 -16.297 5.023 1 96.06 153 PHE A O 1
ATOM 1235 N N . LEU A 1 154 ? -10.07 -17.859 3.545 1 97.44 154 LEU A N 1
ATOM 1236 C CA . LEU A 1 154 ? -9.391 -17.297 2.381 1 97.44 154 LEU A CA 1
ATOM 1237 C C . LEU A 1 154 ? -9.883 -15.875 2.1 1 97.44 154 LEU A C 1
ATOM 1239 O O . LEU A 1 154 ? -11.086 -15.625 2.062 1 97.44 154 LEU A O 1
ATOM 1243 N N . THR A 1 155 ? -8.969 -14.945 2 1 98.44 155 THR A N 1
ATOM 1244 C CA . THR A 1 155 ? -9.273 -13.57 1.614 1 98.44 155 THR A CA 1
ATOM 1245 C C . THR A 1 155 ? -8.406 -13.133 0.439 1 98.44 155 THR A C 1
ATOM 1247 O O . THR A 1 155 ? -7.5 -13.859 0.026 1 98.44 155 THR A O 1
ATOM 1250 N N . ILE A 1 156 ? -8.578 -11.93 -0.049 1 98.69 156 ILE A N 1
ATOM 1251 C CA . ILE A 1 156 ? -7.809 -11.422 -1.18 1 98.69 156 ILE A CA 1
ATOM 1252 C C . ILE A 1 156 ? -6.367 -11.164 -0.753 1 98.69 156 ILE A C 1
ATOM 1254 O O . ILE A 1 156 ? -5.457 -11.164 -1.587 1 98.69 156 ILE A O 1
ATOM 1258 N N 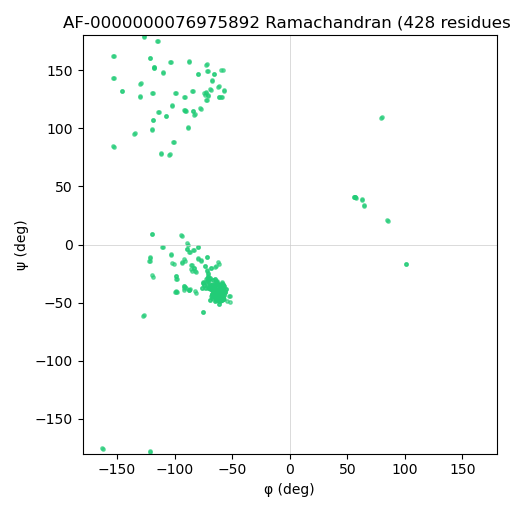. ALA A 1 157 ? -6.121 -10.938 0.532 1 98.81 157 ALA A N 1
ATOM 1259 C CA . ALA A 1 157 ? -4.758 -10.758 1.014 1 98.81 157 ALA A CA 1
ATOM 1260 C C . ALA A 1 157 ? -3.93 -12.023 0.816 1 98.81 157 ALA A C 1
ATOM 1262 O O . ALA A 1 157 ? -2.717 -11.953 0.602 1 98.81 157 ALA A O 1
ATOM 1263 N N . ASP A 1 158 ? -4.566 -13.156 0.894 1 98.69 158 ASP A N 1
ATOM 1264 C CA . ASP A 1 158 ? -3.869 -14.422 0.698 1 98.69 158 ASP A CA 1
ATOM 1265 C C . ASP A 1 158 ? -3.332 -14.539 -0.727 1 98.69 158 ASP A C 1
ATOM 1267 O O . ASP A 1 158 ? -2.236 -15.062 -0.943 1 98.69 158 ASP A O 1
ATOM 1271 N N . PHE A 1 159 ? -4.043 -14.055 -1.71 1 98.06 159 PHE A N 1
ATOM 1272 C CA . PHE A 1 159 ? -3.602 -14.117 -3.098 1 98.06 159 PHE A CA 1
ATOM 1273 C C . PHE A 1 159 ? -2.365 -13.258 -3.312 1 98.06 159 PHE A C 1
ATOM 1275 O O . PHE A 1 159 ? -1.415 -13.68 -3.977 1 98.06 159 PHE A O 1
ATOM 1282 N N . ALA A 1 160 ? -2.381 -12.047 -2.762 1 98.38 160 ALA A N 1
ATOM 1283 C CA . ALA A 1 160 ? -1.24 -11.148 -2.895 1 98.38 160 ALA A CA 1
ATOM 1284 C C . ALA A 1 160 ? 0.012 -11.75 -2.262 1 98.38 160 ALA A C 1
ATOM 1286 O O . ALA A 1 160 ? 1.062 -11.828 -2.902 1 98.38 160 ALA A O 1
ATOM 1287 N N . ILE A 1 161 ? -0.141 -12.18 -1.034 1 98.5 161 ILE A N 1
ATOM 1288 C CA . ILE A 1 161 ? 1.002 -12.648 -0.262 1 98.5 161 ILE A CA 1
ATOM 1289 C C . ILE A 1 161 ? 1.473 -14 -0.811 1 98.5 161 ILE A C 1
ATOM 1291 O O . ILE A 1 161 ? 2.674 -14.273 -0.847 1 98.5 161 ILE A O 1
ATOM 1295 N N . PHE A 1 162 ? 0.555 -14.836 -1.29 1 97.12 162 PHE A N 1
ATOM 1296 C CA . PHE A 1 162 ? 0.926 -16.125 -1.88 1 97.12 162 PHE A CA 1
ATOM 1297 C C . PHE A 1 162 ? 1.78 -15.914 -3.125 1 97.12 162 PHE A C 1
ATOM 1299 O O . PHE A 1 162 ? 2.807 -16.578 -3.295 1 97.12 162 PHE A O 1
ATOM 1306 N N . ALA A 1 163 ? 1.391 -15.031 -4.016 1 95.81 163 ALA A N 1
ATOM 1307 C CA . ALA A 1 163 ? 2.17 -14.734 -5.215 1 95.81 163 ALA A CA 1
ATOM 1308 C C . ALA A 1 163 ? 3.578 -14.273 -4.855 1 95.81 163 ALA A C 1
ATOM 1310 O O . ALA A 1 163 ? 4.555 -14.664 -5.5 1 95.81 163 ALA A O 1
ATOM 1311 N N . THR A 1 164 ? 3.691 -13.438 -3.805 1 96.31 164 THR A N 1
ATOM 1312 C CA . THR A 1 164 ? 4.984 -12.953 -3.332 1 96.31 164 THR A CA 1
ATOM 1313 C C . THR A 1 164 ? 5.844 -14.102 -2.826 1 96.31 164 THR A C 1
ATOM 1315 O O . THR A 1 164 ? 6.984 -14.273 -3.266 1 96.31 164 THR A O 1
ATOM 1318 N N . LEU A 1 165 ? 5.297 -14.977 -2.014 1 96 165 LEU A N 1
ATOM 1319 C CA . LEU A 1 165 ? 6.078 -16 -1.331 1 96 165 LEU A CA 1
ATOM 1320 C C . LEU A 1 165 ? 6.496 -17.109 -2.299 1 96 165 LEU A C 1
ATOM 1322 O O . LEU A 1 165 ? 7.582 -17.672 -2.17 1 96 165 LEU A O 1
ATOM 1326 N N . ILE A 1 166 ? 5.637 -17.359 -3.201 1 92.5 166 ILE A N 1
ATOM 1327 C CA . ILE A 1 166 ? 5.996 -18.406 -4.152 1 92.5 166 ILE A CA 1
ATOM 1328 C C . ILE A 1 166 ? 7.113 -17.906 -5.07 1 92.5 166 ILE A C 1
ATOM 1330 O O . ILE A 1 166 ? 7.965 -18.688 -5.5 1 92.5 166 ILE A O 1
ATOM 1334 N N . THR A 1 167 ? 7.133 -16.625 -5.32 1 90.81 167 THR A N 1
ATOM 1335 C CA . THR A 1 167 ? 8.242 -16.031 -6.055 1 90.81 167 THR A CA 1
ATOM 1336 C C . THR A 1 167 ? 9.539 -16.141 -5.254 1 90.81 167 THR A C 1
ATOM 1338 O O . THR A 1 167 ? 10.594 -16.469 -5.809 1 90.81 167 THR A O 1
ATOM 1341 N N . PHE A 1 168 ? 9.492 -15.883 -3.91 1 87.75 168 PHE A N 1
ATOM 1342 C CA . PHE A 1 168 ? 10.648 -16.078 -3.041 1 87.75 168 PHE A CA 1
ATOM 1343 C C . PHE A 1 168 ? 11.195 -17.5 -3.178 1 87.75 168 PHE A C 1
ATOM 1345 O O . PHE A 1 168 ? 12.391 -17.688 -3.395 1 87.75 168 PHE A O 1
ATOM 1352 N N . GLN A 1 169 ? 10.328 -18.406 -3.105 1 85.5 169 GLN A N 1
ATOM 1353 C CA . GLN A 1 169 ? 10.672 -19.828 -3.051 1 85.5 169 GLN A CA 1
ATOM 1354 C C . GLN A 1 169 ? 11.352 -20.281 -4.34 1 85.5 169 GLN A C 1
ATOM 1356 O O . GLN A 1 169 ? 12.367 -20.984 -4.301 1 85.5 169 GLN A O 1
ATOM 1361 N N . VAL A 1 170 ? 10.891 -19.781 -5.402 1 81.56 170 VAL A N 1
ATOM 1362 C CA . VAL A 1 170 ? 11.32 -20.359 -6.672 1 81.56 170 VAL A CA 1
ATOM 1363 C C . VAL A 1 170 ? 12.422 -19.5 -7.281 1 81.56 170 VAL A C 1
ATOM 1365 O O . VAL A 1 170 ? 13.422 -20.031 -7.789 1 81.56 170 VAL A O 1
ATOM 1368 N N . ALA A 1 171 ? 12.234 -18.172 -7.168 1 80.25 171 ALA A N 1
ATOM 1369 C CA . ALA A 1 171 ? 13.188 -17.266 -7.816 1 80.25 171 ALA A CA 1
ATOM 1370 C C . ALA A 1 171 ? 14.555 -17.344 -7.148 1 80.25 171 ALA A C 1
ATOM 1372 O O . ALA A 1 171 ? 15.578 -17.484 -7.824 1 80.25 171 ALA A O 1
ATOM 1373 N N . ILE A 1 172 ? 14.555 -17.375 -5.824 1 84.12 172 ILE A N 1
ATOM 1374 C CA . ILE A 1 172 ? 15.852 -17.328 -5.148 1 84.12 172 ILE A CA 1
ATOM 1375 C C . ILE A 1 172 ? 16.031 -18.594 -4.312 1 84.12 172 ILE A C 1
ATOM 1377 O O . ILE A 1 172 ? 16.938 -18.672 -3.48 1 84.12 172 ILE A O 1
ATOM 1381 N N . ASN A 1 173 ? 15.109 -19.531 -4.504 1 88.69 173 ASN A N 1
ATOM 1382 C CA . ASN A 1 173 ? 15.18 -20.797 -3.799 1 88.69 173 ASN A CA 1
ATOM 1383 C C . ASN A 1 173 ? 15.234 -20.609 -2.287 1 88.69 173 ASN A C 1
ATOM 1385 O O . ASN A 1 173 ? 16.047 -21.234 -1.606 1 88.69 173 ASN A O 1
ATOM 1389 N N . PHE A 1 174 ? 14.445 -19.688 -1.848 1 91.69 174 PHE A N 1
ATOM 1390 C CA . PHE A 1 174 ? 14.422 -19.438 -0.412 1 91.69 174 PHE A CA 1
ATOM 1391 C C . PHE A 1 174 ? 13.789 -20.609 0.335 1 91.69 174 PHE A C 1
ATOM 1393 O O . PHE A 1 174 ? 12.75 -21.109 -0.07 1 91.69 174 PHE A O 1
ATOM 1400 N N . ASP A 1 175 ? 14.406 -21.047 1.393 1 92.38 175 ASP A N 1
ATOM 1401 C CA . ASP A 1 175 ? 13.945 -22.156 2.229 1 92.38 175 ASP A CA 1
ATOM 1402 C C . ASP A 1 175 ? 13.07 -21.641 3.375 1 92.38 175 ASP A C 1
ATOM 1404 O O . ASP A 1 175 ? 13.562 -20.953 4.277 1 92.38 175 ASP A O 1
ATOM 1408 N N . PHE A 1 176 ? 11.781 -22.031 3.379 1 95.38 176 PHE A N 1
ATOM 1409 C CA . PHE A 1 176 ? 10.844 -21.531 4.383 1 95.38 176 PHE A CA 1
ATOM 1410 C C . PHE A 1 176 ? 10.758 -22.5 5.559 1 95.38 176 PHE A C 1
ATOM 1412 O O . PHE A 1 176 ? 9.93 -22.312 6.457 1 95.38 176 PHE A O 1
ATOM 1419 N N . THR A 1 177 ? 11.602 -23.516 5.637 1 91.88 177 THR A N 1
ATOM 1420 C CA . THR A 1 177 ? 11.523 -24.562 6.645 1 91.88 177 THR A CA 1
ATOM 1421 C C . THR A 1 177 ? 11.602 -23.984 8.047 1 91.88 177 THR A C 1
ATOM 1423 O O . THR A 1 177 ? 10.953 -24.484 8.977 1 91.88 177 THR A O 1
ATOM 1426 N N . LYS A 1 178 ? 12.398 -22.906 8.211 1 94.38 178 LYS A N 1
ATOM 1427 C CA . LYS A 1 178 ? 12.562 -22.297 9.531 1 94.38 178 LYS A CA 1
ATOM 1428 C C . LYS A 1 178 ? 11.375 -21.391 9.867 1 94.38 178 LYS A C 1
ATOM 1430 O O . LYS A 1 178 ? 11.242 -20.938 11.008 1 94.38 178 LYS A O 1
ATOM 1435 N N . PHE A 1 179 ? 10.57 -21.125 8.875 1 97.62 179 PHE A N 1
ATOM 1436 C CA . PHE A 1 179 ? 9.336 -20.359 9.047 1 97.62 179 PHE A CA 1
ATOM 1437 C C . PHE A 1 179 ? 8.125 -21.281 9 1 97.62 179 PHE A C 1
ATOM 1439 O O . PHE A 1 179 ? 7.348 -21.266 8.047 1 97.62 179 PHE A O 1
ATOM 1446 N N . TYR A 1 180 ? 7.93 -21.953 10.086 1 97.69 180 TYR A N 1
ATOM 1447 C CA . TYR A 1 180 ? 7 -23.078 10.164 1 97.69 180 TYR A CA 1
ATOM 1448 C C . TYR A 1 180 ? 5.59 -22.641 9.781 1 97.69 180 TYR A C 1
ATOM 1450 O O . TYR A 1 180 ? 4.906 -23.328 9.016 1 97.69 180 TYR A O 1
ATOM 1458 N N . ASN A 1 181 ? 5.16 -21.531 10.328 1 98.38 181 ASN A N 1
ATOM 1459 C CA . ASN A 1 181 ? 3.801 -21.078 10.055 1 98.38 181 ASN A CA 1
ATOM 1460 C C . ASN A 1 181 ? 3.627 -20.672 8.594 1 98.38 181 ASN A C 1
ATOM 1462 O O . ASN A 1 181 ? 2.559 -20.875 8.016 1 98.38 181 ASN A O 1
ATOM 1466 N N . ILE A 1 182 ? 4.668 -20.109 8.008 1 98.25 182 ILE A N 1
ATOM 1467 C CA . ILE A 1 182 ? 4.617 -19.766 6.594 1 98.25 182 ILE A CA 1
ATOM 1468 C C . ILE A 1 182 ? 4.566 -21.031 5.746 1 98.25 182 ILE A C 1
ATOM 1470 O O . ILE A 1 182 ? 3.77 -21.125 4.812 1 98.25 182 ILE A O 1
ATOM 1474 N N . ALA A 1 183 ? 5.422 -21.984 6.086 1 97.25 183 ALA A N 1
ATOM 1475 C CA . ALA A 1 183 ? 5.457 -23.25 5.348 1 97.25 183 ALA A CA 1
ATOM 1476 C C . ALA A 1 183 ? 4.098 -23.938 5.379 1 97.25 183 ALA A C 1
ATOM 1478 O O . ALA A 1 183 ? 3.604 -24.406 4.344 1 97.25 183 ALA A O 1
ATOM 1479 N N . ARG A 1 184 ? 3.523 -24 6.523 1 97.56 184 ARG A N 1
ATOM 1480 C CA . ARG A 1 184 ? 2.193 -24.578 6.68 1 97.56 184 ARG A CA 1
ATOM 1481 C C . ARG A 1 184 ? 1.173 -23.844 5.812 1 97.56 184 ARG A C 1
ATOM 1483 O O . ARG A 1 184 ? 0.354 -24.484 5.145 1 97.56 184 ARG A O 1
ATOM 1490 N N . TRP A 1 185 ? 1.188 -22.578 5.832 1 98.06 185 TRP A N 1
ATOM 1491 C CA . TRP A 1 185 ? 0.243 -21.734 5.102 1 98.06 185 TRP A CA 1
ATOM 1492 C C . TRP A 1 185 ? 0.412 -21.906 3.598 1 98.06 185 TRP A C 1
ATOM 1494 O O . TRP A 1 185 ? -0.573 -21.953 2.855 1 98.06 185 TRP A O 1
ATOM 1504 N N . ILE A 1 186 ? 1.665 -22 3.123 1 96.06 186 ILE A N 1
ATOM 1505 C CA . ILE A 1 186 ? 1.924 -22.203 1.703 1 96.06 186 ILE A CA 1
ATOM 1506 C C . ILE A 1 186 ? 1.28 -23.5 1.243 1 96.06 186 ILE A C 1
ATOM 1508 O O . ILE A 1 186 ? 0.625 -23.547 0.199 1 96.06 186 ILE A O 1
ATOM 1512 N N . GLU A 1 187 ? 1.427 -24.516 1.987 1 95.38 187 GLU A N 1
ATOM 1513 C CA . GLU A 1 187 ? 0.823 -25.797 1.643 1 95.38 187 GLU A CA 1
ATOM 1514 C C 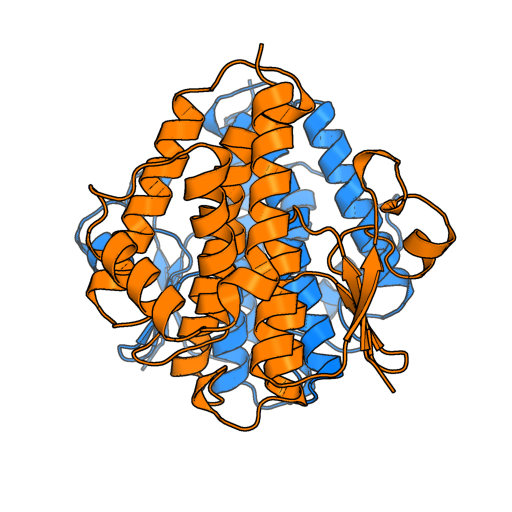. GLU A 1 187 ? -0.701 -25.719 1.664 1 95.38 187 GLU A C 1
ATOM 1516 O O . GLU A 1 187 ? -1.373 -26.312 0.822 1 95.38 187 GLU A O 1
ATOM 1521 N N . LEU A 1 188 ? -1.227 -25.047 2.602 1 97.31 188 LEU A N 1
ATOM 1522 C CA . LEU A 1 188 ? -2.666 -24.812 2.656 1 97.31 188 LEU A CA 1
ATOM 1523 C C . LEU A 1 188 ? -3.152 -24.109 1.393 1 97.31 188 LEU A C 1
ATOM 1525 O O . LEU A 1 188 ? -4.156 -24.516 0.802 1 97.31 188 LEU A O 1
ATOM 1529 N N . MET A 1 189 ? -2.453 -23.094 0.987 1 96.5 189 MET A N 1
ATOM 1530 C CA . MET A 1 189 ? -2.838 -22.328 -0.198 1 96.5 189 MET A CA 1
ATOM 1531 C C . MET A 1 189 ? -2.787 -23.203 -1.447 1 96.5 189 MET A C 1
ATOM 1533 O O . MET A 1 189 ? -3.695 -23.172 -2.277 1 96.5 189 MET A O 1
ATOM 1537 N N . LYS A 1 190 ? -1.736 -23.969 -1.571 1 93.94 190 LYS A N 1
ATOM 1538 C CA . LYS A 1 190 ? -1.617 -24.875 -2.709 1 93.94 190 LYS A CA 1
ATOM 1539 C C . LYS A 1 190 ? -2.797 -25.844 -2.768 1 93.94 190 LYS A C 1
ATOM 1541 O O . LYS A 1 190 ? -3.285 -26.172 -3.852 1 93.94 190 LYS A O 1
ATOM 1546 N N . SER A 1 191 ? -3.229 -26.219 -1.661 1 95.56 191 SER A N 1
ATOM 1547 C CA . SER A 1 191 ? -4.336 -27.172 -1.591 1 95.56 191 SER A CA 1
ATOM 1548 C C . SER A 1 191 ? -5.664 -26.484 -1.897 1 95.56 191 SER A C 1
ATOM 1550 O O . SER A 1 191 ? -6.539 -27.078 -2.535 1 95.56 191 SER A O 1
ATOM 1552 N N . GLU A 1 192 ? -5.871 -25.297 -1.49 1 95.56 192 GLU A N 1
ATOM 1553 C CA . GLU A 1 192 ? -7.141 -24.578 -1.624 1 95.56 192 GLU A CA 1
ATOM 1554 C C . GLU A 1 192 ? -7.289 -23.969 -3.018 1 95.56 192 GLU A C 1
ATOM 1556 O O . GLU A 1 192 ? -8.398 -23.656 -3.447 1 95.56 192 GLU A O 1
ATOM 1561 N N . LEU A 1 193 ? -6.168 -23.781 -3.607 1 94.94 193 LEU A N 1
ATOM 1562 C CA . LEU A 1 193 ? -6.184 -23.234 -4.965 1 94.94 193 LEU A CA 1
ATOM 1563 C C . LEU A 1 193 ? -5.711 -24.281 -5.969 1 94.94 193 LEU A C 1
ATOM 1565 O O . LEU A 1 193 ? -4.637 -24.141 -6.555 1 94.94 193 LEU A O 1
ATOM 1569 N N . PRO A 1 194 ? -6.445 -25.141 -6.309 1 89.12 194 PRO A N 1
ATOM 1570 C CA . PRO A 1 194 ? -6.02 -26.266 -7.141 1 89.12 194 PRO A CA 1
ATOM 1571 C C . PRO A 1 194 ? -5.566 -25.844 -8.531 1 89.12 194 PRO A C 1
ATOM 1573 O O . PRO A 1 194 ? -4.809 -26.562 -9.188 1 89.12 194 PRO A O 1
ATOM 1576 N N . PHE A 1 195 ? -5.949 -24.688 -8.906 1 91.62 195 PHE A N 1
ATOM 1577 C CA . PHE A 1 195 ? -5.582 -24.203 -10.234 1 91.62 195 PHE A CA 1
ATOM 1578 C C . PHE A 1 195 ? -4.246 -23.469 -10.195 1 91.62 195 PHE A C 1
ATOM 1580 O O . PHE A 1 195 ? -3.791 -22.938 -11.211 1 91.62 195 PHE A O 1
ATOM 1587 N N . TYR A 1 196 ? -3.605 -23.375 -9.062 1 88.31 196 TYR A N 1
ATOM 1588 C CA . TYR A 1 196 ? -2.406 -22.594 -8.82 1 88.31 196 TYR A CA 1
ATOM 1589 C C . TYR A 1 196 ? -1.318 -22.922 -9.836 1 88.31 196 TYR A C 1
ATOM 1591 O O . TYR A 1 196 ? -0.67 -22.016 -10.375 1 88.31 196 TYR A O 1
ATOM 1599 N N . SER A 1 197 ? -1.079 -24.156 -10.133 1 87.19 197 SER A N 1
ATOM 1600 C CA . SER A 1 197 ? -0.004 -24.562 -11.031 1 87.19 197 SER A CA 1
ATOM 1601 C C . SER A 1 197 ? -0.262 -24.094 -12.453 1 87.19 197 SER A C 1
ATOM 1603 O O . SER A 1 197 ? 0.661 -23.641 -13.148 1 87.19 197 SER A O 1
ATOM 1605 N N . GLU A 1 198 ? -1.469 -24.109 -12.828 1 86.94 198 GLU A N 1
ATOM 1606 C CA . GLU A 1 198 ? -1.851 -23.703 -14.172 1 86.94 198 GLU A CA 1
ATOM 1607 C C . GLU A 1 198 ? -1.709 -22.188 -14.344 1 86.94 198 GLU A C 1
ATOM 1609 O O . GLU A 1 198 ? -1.287 -21.719 -15.406 1 86.94 198 GLU A O 1
ATOM 1614 N N . VAL A 1 199 ? -1.899 -21.469 -13.312 1 87.62 199 VAL A N 1
ATOM 1615 C CA . VAL A 1 199 ? -2.006 -20.031 -13.414 1 87.62 199 VAL A CA 1
ATOM 1616 C C . VAL A 1 199 ? -0.67 -19.375 -13.047 1 87.62 199 VAL A C 1
ATOM 1618 O O . VAL A 1 199 ? -0.304 -18.344 -13.594 1 87.62 199 VAL A O 1
ATOM 1621 N N . ASN A 1 200 ? 0.088 -20.062 -12.234 1 88.56 200 ASN A N 1
ATOM 1622 C CA . ASN A 1 200 ? 1.192 -19.359 -11.578 1 88.56 200 ASN A CA 1
ATOM 1623 C C . ASN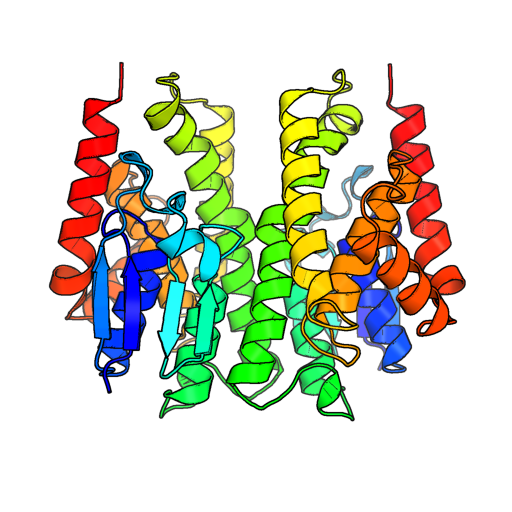 A 1 200 ? 2.541 -19.969 -11.961 1 88.56 200 ASN A C 1
ATOM 1625 O O . ASN A 1 200 ? 3.535 -19.25 -12.078 1 88.56 200 ASN A O 1
ATOM 1629 N N . GLN A 1 201 ? 2.586 -21.219 -12.281 1 85.56 201 GLN A N 1
ATOM 1630 C CA . GLN A 1 201 ? 3.85 -21.953 -12.344 1 85.56 201 GLN A CA 1
ATOM 1631 C C . GLN A 1 201 ? 4.73 -21.438 -13.469 1 85.56 201 GLN A C 1
ATOM 1633 O O . GLN A 1 201 ? 5.93 -21.234 -13.289 1 85.56 201 GLN A O 1
ATOM 1638 N N . LYS A 1 202 ? 4.145 -21.234 -14.555 1 84.31 202 LYS A N 1
ATOM 1639 C CA . LYS A 1 202 ? 4.934 -20.75 -15.688 1 84.31 202 LYS A CA 1
ATOM 1640 C C . LYS A 1 202 ? 5.598 -19.422 -15.367 1 84.31 202 LYS A C 1
ATOM 1642 O O . LYS A 1 202 ? 6.766 -19.203 -15.703 1 84.31 202 LYS A O 1
ATOM 1647 N N . GLY A 1 203 ? 4.883 -18.516 -14.812 1 88 203 GLY A N 1
ATOM 1648 C CA . GLY A 1 203 ? 5.422 -17.219 -14.453 1 88 203 GLY A CA 1
ATOM 1649 C C . GLY A 1 203 ? 6.551 -17.297 -13.445 1 88 203 GLY A C 1
ATOM 1650 O O . GLY A 1 203 ? 7.551 -16.578 -13.57 1 88 203 GLY A O 1
ATOM 1651 N N . ILE A 1 204 ? 6.395 -18.172 -12.547 1 88.25 204 ILE A N 1
ATOM 1652 C CA . ILE A 1 204 ? 7.41 -18.359 -11.516 1 88.25 204 ILE A CA 1
ATOM 1653 C C . ILE A 1 204 ? 8.688 -18.906 -12.148 1 88.25 204 ILE A C 1
ATOM 1655 O O . ILE A 1 204 ? 9.789 -18.438 -11.82 1 88.25 204 ILE A O 1
ATOM 1659 N N . ASP A 1 205 ? 8.5 -19.844 -13.047 1 87.12 205 ASP A N 1
ATOM 1660 C CA . ASP A 1 205 ? 9.641 -20.438 -13.734 1 87.12 205 ASP A CA 1
ATOM 1661 C C . ASP A 1 205 ? 10.359 -19.406 -14.594 1 87.12 205 ASP A C 1
ATOM 1663 O O . ASP A 1 205 ? 11.594 -19.375 -14.664 1 87.12 205 ASP A O 1
ATOM 1667 N N . ASP A 1 206 ? 9.602 -18.562 -15.203 1 86.19 206 ASP A N 1
ATOM 1668 C CA . ASP A 1 206 ? 10.18 -17.5 -16.016 1 86.19 206 ASP A CA 1
ATOM 1669 C C . ASP A 1 206 ? 11.008 -16.547 -15.164 1 86.19 206 ASP A C 1
ATOM 1671 O O . ASP A 1 206 ? 12.102 -16.141 -15.562 1 86.19 206 ASP A O 1
ATOM 1675 N N . PHE A 1 207 ? 10.523 -16.25 -14.062 1 88.62 207 PHE A N 1
ATOM 1676 C CA . PHE A 1 207 ? 11.25 -15.359 -13.164 1 88.62 207 PHE A CA 1
ATOM 1677 C C . PHE A 1 207 ? 12.562 -16 -12.719 1 88.62 207 PHE A C 1
ATOM 1679 O O . PHE A 1 207 ? 13.602 -15.336 -12.695 1 88.62 207 PHE A O 1
ATOM 1686 N N . ARG A 1 208 ? 12.469 -17.25 -12.375 1 88.12 208 ARG A N 1
ATOM 1687 C CA . ARG A 1 208 ? 13.664 -17.969 -11.945 1 88.12 208 ARG A CA 1
ATOM 1688 C C . ARG 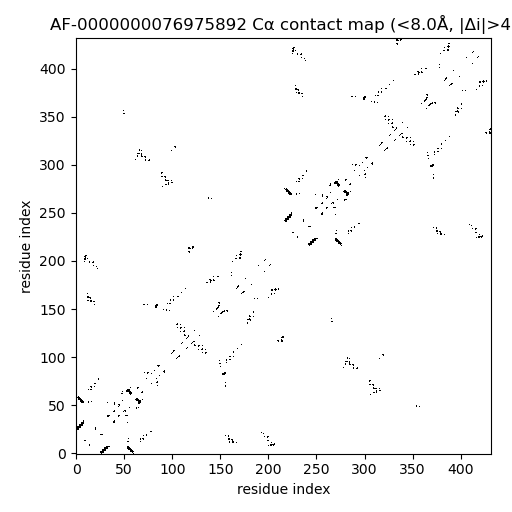A 1 208 ? 14.727 -17.969 -13.039 1 88.12 208 ARG A C 1
ATOM 1690 O O . ARG A 1 208 ? 15.914 -17.75 -12.766 1 88.12 208 ARG A O 1
ATOM 1697 N N . GLN A 1 209 ? 14.297 -18.219 -14.211 1 85.44 209 GLN A N 1
ATOM 1698 C CA . GLN A 1 209 ? 15.234 -18.234 -15.328 1 85.44 209 GLN A CA 1
ATOM 1699 C C . GLN A 1 209 ? 15.891 -16.859 -15.508 1 85.44 209 GLN A C 1
ATOM 1701 O O . GLN A 1 209 ? 17.094 -16.766 -15.742 1 85.44 209 GLN A O 1
ATOM 1706 N N . TRP A 1 210 ? 15.07 -15.875 -15.375 1 83.31 210 TRP A N 1
ATOM 1707 C CA . TRP A 1 210 ? 15.586 -14.508 -15.477 1 83.31 210 TRP A CA 1
ATOM 1708 C C . TRP A 1 210 ? 16.594 -14.227 -14.375 1 83.31 210 TRP A C 1
ATOM 1710 O O . TRP A 1 210 ? 17.641 -13.617 -14.625 1 83.31 210 TRP A O 1
ATOM 1720 N N . TYR A 1 211 ? 16.328 -14.688 -13.203 1 84.88 211 TYR A N 1
ATOM 1721 C CA . TYR A 1 211 ? 17.172 -14.477 -12.039 1 84.88 211 TYR A CA 1
ATOM 1722 C C . TYR A 1 211 ? 18.5 -15.227 -12.188 1 84.88 211 TYR A C 1
ATOM 1724 O O . TYR A 1 211 ? 19.547 -14.695 -11.852 1 84.88 211 TYR A O 1
ATOM 1732 N N . LEU A 1 212 ? 18.438 -16.422 -12.758 1 84.12 212 LEU A N 1
ATOM 1733 C CA . LEU A 1 212 ? 19.625 -17.281 -12.875 1 84.12 212 LEU A CA 1
ATOM 1734 C C . LEU A 1 212 ? 20.547 -16.781 -13.984 1 84.12 212 LEU A C 1
ATOM 1736 O O . LEU A 1 212 ? 21.766 -16.875 -13.867 1 84.12 212 LEU A O 1
ATOM 1740 N N . VAL A 1 213 ? 19.969 -16.234 -14.961 1 79.5 213 VAL A N 1
ATOM 1741 C CA . VAL A 1 213 ? 20.781 -15.883 -16.125 1 79.5 213 VAL A CA 1
ATOM 1742 C C . VAL A 1 213 ? 21.453 -14.531 -15.883 1 79.5 213 VAL A C 1
ATOM 1744 O O . VAL A 1 213 ? 22.453 -14.211 -16.531 1 79.5 213 VAL A O 1
ATOM 1747 N N . THR A 1 214 ? 20.922 -13.766 -14.984 1 73.31 214 THR A N 1
ATOM 1748 C CA . THR A 1 214 ? 21.469 -12.43 -14.766 1 73.31 214 THR A CA 1
ATOM 1749 C C . THR A 1 214 ? 22.562 -12.453 -13.695 1 73.31 214 THR A C 1
ATOM 1751 O O . THR A 1 214 ? 23.297 -11.484 -13.523 1 73.31 214 THR A O 1
ATOM 1754 N N . ARG A 1 215 ? 22.734 -13.438 -12.93 1 71.69 215 ARG A N 1
ATOM 1755 C CA . ARG A 1 215 ? 23.719 -13.531 -11.852 1 71.69 215 ARG A CA 1
ATOM 1756 C C . ARG A 1 215 ? 25.125 -13.711 -12.414 1 71.69 215 ARG A C 1
ATOM 1758 O O . ARG A 1 215 ? 25.312 -14.43 -13.398 1 71.69 215 ARG A O 1
ATOM 1765 N N . PRO A 1 216 ? 26 -12.742 -11.836 1 64.88 216 PRO A N 1
ATOM 1766 C CA . PRO A 1 216 ? 27.375 -12.891 -12.328 1 64.88 216 PRO A CA 1
ATOM 1767 C C . PRO A 1 216 ? 27.969 -14.266 -12.031 1 64.88 216 PRO A C 1
ATOM 1769 O O . PRO A 1 216 ? 27.547 -14.922 -11.07 1 64.88 216 PRO A O 1
ATOM 1772 N N . MET B 1 1 ? -15.836 5.328 24.531 1 86.81 1 MET B N 1
ATOM 1773 C CA . MET B 1 1 ? -14.477 5.535 25.016 1 86.81 1 MET B CA 1
ATOM 1774 C C . MET B 1 1 ? -13.57 6.043 23.906 1 86.81 1 MET B C 1
ATOM 1776 O O . MET B 1 1 ? -13.797 5.746 22.719 1 86.81 1 MET B O 1
ATOM 1780 N N . PRO B 1 2 ? -12.633 6.789 24.297 1 94.81 2 PRO B N 1
ATOM 1781 C CA . PRO B 1 2 ? -11.781 7.352 23.25 1 94.81 2 PRO B CA 1
ATOM 1782 C C . PRO B 1 2 ? -10.938 6.285 22.531 1 94.81 2 PRO B C 1
ATOM 1784 O O . PRO B 1 2 ? -10.562 5.281 23.156 1 94.81 2 PRO B O 1
ATOM 1787 N N . ILE B 1 3 ? -10.766 6.402 21.281 1 98.38 3 ILE B N 1
ATOM 1788 C CA . ILE B 1 3 ? -9.828 5.594 20.516 1 98.38 3 ILE B CA 1
ATOM 1789 C C . ILE B 1 3 ? -8.391 6.008 20.859 1 98.38 3 ILE B C 1
ATOM 1791 O O . ILE B 1 3 ? -8.07 7.199 20.844 1 98.38 3 ILE B O 1
ATOM 1795 N N . THR B 1 4 ? -7.57 5.078 21.203 1 98.62 4 THR B N 1
ATOM 1796 C CA . THR B 1 4 ? -6.16 5.379 21.422 1 98.62 4 THR B CA 1
ATOM 1797 C C . THR B 1 4 ? -5.391 5.363 20.109 1 98.62 4 THR B C 1
ATOM 1799 O O . THR B 1 4 ? -5.547 4.441 19.297 1 98.62 4 THR B O 1
ATOM 1802 N N . LEU B 1 5 ? -4.625 6.359 19.891 1 98.56 5 LEU B N 1
ATOM 1803 C CA . LEU B 1 5 ? -3.752 6.469 18.734 1 98.56 5 LEU B CA 1
ATOM 1804 C C . LEU B 1 5 ? -2.289 6.555 19.156 1 98.56 5 LEU B C 1
ATOM 1806 O O . LEU B 1 5 ? -1.879 7.531 19.797 1 98.56 5 LEU B O 1
ATOM 1810 N N . TYR B 1 6 ? -1.536 5.5 18.953 1 98.62 6 TYR B N 1
ATOM 1811 C CA . TYR B 1 6 ? -0.085 5.535 19.109 1 98.62 6 TYR B CA 1
ATOM 1812 C C . TYR B 1 6 ? 0.561 6.312 17.969 1 98.62 6 TYR B C 1
ATOM 1814 O O . TYR B 1 6 ? 0.441 5.93 16.797 1 98.62 6 TYR B O 1
ATOM 1822 N N . PHE B 1 7 ? 1.355 7.336 18.328 1 97.19 7 PHE B N 1
ATOM 1823 C CA . PHE B 1 7 ? 1.493 8.469 17.422 1 97.19 7 PHE B CA 1
ATOM 1824 C C . PHE B 1 7 ? 2.836 9.164 17.625 1 97.19 7 PHE B C 1
ATOM 1826 O O . PHE B 1 7 ? 3.377 9.172 18.734 1 97.19 7 PHE B O 1
ATOM 1833 N N . MET B 1 8 ? 3.359 9.602 16.547 1 95.31 8 MET B N 1
ATOM 1834 C CA . MET B 1 8 ? 4.453 10.57 16.547 1 95.31 8 MET B CA 1
ATOM 1835 C C . MET B 1 8 ? 4.152 11.734 15.609 1 95.31 8 MET B C 1
ATOM 1837 O O . MET B 1 8 ? 3.904 11.531 14.422 1 95.31 8 MET B O 1
ATOM 1841 N N . ALA B 1 9 ? 4.234 12.922 16.047 1 93.12 9 ALA B N 1
ATOM 1842 C CA . ALA B 1 9 ? 3.77 14.109 15.32 1 93.12 9 ALA B CA 1
ATOM 1843 C C . ALA B 1 9 ? 4.539 14.289 14.016 1 93.12 9 ALA B C 1
ATOM 1845 O O . ALA B 1 9 ? 3.977 14.727 13.008 1 93.12 9 ALA B O 1
ATOM 1846 N N . ALA B 1 10 ? 5.773 13.938 14.016 1 91.25 10 ALA B N 1
ATOM 1847 C CA . ALA B 1 10 ? 6.617 14.156 12.844 1 91.25 10 ALA B CA 1
ATOM 1848 C C . ALA B 1 10 ? 6.27 13.172 11.734 1 91.25 10 ALA B C 1
ATOM 1850 O O . ALA B 1 10 ? 6.664 13.367 10.578 1 91.25 10 ALA B O 1
ATOM 1851 N N . SER B 1 11 ? 5.617 12.102 12.039 1 93.44 11 SER B N 1
ATOM 1852 C CA . SER B 1 11 ? 5.285 11.039 11.094 1 93.44 11 SER B CA 1
ATOM 1853 C C . SER B 1 11 ? 4.117 11.445 10.195 1 93.44 11 SER B C 1
ATOM 1855 O O . SER B 1 11 ? 3 11.648 10.68 1 93.44 11 SER B O 1
ATOM 1857 N N . ALA B 1 12 ? 4.359 11.539 8.93 1 94.94 12 ALA B N 1
ATOM 1858 C CA . ALA B 1 12 ? 3.312 11.891 7.973 1 94.94 12 ALA B CA 1
ATOM 1859 C C . ALA B 1 12 ? 2.166 10.883 8.016 1 94.94 12 ALA B C 1
ATOM 1861 O O . ALA B 1 12 ? 0.995 11.273 8.078 1 94.94 12 ALA B O 1
ATOM 1862 N N . PRO B 1 13 ? 2.436 9.555 8.078 1 97.12 13 PRO B N 1
ATOM 1863 C CA . PRO B 1 13 ? 1.342 8.586 8.188 1 97.12 13 PRO B CA 1
ATOM 1864 C C . PRO B 1 13 ? 0.501 8.789 9.453 1 97.12 13 PRO B C 1
ATOM 1866 O O . PRO B 1 13 ? -0.724 8.648 9.406 1 97.12 13 PRO B O 1
ATOM 1869 N N . CYS B 1 14 ? 1.121 9.141 10.523 1 97.19 14 CYS B N 1
ATOM 1870 C CA . CYS B 1 14 ? 0.382 9.422 11.75 1 97.19 14 CYS B CA 1
ATOM 1871 C C . CYS B 1 14 ? -0.523 10.633 11.57 1 97.19 14 CYS B C 1
ATOM 1873 O O . CYS B 1 14 ? -1.686 10.609 11.977 1 97.19 14 CYS B O 1
ATOM 1875 N N . ARG B 1 15 ? -0.015 11.625 10.961 1 96.44 15 ARG B N 1
ATOM 1876 C CA . ARG B 1 15 ? -0.773 12.859 10.797 1 96.44 15 ARG B CA 1
ATOM 1877 C C . ARG B 1 15 ? -1.956 12.648 9.852 1 96.44 15 ARG B C 1
ATOM 1879 O O . ARG B 1 15 ? -3.006 13.273 10.023 1 96.44 15 ARG B O 1
ATOM 1886 N N . SER B 1 16 ? -1.822 11.82 8.844 1 97.56 16 SER B N 1
ATOM 1887 C CA . SER B 1 16 ? -2.951 11.516 7.973 1 97.56 16 SER B CA 1
ATOM 1888 C C . SER B 1 16 ? -4.117 10.93 8.766 1 97.56 16 SER B C 1
ATOM 1890 O O . SER B 1 16 ? -5.266 11.336 8.57 1 97.56 16 SER B O 1
ATOM 1892 N N . VAL B 1 17 ? -3.83 10.016 9.695 1 98.38 17 VAL B N 1
ATOM 1893 C CA . VAL B 1 17 ? -4.844 9.352 10.508 1 98.38 17 VAL B CA 1
ATOM 1894 C C . VAL B 1 17 ? -5.488 10.367 11.453 1 98.38 17 VAL B C 1
ATOM 1896 O O . VAL B 1 17 ? -6.715 10.406 11.586 1 98.38 17 VAL B O 1
ATOM 1899 N N . LEU B 1 18 ? -4.66 11.203 12.039 1 97.5 18 LEU B N 1
ATOM 1900 C CA . LEU B 1 18 ? -5.172 12.195 12.977 1 97.5 18 LEU B CA 1
ATOM 1901 C C . LEU B 1 18 ? -6.07 13.203 12.266 1 97.5 18 LEU B C 1
ATOM 1903 O O . LEU B 1 18 ? -7.113 13.594 12.797 1 97.5 18 LEU B O 1
ATOM 1907 N N . MET B 1 19 ? -5.695 13.641 11.102 1 96.88 19 MET B N 1
ATOM 1908 C CA . MET B 1 19 ? -6.508 14.586 10.336 1 96.88 19 MET B CA 1
ATOM 1909 C C . MET B 1 19 ? -7.871 13.992 10.008 1 96.88 19 MET B C 1
ATOM 1911 O O . MET B 1 19 ? -8.898 14.656 10.156 1 96.88 19 MET B O 1
ATOM 1915 N N . LEU B 1 20 ? -7.879 12.727 9.555 1 97.56 20 LEU B N 1
ATOM 1916 C CA . LEU B 1 20 ? -9.164 12.102 9.258 1 97.56 20 LEU B CA 1
ATOM 1917 C C . LEU B 1 20 ? -10.008 11.961 10.516 1 97.56 20 LEU B C 1
ATOM 1919 O O . LEU B 1 20 ? -11.219 12.188 10.484 1 97.56 20 LEU B O 1
ATOM 1923 N N . ALA B 1 21 ? -9.375 11.562 11.594 1 97.56 21 ALA B N 1
ATOM 1924 C CA . ALA B 1 21 ? -10.094 11.422 12.852 1 97.56 21 ALA B CA 1
ATOM 1925 C C . ALA B 1 21 ? -10.773 12.734 13.25 1 97.56 21 ALA B C 1
ATOM 1927 O O . ALA B 1 21 ? -11.93 12.742 13.672 1 97.56 21 ALA B O 1
ATOM 1928 N N . HIS B 1 22 ? -10.055 13.781 13.102 1 96.75 22 HIS B N 1
ATOM 1929 C CA . HIS B 1 22 ? -10.609 15.102 13.398 1 96.75 22 HIS B CA 1
ATOM 1930 C C . HIS B 1 22 ? -11.773 15.43 12.469 1 96.75 22 HIS B C 1
ATOM 1932 O O . HIS B 1 22 ? -12.805 15.93 12.914 1 96.75 22 HIS B O 1
ATOM 1938 N N . ASN B 1 23 ? -11.562 15.18 11.227 1 96.25 23 ASN B N 1
ATOM 1939 C CA . ASN B 1 23 ? -12.602 15.438 10.234 1 96.25 23 ASN B CA 1
ATOM 1940 C C . ASN B 1 23 ? -13.883 14.656 10.547 1 96.25 23 ASN B C 1
ATOM 1942 O O . ASN B 1 23 ? -14.984 15.141 10.289 1 96.25 23 ASN B O 1
ATOM 1946 N N . LEU B 1 24 ? -13.781 13.484 11.094 1 97 24 LEU B N 1
ATOM 1947 C CA . LEU B 1 24 ? -14.898 12.617 11.43 1 97 24 LEU B CA 1
ATOM 1948 C C . LEU B 1 24 ? -15.398 12.898 12.844 1 97 24 LEU B C 1
ATOM 1950 O O . LEU B 1 24 ? -16.344 12.25 13.312 1 97 24 LEU B O 1
ATOM 1954 N N . LYS B 1 25 ? -14.719 13.797 13.562 1 96.31 25 LYS B N 1
ATOM 1955 C CA . LYS B 1 25 ? -15.07 14.195 14.922 1 96.31 25 LYS B CA 1
ATOM 1956 C C . LYS B 1 25 ? -14.984 13.016 15.883 1 96.31 25 LYS B C 1
ATOM 1958 O O . LYS B 1 25 ? -15.859 12.836 16.734 1 96.31 25 LYS B O 1
ATOM 1963 N N . LEU B 1 26 ? -14 12.195 15.688 1 97.5 26 LEU B N 1
ATOM 1964 C CA . LEU B 1 26 ? -13.773 11.07 16.594 1 97.5 26 LEU B CA 1
ATOM 1965 C C . LEU B 1 26 ? -13.062 11.531 17.859 1 97.5 26 LEU B C 1
ATOM 1967 O O . LEU B 1 26 ? -12.25 12.453 17.812 1 97.5 26 LEU B O 1
ATOM 1971 N N . ASP B 1 27 ? -13.344 10.93 18.938 1 97.75 27 ASP B N 1
ATOM 1972 C CA . ASP B 1 27 ? -12.633 11.141 20.203 1 97.75 27 ASP B CA 1
ATOM 1973 C C . ASP B 1 27 ? -11.352 10.312 20.25 1 97.75 27 ASP B C 1
ATOM 1975 O O . ASP B 1 27 ? -11.406 9.086 20.375 1 97.75 27 ASP B O 1
ATOM 1979 N N . ILE B 1 28 ? -10.195 11.016 20.234 1 97.88 28 ILE B N 1
ATOM 1980 C CA . ILE B 1 28 ? -8.906 10.344 20.125 1 97.88 28 ILE B CA 1
ATOM 1981 C C . ILE B 1 28 ? -8.062 10.656 21.359 1 97.88 28 ILE B C 1
ATOM 1983 O O . ILE B 1 28 ? -7.969 11.812 21.781 1 97.88 28 ILE B O 1
ATOM 1987 N N . ASN B 1 29 ? -7.555 9.648 21.906 1 98.19 29 ASN B N 1
ATOM 1988 C CA . ASN B 1 29 ? -6.512 9.742 22.906 1 98.19 29 ASN B CA 1
ATOM 1989 C C . ASN B 1 29 ? -5.137 9.43 22.328 1 98.19 29 ASN B C 1
ATOM 1991 O O . ASN B 1 29 ? -4.891 8.312 21.875 1 98.19 29 ASN B O 1
ATOM 1995 N N . ILE B 1 30 ? -4.215 10.383 22.406 1 97.12 30 ILE B N 1
ATOM 1996 C CA . ILE B 1 30 ? -2.906 10.227 21.781 1 97.12 30 ILE B CA 1
ATOM 1997 C C . ILE B 1 30 ? -1.925 9.625 22.781 1 97.12 30 ILE B C 1
ATOM 1999 O O . ILE B 1 30 ? -1.841 10.078 23.922 1 97.12 30 ILE B O 1
ATOM 2003 N N . THR B 1 31 ? -1.287 8.602 22.469 1 97.56 31 THR B N 1
ATOM 2004 C CA . THR B 1 31 ? -0.108 8.062 23.141 1 97.56 31 THR B CA 1
ATOM 2005 C C . THR B 1 31 ? 1.145 8.289 22.297 1 97.56 31 THR B C 1
ATOM 2007 O O . THR B 1 31 ? 1.331 7.645 21.266 1 97.56 31 THR B O 1
ATOM 2010 N N . ASN B 1 32 ? 1.989 9.141 22.766 1 96.62 32 ASN B N 1
ATOM 2011 C CA . ASN B 1 32 ? 3.189 9.492 22.016 1 96.62 32 ASN B CA 1
ATOM 2012 C C . ASN B 1 32 ? 4.207 8.352 22.031 1 96.62 32 ASN B C 1
ATOM 2014 O O . ASN B 1 32 ? 4.465 7.754 23.078 1 96.62 32 ASN B O 1
ATOM 2018 N N . ILE B 1 33 ? 4.707 8.008 20.875 1 96.62 33 ILE B N 1
ATOM 2019 C CA . ILE B 1 33 ? 5.77 7.023 20.688 1 96.62 33 ILE B CA 1
ATOM 2020 C C . ILE B 1 33 ? 7.02 7.715 20.141 1 96.62 33 ILE B C 1
ATOM 2022 O O . ILE B 1 33 ? 6.996 8.289 19.062 1 96.62 33 ILE B O 1
ATOM 2026 N N . ASP B 1 34 ? 8.07 7.746 20.891 1 93.25 34 ASP B N 1
ATOM 2027 C CA . ASP B 1 34 ? 9.352 8.273 20.438 1 93.25 34 ASP B CA 1
ATOM 2028 C C . ASP B 1 34 ? 10.195 7.188 19.766 1 93.25 34 ASP B C 1
ATOM 2030 O O . ASP B 1 34 ? 10.922 6.461 20.453 1 93.25 34 ASP B O 1
ATOM 2034 N N . ILE B 1 35 ? 10.18 7.215 18.484 1 90.81 35 ILE B N 1
ATOM 2035 C CA . ILE B 1 35 ? 10.867 6.172 17.734 1 90.81 35 ILE B CA 1
ATOM 2036 C C . ILE B 1 35 ? 12.367 6.27 17.969 1 90.81 35 ILE B C 1
ATOM 2038 O O . ILE B 1 35 ? 13.062 5.25 18.031 1 90.81 35 ILE B O 1
ATOM 2042 N N . MET B 1 36 ? 12.898 7.445 18.094 1 85.31 36 MET B N 1
ATOM 2043 C CA . MET B 1 36 ? 14.336 7.652 18.297 1 85.31 36 MET B CA 1
ATOM 2044 C C . MET B 1 36 ? 14.773 7.105 19.656 1 85.31 36 MET B C 1
ATOM 2046 O O . MET B 1 36 ? 15.898 6.645 19.812 1 85.31 36 MET B O 1
ATOM 2050 N N . ALA B 1 37 ? 13.906 7.125 20.609 1 92.31 37 ALA B N 1
ATOM 2051 C CA . ALA B 1 37 ? 14.188 6.602 21.938 1 92.31 37 ALA B CA 1
ATOM 2052 C C . ALA B 1 37 ? 13.883 5.105 22.016 1 92.31 37 ALA B C 1
ATOM 2054 O O . ALA B 1 37 ? 14.109 4.477 23.047 1 92.31 37 ALA B O 1
ATOM 2055 N N . GLY B 1 38 ? 13.32 4.559 20.984 1 94.44 38 GLY B N 1
ATOM 2056 C CA . GLY B 1 38 ? 13.078 3.127 20.906 1 94.44 38 GLY B CA 1
ATOM 2057 C C . GLY B 1 38 ? 11.781 2.705 21.578 1 94.44 38 GLY B C 1
ATOM 2058 O O . GLY B 1 38 ? 11.633 1.547 21.969 1 94.44 38 GLY B O 1
ATOM 2059 N N . ASP B 1 39 ? 10.836 3.617 21.766 1 96.62 39 ASP B N 1
ATOM 2060 C CA . ASP B 1 39 ? 9.57 3.305 22.406 1 96.62 39 ASP B CA 1
ATOM 2061 C C . ASP B 1 39 ? 8.844 2.176 21.672 1 96.62 39 ASP B C 1
ATOM 2063 O O . ASP B 1 39 ? 8.188 1.345 22.297 1 96.62 39 ASP B O 1
ATOM 2067 N N . GLN B 1 40 ? 8.945 2.105 20.359 1 95.88 40 GLN B N 1
ATOM 2068 C CA . GLN B 1 40 ? 8.219 1.143 19.531 1 95.88 40 GLN B CA 1
ATOM 2069 C C . GLN B 1 40 ? 8.773 -0.267 19.719 1 95.88 40 GLN B C 1
ATOM 2071 O O . GLN B 1 40 ? 8.156 -1.244 19.297 1 95.88 40 GLN B O 1
ATOM 2076 N N . LEU B 1 41 ? 9.93 -0.347 20.391 1 96.06 41 LEU B N 1
ATOM 2077 C CA . LEU B 1 41 ? 10.562 -1.647 20.562 1 96.06 41 LEU B CA 1
ATOM 2078 C C . LEU B 1 41 ? 10.336 -2.182 21.969 1 96.06 41 LEU B C 1
ATOM 2080 O O . LEU B 1 41 ? 10.695 -3.322 22.266 1 96.06 41 LEU B O 1
ATOM 2084 N N . LYS B 1 42 ? 9.797 -1.366 22.828 1 96.88 42 LYS B N 1
ATOM 2085 C CA . LYS B 1 42 ? 9.508 -1.807 24.188 1 96.88 42 LYS B CA 1
ATOM 2086 C C . LYS B 1 42 ? 8.43 -2.885 24.203 1 96.88 42 LYS B C 1
ATOM 2088 O O . LYS B 1 42 ? 7.5 -2.846 23.391 1 96.88 42 LYS B O 1
ATOM 2093 N N . PRO B 1 43 ? 8.484 -3.797 25.094 1 96.19 43 PRO B N 1
ATOM 2094 C CA . PRO B 1 43 ? 7.562 -4.934 25.141 1 96.19 43 PRO B CA 1
ATOM 2095 C C . PRO B 1 43 ? 6.098 -4.508 25.172 1 96.19 43 PRO B C 1
ATOM 2097 O O . PRO B 1 43 ? 5.242 -5.164 24.578 1 96.19 43 PRO B O 1
ATOM 2100 N N . GLU B 1 44 ? 5.801 -3.451 25.891 1 95.69 44 GLU B N 1
ATOM 2101 C CA . GLU B 1 44 ? 4.422 -2.982 26.016 1 95.69 44 GLU B CA 1
ATOM 2102 C C . GLU B 1 44 ? 3.838 -2.627 24.641 1 95.69 44 GLU B C 1
ATOM 2104 O O . GLU B 1 44 ? 2.648 -2.838 24.406 1 95.69 44 GLU B O 1
ATOM 2109 N N . PHE B 1 45 ? 4.703 -2.105 23.75 1 97.12 45 PHE B N 1
ATOM 2110 C CA . PHE B 1 45 ? 4.223 -1.733 22.422 1 97.12 45 PHE B CA 1
ATOM 2111 C C . PHE B 1 45 ? 4.289 -2.922 21.469 1 97.12 45 PHE B C 1
ATOM 2113 O O . PHE B 1 45 ? 3.363 -3.145 20.688 1 97.12 45 PHE B O 1
ATOM 2120 N N . THR B 1 46 ? 5.344 -3.752 21.547 1 95.38 46 THR B N 1
ATOM 2121 C CA . THR B 1 46 ? 5.5 -4.871 20.625 1 95.38 46 THR B CA 1
ATOM 2122 C C . THR B 1 46 ? 4.43 -5.93 20.875 1 95.38 46 THR B C 1
ATOM 2124 O O . THR B 1 46 ? 4.059 -6.672 19.953 1 95.38 46 THR B O 1
ATOM 2127 N N . ALA B 1 47 ? 3.842 -5.926 22.031 1 94.56 47 ALA B N 1
ATOM 2128 C CA . ALA B 1 47 ? 2.75 -6.844 22.344 1 94.56 47 ALA B CA 1
ATOM 2129 C C . ALA B 1 47 ? 1.484 -6.477 21.578 1 94.56 47 ALA B C 1
ATOM 2131 O O . ALA B 1 47 ? 0.67 -7.344 21.25 1 94.56 47 ALA B O 1
ATOM 2132 N N . ILE B 1 48 ? 1.396 -5.227 21.281 1 94.88 48 ILE B N 1
ATOM 2133 C CA . ILE B 1 48 ? 0.2 -4.73 20.609 1 94.88 48 ILE B CA 1
ATOM 2134 C C . ILE B 1 48 ? 0.406 -4.762 19.094 1 94.88 48 ILE B C 1
ATOM 2136 O O . ILE B 1 48 ? -0.516 -5.09 18.344 1 94.88 48 ILE B O 1
ATOM 2140 N N . ASN B 1 49 ? 1.566 -4.457 18.688 1 97 49 ASN B N 1
ATOM 2141 C CA . ASN B 1 49 ? 1.95 -4.457 17.281 1 97 49 ASN B CA 1
ATOM 2142 C C . ASN B 1 49 ? 3.303 -5.129 17.062 1 97 49 ASN B C 1
ATOM 2144 O O . ASN B 1 49 ? 4.34 -4.469 17.078 1 97 49 ASN B O 1
ATOM 2148 N N . PRO B 1 50 ? 3.248 -6.398 16.734 1 95.19 50 PRO B N 1
ATOM 2149 C CA . PRO B 1 50 ? 4.504 -7.141 16.578 1 95.19 50 PRO B CA 1
ATOM 2150 C C . PRO B 1 50 ? 5.391 -6.578 15.469 1 95.19 50 PRO B C 1
ATOM 2152 O O . PRO B 1 50 ? 6.574 -6.91 15.391 1 95.19 50 PRO B O 1
ATOM 2155 N N . GLN B 1 51 ? 4.84 -5.773 14.602 1 96.38 51 GLN B N 1
ATOM 2156 C CA . GLN B 1 51 ? 5.625 -5.113 13.562 1 96.38 51 GLN B CA 1
ATOM 2157 C C . GLN B 1 51 ? 6.262 -3.828 14.078 1 96.38 51 GLN B C 1
ATOM 2159 O O . GLN B 1 51 ? 7.137 -3.256 13.43 1 96.38 51 GLN B O 1
ATOM 2164 N N . HIS B 1 52 ? 5.715 -3.289 15.25 1 96.5 52 HIS B N 1
ATOM 2165 C CA . HIS B 1 52 ? 6.262 -2.182 16.016 1 96.5 52 HIS B CA 1
ATOM 2166 C C . HIS B 1 52 ? 6.254 -0.888 15.211 1 96.5 52 HIS B C 1
ATOM 2168 O O . HIS B 1 52 ? 7.234 -0.14 15.219 1 96.5 52 HIS B O 1
ATOM 2174 N N . THR B 1 53 ? 5.25 -0.709 14.375 1 96.88 53 THR B N 1
ATOM 2175 C CA . THR B 1 53 ? 5.148 0.5 13.57 1 96.88 53 THR B CA 1
ATOM 2176 C C . THR B 1 53 ? 4.094 1.444 14.141 1 96.88 53 THR B C 1
ATOM 2178 O O . THR B 1 53 ? 3.242 1.029 14.93 1 96.88 53 THR B O 1
ATOM 2181 N N . ILE B 1 54 ? 4.184 2.666 13.852 1 97.62 54 ILE B N 1
ATOM 2182 C CA . ILE B 1 54 ? 3.16 3.68 14.078 1 97.62 54 ILE B CA 1
ATOM 2183 C C . ILE B 1 54 ? 2.713 4.273 12.742 1 97.62 54 ILE B C 1
ATOM 2185 O O . ILE B 1 54 ? 3.471 4.273 11.773 1 97.62 54 ILE B O 1
ATOM 2189 N N . PRO B 1 55 ? 1.465 4.746 12.641 1 98.44 55 PRO B N 1
ATOM 2190 C CA . PRO B 1 55 ? 0.435 4.777 13.688 1 98.44 55 PRO B CA 1
ATOM 2191 C C . PRO B 1 55 ? -0.123 3.391 14 1 98.44 55 PRO B C 1
ATOM 2193 O O . PRO B 1 55 ? -0.098 2.5 13.148 1 98.44 55 PRO B O 1
ATOM 2196 N N . THR B 1 56 ? -0.523 3.182 15.195 1 98.81 56 THR B N 1
ATOM 2197 C CA . THR B 1 56 ? -1.312 2.057 15.68 1 98.81 56 THR B CA 1
ATOM 2198 C C . THR B 1 56 ? -2.512 2.547 16.484 1 98.81 56 THR B C 1
ATOM 2200 O O . THR B 1 56 ? -2.404 3.51 17.25 1 98.81 56 THR B O 1
ATOM 2203 N N . ILE B 1 57 ? -3.682 1.958 16.328 1 98.88 57 ILE B N 1
ATOM 2204 C CA . ILE B 1 57 ? -4.84 2.373 17.109 1 98.88 57 ILE B CA 1
ATOM 2205 C C . ILE B 1 57 ? -5.32 1.213 17.984 1 98.88 57 ILE B C 1
ATOM 2207 O O . ILE B 1 57 ? -5.051 0.049 17.672 1 98.88 57 ILE B O 1
ATOM 2211 N N . ASN B 1 58 ? -5.898 1.521 19.031 1 98.69 58 ASN B N 1
ATOM 2212 C CA . ASN B 1 58 ? -6.73 0.655 19.859 1 98.69 58 ASN B CA 1
ATOM 2213 C C . ASN B 1 58 ? -8.156 1.193 19.984 1 98.69 58 ASN B C 1
ATOM 2215 O O . ASN B 1 58 ? -8.391 2.176 20.688 1 98.69 58 ASN B O 1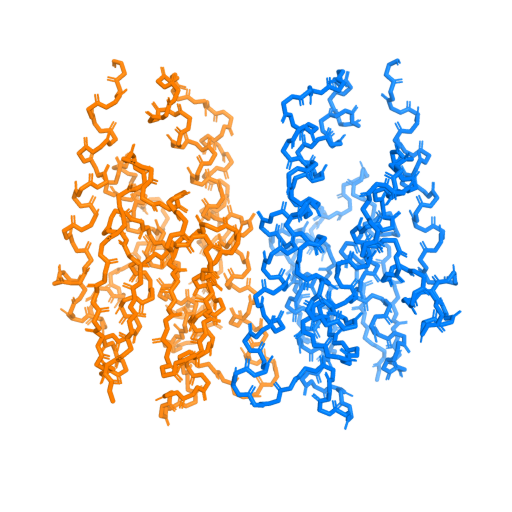
ATOM 2219 N N . ASP B 1 59 ? -9.078 0.671 19.188 1 98.56 59 ASP B N 1
ATOM 2220 C CA . ASP B 1 59 ? -10.492 1.053 19.219 1 98.56 59 ASP B CA 1
ATOM 2221 C C . ASP B 1 59 ? -11.32 0.032 19.984 1 98.56 59 ASP B C 1
ATOM 2223 O O . ASP B 1 59 ? -11.891 -0.887 19.391 1 98.56 59 ASP B O 1
ATOM 2227 N N . GLU B 1 60 ? -11.398 0.264 21.328 1 96.75 60 GLU B N 1
ATOM 2228 C CA . GLU B 1 60 ? -12.164 -0.613 22.203 1 96.75 60 GLU B CA 1
ATOM 2229 C C . GLU B 1 60 ? -11.688 -2.059 22.094 1 96.75 60 GLU B C 1
ATOM 2231 O O . GLU B 1 60 ? -12.492 -2.973 21.922 1 96.75 60 GLU B O 1
ATOM 2236 N N . GLY B 1 61 ? -10.414 -2.203 22.031 1 97.25 61 GLY B N 1
ATOM 2237 C CA . GLY B 1 61 ? -9.836 -3.537 22.016 1 97.25 61 GLY B CA 1
ATOM 2238 C C . GLY B 1 61 ? -9.422 -3.979 20.625 1 97.25 61 GLY B C 1
ATOM 2239 O O . GLY B 1 61 ? -8.641 -4.922 20.469 1 97.25 61 GLY B O 1
ATOM 2240 N N . PHE B 1 62 ? -9.914 -3.318 19.609 1 98.12 62 PHE B N 1
ATOM 2241 C CA . PHE B 1 62 ? -9.492 -3.623 18.234 1 98.12 62 PHE B CA 1
ATOM 2242 C C . PHE B 1 62 ? -8.203 -2.893 17.891 1 98.12 62 PHE B C 1
ATOM 2244 O O . PHE B 1 62 ? -8.18 -1.662 17.812 1 98.12 62 PHE B O 1
ATOM 2251 N N . ILE B 1 63 ? -7.121 -3.674 17.656 1 98.38 63 ILE B N 1
ATOM 2252 C CA . ILE B 1 63 ? -5.801 -3.121 17.375 1 98.38 63 ILE B CA 1
ATOM 2253 C C . ILE B 1 63 ? -5.543 -3.145 15.875 1 98.38 63 ILE B C 1
ATOM 2255 O O . ILE B 1 63 ? -5.766 -4.164 15.219 1 98.38 63 ILE B O 1
ATOM 2259 N N . LEU B 1 64 ? -5.129 -2.014 15.383 1 98.69 64 LEU B N 1
ATOM 2260 C CA . LEU B 1 64 ? -4.859 -1.905 13.953 1 98.69 64 LEU B CA 1
ATOM 2261 C C . LEU B 1 64 ? -3.689 -0.966 13.695 1 98.69 64 LEU B C 1
ATOM 2263 O O . LEU B 1 64 ? -3.59 0.097 14.312 1 98.69 64 LEU B O 1
ATOM 2267 N N . TRP B 1 65 ? -2.785 -1.469 12.844 1 98.5 65 TRP B N 1
ATOM 2268 C CA . TRP B 1 65 ? -1.741 -0.583 12.344 1 98.5 65 TRP B CA 1
ATOM 2269 C C . TRP B 1 65 ? -1.78 -0.51 10.82 1 98.5 65 TRP B C 1
ATOM 2271 O O . TRP B 1 65 ? -2.602 -1.172 10.18 1 98.5 65 TRP B O 1
ATOM 2281 N N . GLU B 1 66 ? -0.798 0.262 10.312 1 98.06 66 GLU B N 1
ATOM 2282 C CA . GLU B 1 66 ? -0.777 0.682 8.914 1 98.06 66 GLU B CA 1
ATOM 2283 C C . GLU B 1 66 ? -1.729 1.851 8.672 1 98.06 66 GLU B C 1
ATOM 2285 O O . GLU B 1 66 ? -2.945 1.705 8.812 1 98.06 66 GLU B O 1
ATOM 2290 N N . SER B 1 67 ? -1.227 3.033 8.43 1 98.62 67 SER B N 1
ATOM 2291 C CA . SER B 1 67 ? -1.982 4.281 8.383 1 98.62 67 SER B CA 1
ATOM 2292 C C . SER B 1 67 ? -3.115 4.195 7.363 1 98.62 67 SER B C 1
ATOM 2294 O O . SER B 1 67 ? -4.246 4.59 7.652 1 98.62 67 SER B O 1
ATOM 2296 N N . ARG B 1 68 ? -2.906 3.609 6.207 1 98.75 68 ARG B N 1
ATOM 2297 C CA . ARG B 1 68 ? -3.926 3.553 5.164 1 98.75 68 ARG B CA 1
ATOM 2298 C C . ARG B 1 68 ? -5.027 2.564 5.531 1 98.75 68 ARG B C 1
ATOM 2300 O O . ARG B 1 68 ? -6.203 2.799 5.234 1 98.75 68 ARG B O 1
ATOM 2307 N N . ALA B 1 69 ? -4.652 1.465 6.148 1 98.81 69 ALA B N 1
ATOM 2308 C CA . ALA B 1 69 ? -5.664 0.549 6.664 1 98.81 69 ALA B CA 1
ATOM 2309 C C . ALA B 1 69 ? -6.523 1.227 7.73 1 98.81 69 ALA B C 1
ATOM 2311 O O . ALA B 1 69 ? -7.738 1.015 7.781 1 98.81 69 ALA B O 1
ATOM 2312 N N . ILE B 1 70 ? -5.926 2.061 8.586 1 98.94 70 ILE B N 1
ATOM 2313 C CA . ILE B 1 70 ? -6.645 2.789 9.625 1 98.94 70 ILE B CA 1
ATOM 2314 C C . ILE B 1 70 ? -7.582 3.809 8.977 1 98.94 70 ILE B C 1
ATOM 2316 O O . ILE B 1 70 ? -8.727 3.975 9.414 1 98.94 70 ILE B O 1
ATOM 2320 N N . LEU B 1 71 ? -7.098 4.473 7.926 1 98.88 71 LEU B N 1
ATOM 2321 C CA . LEU B 1 71 ? -7.953 5.41 7.207 1 98.88 71 LEU B CA 1
ATOM 2322 C C . LEU B 1 71 ? -9.195 4.711 6.66 1 98.88 71 LEU B C 1
ATOM 2324 O O . LEU B 1 71 ? -10.312 5.199 6.828 1 98.88 71 LEU B O 1
ATOM 2328 N N . CYS B 1 72 ? -8.961 3.553 6.008 1 98.88 72 CYS B N 1
ATOM 2329 C CA . CYS B 1 72 ? -10.07 2.771 5.477 1 98.88 72 CYS B CA 1
ATOM 2330 C C . CYS B 1 72 ? -11.016 2.334 6.59 1 98.88 72 CYS B C 1
ATOM 2332 O O . CYS B 1 72 ? -12.234 2.451 6.461 1 98.88 72 CYS B O 1
ATOM 2334 N N . TYR B 1 73 ? -10.453 1.926 7.727 1 98.88 73 TYR B N 1
ATOM 2335 C CA . TYR B 1 73 ? -11.227 1.463 8.875 1 98.88 73 TYR B CA 1
ATOM 2336 C C . TYR B 1 73 ? -12.086 2.586 9.445 1 98.88 73 TYR B C 1
ATOM 2338 O O . TYR B 1 73 ? -13.289 2.412 9.648 1 98.88 73 TYR B O 1
ATOM 2346 N N . PHE B 1 74 ? -11.523 3.76 9.648 1 98.88 74 PHE B N 1
ATOM 2347 C CA . PHE B 1 74 ? -12.25 4.902 10.188 1 98.88 74 PHE B CA 1
ATOM 2348 C C . PHE B 1 74 ? -13.398 5.297 9.266 1 98.88 74 PHE B C 1
ATOM 2350 O O . PHE B 1 74 ? -14.508 5.57 9.734 1 98.88 74 PHE B O 1
ATOM 2357 N N . ALA B 1 75 ? -13.125 5.301 8 1 98.69 75 ALA B N 1
ATOM 2358 C CA . ALA B 1 75 ? -14.172 5.672 7.051 1 98.69 75 ALA B CA 1
ATOM 2359 C C . ALA B 1 75 ? -15.297 4.641 7.043 1 98.69 75 ALA B C 1
ATOM 2361 O O . ALA B 1 75 ? -16.484 5 7.016 1 98.69 75 ALA B O 1
ATOM 2362 N N . ASN B 1 76 ? -14.945 3.355 7.051 1 98.44 76 ASN B N 1
ATOM 2363 C CA . ASN B 1 76 ? -15.93 2.281 6.984 1 98.44 76 ASN B CA 1
ATOM 2364 C C . ASN B 1 76 ? -16.781 2.225 8.25 1 98.44 76 ASN B C 1
ATOM 2366 O O . ASN B 1 76 ? -17.984 1.953 8.18 1 98.44 76 ASN B O 1
ATOM 2370 N N . LYS B 1 77 ? -16.188 2.49 9.383 1 98 77 LYS B N 1
ATOM 2371 C CA . LYS B 1 77 ? -16.875 2.291 10.656 1 98 77 LYS B CA 1
ATOM 2372 C C . LYS B 1 77 ? -17.578 3.564 11.102 1 98 77 LYS B C 1
ATOM 2374 O O . LYS B 1 77 ? -18.688 3.508 11.633 1 98 77 LYS B O 1
ATOM 2379 N N . TYR B 1 78 ? -16.953 4.715 10.812 1 97.81 78 TYR B N 1
ATOM 2380 C CA . TYR B 1 78 ? -17.422 5.938 11.461 1 97.81 78 TYR B CA 1
ATOM 2381 C C . TYR B 1 78 ? -17.859 6.969 10.422 1 97.81 78 TYR B C 1
ATOM 2383 O O . TYR B 1 78 ? -18.438 8 10.773 1 97.81 78 TYR B O 1
ATOM 2391 N N . GLY B 1 79 ? -17.5 6.668 9.141 1 96.19 79 GLY B N 1
ATOM 2392 C CA . GLY B 1 79 ? -17.906 7.609 8.109 1 96.19 79 GLY B CA 1
ATOM 2393 C C . GLY B 1 79 ? -19.406 7.758 7.984 1 96.19 79 GLY B C 1
ATOM 2394 O O . GLY B 1 79 ? -20.141 6.766 8.031 1 96.19 79 GLY B O 1
ATOM 2395 N N . LYS B 1 80 ? -19.922 8.961 7.863 1 91.88 80 LYS B N 1
ATOM 2396 C CA . LYS B 1 80 ? -21.359 9.211 7.762 1 91.88 80 LYS B CA 1
ATOM 2397 C C . LYS B 1 80 ? -21.781 9.398 6.309 1 91.88 80 LYS B C 1
ATOM 2399 O O . LYS B 1 80 ? -22.922 9.109 5.949 1 91.88 80 LYS B O 1
ATOM 2404 N N . GLU B 1 81 ? -20.859 9.898 5.547 1 90.56 81 GLU B N 1
ATOM 2405 C CA . GLU B 1 81 ? -21.141 10.141 4.133 1 90.56 81 GLU B CA 1
ATOM 2406 C C . GLU B 1 81 ? -20.359 9.172 3.248 1 90.56 81 GLU B C 1
ATOM 2408 O O . GLU B 1 81 ? -19.219 8.836 3.551 1 90.56 81 GLU B O 1
ATOM 2413 N N . ASP B 1 82 ? -20.938 8.828 2.117 1 93.88 82 ASP B N 1
ATOM 2414 C CA . ASP B 1 82 ? -20.359 7.84 1.218 1 93.88 82 ASP B CA 1
ATOM 2415 C C . ASP B 1 82 ? -19.203 8.43 0.421 1 93.88 82 ASP B C 1
ATOM 2417 O O . ASP B 1 82 ? -18.391 7.699 -0.153 1 93.88 82 ASP B O 1
ATOM 2421 N N . SER B 1 83 ? -19.031 9.695 0.396 1 93.44 83 SER B N 1
ATOM 2422 C CA . SER B 1 83 ? -18.062 10.359 -0.48 1 93.44 83 SER B CA 1
ATOM 2423 C C . SER B 1 83 ? -16.641 10.117 -0.006 1 93.44 83 SER B C 1
ATOM 2425 O O . SER B 1 83 ? -15.711 10.055 -0.818 1 93.44 83 SER B O 1
ATOM 2427 N N . LEU B 1 84 ? -16.484 9.938 1.258 1 97.12 84 LEU B N 1
ATOM 2428 C CA . LEU B 1 84 ? -15.148 9.812 1.836 1 97.12 84 LEU B CA 1
ATOM 2429 C C . LEU B 1 84 ? -14.484 8.516 1.401 1 97.12 84 LEU B C 1
ATOM 2431 O O . LEU B 1 84 ? -13.266 8.461 1.227 1 97.12 84 LEU B O 1
ATOM 2435 N N . TYR B 1 85 ? -15.211 7.473 1.301 1 98.38 85 TYR B N 1
ATOM 2436 C CA . TYR B 1 85 ? -14.781 6.148 0.868 1 98.38 85 TYR B CA 1
ATOM 2437 C C . TYR B 1 85 ? -15.938 5.375 0.249 1 98.38 85 TYR B C 1
ATOM 2439 O O . TYR B 1 85 ? -16.547 4.523 0.905 1 98.38 85 TYR B O 1
ATOM 2447 N N . PRO B 1 86 ? -16.188 5.617 -1.045 1 98.12 86 PRO B N 1
ATOM 2448 C CA . PRO B 1 86 ? -17.406 5.164 -1.696 1 98.12 86 PRO B CA 1
ATOM 2449 C C . PRO B 1 86 ? -17.594 3.652 -1.618 1 98.12 86 PRO B C 1
ATOM 2451 O O . PRO B 1 86 ? -16.625 2.9 -1.692 1 98.12 86 PRO B O 1
ATOM 2454 N N . LYS B 1 87 ? -18.922 3.225 -1.598 1 96.44 87 LYS B N 1
ATOM 2455 C CA . LYS B 1 87 ? -19.25 1.802 -1.594 1 96.44 87 LYS B CA 1
ATOM 2456 C C . LYS B 1 87 ? -19.281 1.241 -3.012 1 96.44 87 LYS B C 1
ATOM 2458 O O . LYS B 1 87 ? -19.172 0.03 -3.211 1 96.44 87 LYS B O 1
ATOM 2463 N N . ASP B 1 88 ? -19.5 2.195 -3.975 1 98.12 88 ASP B N 1
ATOM 2464 C CA . ASP B 1 88 ? -19.438 1.781 -5.375 1 98.12 88 ASP B CA 1
ATOM 2465 C C . ASP B 1 88 ? -18.062 1.182 -5.711 1 98.12 88 ASP B C 1
ATOM 2467 O O . ASP B 1 88 ? -17.031 1.808 -5.473 1 98.12 88 ASP B O 1
ATOM 2471 N N . PRO B 1 89 ? -18.016 -0.024 -6.277 1 98.19 89 PRO B N 1
ATOM 2472 C CA . PRO B 1 89 ? -16.75 -0.717 -6.488 1 98.19 89 PRO B CA 1
ATOM 2473 C C . PRO B 1 89 ? -15.773 0.082 -7.355 1 98.19 89 PRO B C 1
ATOM 2475 O O . PRO B 1 89 ? -14.578 0.133 -7.059 1 98.19 89 PRO B O 1
ATOM 2478 N N . GLU B 1 90 ? -16.281 0.678 -8.398 1 98.5 90 GLU B N 1
ATOM 2479 C CA . GLU B 1 90 ? -15.391 1.418 -9.289 1 98.5 90 GLU B CA 1
ATOM 2480 C C . GLU B 1 90 ? -14.852 2.678 -8.617 1 98.5 90 GLU B C 1
ATOM 2482 O O . GLU B 1 90 ? -13.648 2.951 -8.672 1 98.5 90 GLU B O 1
ATOM 2487 N N . LYS B 1 91 ? -15.727 3.473 -7.992 1 98.38 91 LYS B N 1
ATOM 2488 C CA . LYS B 1 91 ? -15.305 4.688 -7.301 1 98.38 91 LYS B CA 1
ATOM 2489 C C . LYS B 1 91 ? -14.336 4.367 -6.164 1 98.38 91 LYS B C 1
ATOM 2491 O O . LYS B 1 91 ? -13.336 5.062 -5.977 1 98.38 91 LYS B O 1
ATOM 2496 N N . ARG B 1 92 ? -14.633 3.307 -5.457 1 98.56 92 ARG B N 1
ATOM 2497 C CA . ARG B 1 92 ? -13.766 2.902 -4.352 1 98.56 92 ARG B CA 1
ATOM 2498 C C . ARG B 1 92 ? -12.391 2.479 -4.855 1 98.56 92 ARG B C 1
ATOM 2500 O O . ARG B 1 92 ? -11.375 2.771 -4.227 1 98.56 92 ARG B O 1
ATOM 2507 N N . ALA B 1 93 ? -12.344 1.796 -5.965 1 98.81 93 ALA B N 1
ATOM 2508 C CA . ALA B 1 93 ? -11.094 1.312 -6.535 1 98.81 93 ALA B CA 1
ATOM 2509 C C . ALA B 1 93 ? -10.164 2.473 -6.883 1 98.81 93 ALA B C 1
ATOM 2511 O O . ALA B 1 93 ? -8.945 2.357 -6.758 1 98.81 93 ALA B O 1
ATOM 2512 N N . LEU B 1 94 ? -10.75 3.559 -7.309 1 98.44 94 LEU B N 1
ATOM 2513 C CA . LEU B 1 94 ? -9.938 4.73 -7.625 1 98.44 94 LEU B CA 1
ATOM 2514 C C . LEU B 1 94 ? -9.305 5.309 -6.363 1 98.44 94 LEU B C 1
ATOM 2516 O O . LEU B 1 94 ? -8.156 5.766 -6.395 1 98.44 94 LEU B O 1
ATOM 2520 N N . VAL B 1 95 ? -10.055 5.293 -5.273 1 98.75 95 VAL B N 1
ATOM 2521 C CA . VAL B 1 95 ? -9.531 5.734 -3.986 1 98.75 95 VAL B CA 1
ATOM 2522 C C . VAL B 1 95 ? -8.414 4.797 -3.537 1 98.75 95 VAL B C 1
ATOM 2524 O O . VAL B 1 95 ? -7.328 5.246 -3.16 1 98.75 95 VAL B O 1
ATOM 2527 N N . ASP B 1 96 ? -8.633 3.506 -3.668 1 98.81 96 ASP B N 1
ATOM 2528 C CA . ASP B 1 96 ? -7.648 2.506 -3.277 1 98.81 96 ASP B CA 1
ATOM 2529 C C . ASP B 1 96 ? -6.363 2.658 -4.09 1 98.81 96 ASP B C 1
ATOM 2531 O O . ASP B 1 96 ? -5.262 2.578 -3.543 1 98.81 96 ASP B O 1
ATOM 2535 N N . ARG B 1 97 ? -6.523 2.865 -5.355 1 98.62 97 ARG B N 1
ATOM 2536 C CA . ARG B 1 97 ? -5.348 3.023 -6.211 1 98.62 97 ARG B CA 1
ATOM 2537 C C . ARG B 1 97 ? -4.461 4.16 -5.715 1 98.62 97 ARG B C 1
ATOM 2539 O O . ARG B 1 97 ? -3.236 4.023 -5.672 1 98.62 97 ARG B O 1
ATOM 2546 N N . MET B 1 98 ? -5.055 5.227 -5.305 1 98.69 98 MET B N 1
ATOM 2547 C CA . MET B 1 98 ? -4.281 6.391 -4.887 1 98.69 98 MET B CA 1
ATOM 2548 C C . MET B 1 98 ? -3.652 6.164 -3.518 1 98.69 98 MET B C 1
ATOM 2550 O O . MET B 1 98 ? -2.559 6.66 -3.242 1 98.69 98 MET B O 1
ATOM 2554 N N . LEU B 1 99 ? -4.363 5.402 -2.662 1 98.81 99 LEU B N 1
ATOM 2555 C CA . LEU B 1 99 ? -3.762 5.031 -1.386 1 98.81 99 LEU B CA 1
ATOM 2556 C C . LEU B 1 99 ? -2.514 4.184 -1.599 1 98.81 99 LEU B C 1
ATOM 2558 O O . LEU B 1 99 ? -1.479 4.422 -0.97 1 98.81 99 LEU B O 1
ATOM 2562 N N . TYR B 1 100 ? -2.609 3.24 -2.498 1 98.69 100 TYR B N 1
ATOM 2563 C CA . TYR B 1 100 ? -1.457 2.398 -2.801 1 98.69 100 TYR B CA 1
ATOM 2564 C C . TYR B 1 100 ? -0.376 3.193 -3.523 1 98.69 100 TYR B C 1
ATOM 2566 O O . TYR B 1 100 ? 0.817 2.938 -3.342 1 98.69 100 TYR B O 1
ATOM 2574 N N . PHE B 1 101 ? -0.791 4.16 -4.371 1 98.44 101 PHE B N 1
ATOM 2575 C CA . PHE B 1 101 ? 0.168 5.051 -5.012 1 98.44 101 PHE B CA 1
ATOM 2576 C C . PHE B 1 101 ? 0.987 5.805 -3.969 1 98.44 101 PHE B C 1
ATOM 2578 O O . PHE B 1 101 ? 2.211 5.902 -4.086 1 98.44 101 PHE B O 1
ATOM 2585 N N . ASP B 1 102 ? 0.293 6.316 -2.984 1 98.12 102 ASP B N 1
ATOM 2586 C CA . ASP B 1 102 ? 1.012 7.023 -1.929 1 98.12 102 ASP B CA 1
ATOM 2587 C C . ASP B 1 102 ? 1.988 6.094 -1.212 1 98.12 102 ASP B C 1
ATOM 2589 O O . ASP B 1 102 ? 3.168 6.422 -1.061 1 98.12 102 ASP B O 1
ATOM 2593 N N . MET B 1 103 ? 1.55 4.941 -0.812 1 96.94 103 MET B N 1
ATOM 2594 C CA . MET B 1 103 ? 2.348 4.004 -0.026 1 96.94 103 MET B CA 1
ATOM 2595 C C . MET B 1 103 ? 3.545 3.504 -0.828 1 96.94 103 MET B C 1
ATOM 2597 O O . MET B 1 103 ? 4.68 3.543 -0.347 1 96.94 103 MET B O 1
ATOM 2601 N N . GLY B 1 104 ? 3.232 3.084 -2.039 1 95.5 104 GLY B N 1
ATOM 2602 C CA . GLY B 1 104 ? 4.215 2.32 -2.793 1 95.5 104 GLY B CA 1
ATOM 2603 C C . GLY B 1 104 ? 5.07 3.182 -3.701 1 95.5 104 GLY B C 1
ATOM 2604 O O . GLY B 1 104 ? 6.117 2.738 -4.18 1 95.5 104 GLY B O 1
ATOM 2605 N N . THR B 1 105 ? 4.66 4.43 -3.955 1 96.62 105 THR B N 1
ATOM 2606 C CA . THR B 1 105 ? 5.336 5.254 -4.949 1 96.62 105 THR B CA 1
ATOM 2607 C C . THR B 1 105 ? 5.742 6.598 -4.355 1 96.62 105 THR B C 1
ATOM 2609 O O . THR B 1 105 ? 6.934 6.859 -4.156 1 96.62 105 THR B O 1
ATOM 2612 N N . LEU B 1 106 ? 4.805 7.375 -3.916 1 97.56 106 LEU B N 1
ATOM 2613 C CA . LEU B 1 106 ? 5.051 8.766 -3.549 1 97.56 106 LEU B CA 1
ATOM 2614 C C . LEU B 1 106 ? 5.77 8.859 -2.209 1 97.56 106 LEU B C 1
ATOM 2616 O O . LEU B 1 106 ? 6.883 9.383 -2.133 1 97.56 106 LEU B O 1
ATOM 2620 N N . TYR B 1 107 ? 5.18 8.312 -1.174 1 96.88 107 TYR B N 1
ATOM 2621 C CA . TYR B 1 107 ? 5.77 8.367 0.158 1 96.88 107 TYR B CA 1
ATOM 2622 C C . TYR B 1 107 ? 7.066 7.566 0.212 1 96.88 107 TYR B C 1
ATOM 2624 O O . TYR B 1 107 ? 8.016 7.961 0.887 1 96.88 107 TYR B O 1
ATOM 2632 N N . ARG B 1 108 ? 7.074 6.5 -0.5 1 95.62 108 ARG B N 1
ATOM 2633 C CA . ARG B 1 108 ? 8.281 5.688 -0.574 1 95.62 108 ARG B CA 1
ATOM 2634 C C . ARG B 1 108 ? 9.438 6.484 -1.172 1 95.62 108 ARG B C 1
ATOM 2636 O O . ARG B 1 108 ? 10.562 6.438 -0.663 1 95.62 108 ARG B O 1
ATOM 2643 N N . ALA B 1 109 ? 9.172 7.152 -2.271 1 95.56 109 ALA B N 1
ATOM 2644 C CA . ALA B 1 109 ? 10.203 7.953 -2.916 1 95.56 109 ALA B CA 1
ATOM 2645 C C . ALA B 1 109 ? 10.734 9.031 -1.973 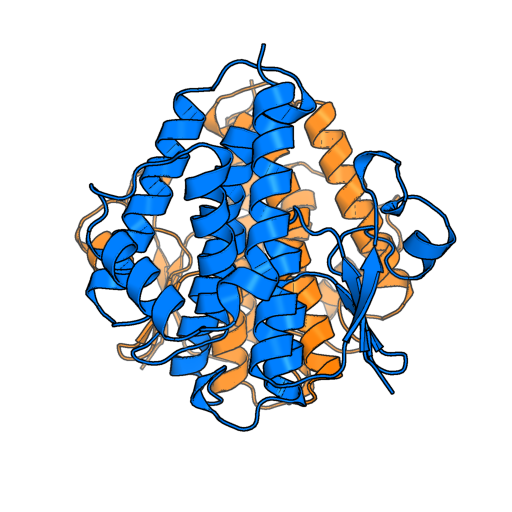1 95.56 109 ALA B C 1
ATOM 2647 O O . ALA B 1 109 ? 11.93 9.312 -1.943 1 95.56 109 ALA B O 1
ATOM 2648 N N . PHE B 1 110 ? 9.852 9.609 -1.234 1 94.88 110 PHE B N 1
ATOM 2649 C CA . PHE B 1 110 ? 10.234 10.586 -0.225 1 94.88 110 PHE B CA 1
ATOM 2650 C C . PHE B 1 110 ? 11.164 9.961 0.812 1 94.88 110 PHE B C 1
ATOM 2652 O O . PHE B 1 110 ? 12.211 10.523 1.128 1 94.88 110 PHE B O 1
ATOM 2659 N N . CYS B 1 111 ? 10.797 8.805 1.325 1 93.56 111 CYS B N 1
ATOM 2660 C CA . CYS B 1 111 ? 11.578 8.125 2.352 1 93.56 111 CYS B CA 1
ATOM 2661 C C . CYS B 1 111 ? 12.969 7.77 1.834 1 93.56 111 CYS B C 1
ATOM 2663 O O . CYS B 1 111 ? 13.969 7.996 2.52 1 93.56 111 CYS B O 1
ATOM 2665 N N . ASP B 1 112 ? 13.008 7.277 0.609 1 93.44 112 ASP B N 1
ATOM 2666 C CA . ASP B 1 112 ? 14.273 6.855 0.014 1 93.44 112 ASP B CA 1
ATOM 2667 C C . ASP B 1 112 ? 15.211 8.039 -0.173 1 93.44 112 ASP B C 1
ATOM 2669 O O . ASP B 1 112 ? 16.438 7.887 -0.092 1 93.44 112 ASP B O 1
ATOM 2673 N N . PHE B 1 113 ? 14.664 9.203 -0.378 1 94.19 113 PHE B N 1
ATOM 2674 C CA . PHE B 1 113 ? 15.477 10.383 -0.642 1 94.19 113 PHE B CA 1
ATOM 2675 C C . PHE B 1 113 ? 15.891 11.055 0.662 1 94.19 113 PHE B C 1
ATOM 2677 O O . PHE B 1 113 ? 17.047 11.438 0.826 1 94.19 113 PHE B O 1
ATOM 2684 N N . VAL B 1 114 ? 15.008 11.102 1.633 1 92.31 114 VAL B N 1
ATOM 2685 C CA . VAL B 1 114 ? 15.188 12 2.766 1 92.31 114 VAL B CA 1
ATOM 2686 C C . VAL B 1 114 ? 15.773 11.234 3.947 1 92.31 114 VAL B C 1
ATOM 2688 O O . VAL B 1 114 ? 16.688 11.711 4.617 1 92.31 114 VAL B O 1
ATOM 2691 N N . TYR B 1 115 ? 15.328 10.016 4.211 1 89.06 115 TYR B N 1
ATOM 2692 C CA . TYR B 1 115 ? 15.641 9.344 5.473 1 89.06 115 TYR B CA 1
ATOM 2693 C C . TYR B 1 115 ? 17.109 8.961 5.539 1 89.06 115 TYR B C 1
ATOM 2695 O O . TYR B 1 115 ? 17.734 9.047 6.598 1 89.06 115 TYR B O 1
ATOM 2703 N N . PRO B 1 116 ? 17.688 8.547 4.414 1 89.19 116 PRO B N 1
ATOM 2704 C CA . PRO B 1 116 ? 19.125 8.297 4.496 1 89.19 116 PRO B CA 1
ATOM 2705 C C . PRO B 1 116 ? 19.922 9.539 4.918 1 89.19 116 PRO B C 1
ATOM 2707 O O . PRO B 1 116 ? 20.922 9.422 5.621 1 89.19 116 PRO B O 1
ATOM 2710 N N . GLN B 1 117 ? 19.469 10.648 4.535 1 87.06 117 GLN B N 1
ATOM 2711 C CA . GLN B 1 117 ? 20.125 11.891 4.902 1 87.06 117 GLN B CA 1
ATOM 2712 C C . GLN B 1 117 ? 20 12.164 6.398 1 87.06 117 GLN B C 1
ATOM 2714 O O . GLN B 1 117 ? 20.953 12.625 7.031 1 87.06 117 GLN B O 1
ATOM 2719 N N . ILE B 1 118 ? 18.859 11.828 6.984 1 83.44 118 ILE B N 1
ATOM 2720 C CA . ILE B 1 118 ? 18.562 12.102 8.391 1 83.44 118 ILE B CA 1
ATOM 2721 C C . ILE B 1 118 ? 19.203 11.023 9.266 1 83.44 118 ILE B C 1
ATOM 2723 O O . ILE B 1 118 ? 19.812 11.328 10.289 1 83.44 118 ILE B O 1
ATOM 2727 N N . LEU B 1 119 ? 19.125 9.781 8.852 1 80.38 119 LEU B N 1
ATOM 2728 C CA . LEU B 1 119 ? 19.516 8.656 9.703 1 80.38 119 LEU B CA 1
ATOM 2729 C C . LEU B 1 119 ? 20.984 8.32 9.531 1 80.38 119 LEU B C 1
ATOM 2731 O O . LEU B 1 119 ? 21.656 7.922 10.492 1 80.38 119 LEU B O 1
ATOM 2735 N N . LEU B 1 120 ? 21.438 8.445 8.289 1 81.31 120 LEU B N 1
ATOM 2736 C CA . LEU B 1 120 ? 22.812 8.023 7.992 1 81.31 120 LEU B CA 1
ATOM 2737 C C . LEU B 1 120 ? 23.703 9.227 7.688 1 81.31 120 LEU B C 1
ATOM 2739 O O . LEU B 1 120 ? 24.906 9.078 7.473 1 81.31 120 LEU B O 1
ATOM 2743 N N . LYS B 1 121 ? 23.156 10.398 7.684 1 85.69 121 LYS B N 1
ATOM 2744 C CA . LYS B 1 121 ? 23.875 11.648 7.438 1 85.69 121 LYS B CA 1
ATOM 2745 C C . LYS B 1 121 ? 24.594 11.617 6.086 1 85.69 121 LYS B C 1
ATOM 2747 O O . LYS B 1 121 ? 25.734 12.047 5.969 1 85.69 121 LYS B O 1
ATOM 2752 N N . THR B 1 122 ? 23.891 11.07 5.16 1 86.62 122 THR B N 1
ATOM 2753 C CA . THR B 1 122 ? 24.422 11.023 3.803 1 86.62 122 THR B CA 1
ATOM 2754 C C . THR B 1 122 ? 24.062 12.297 3.041 1 86.62 122 THR B C 1
ATOM 2756 O O . THR B 1 122 ? 23.125 13.016 3.418 1 86.62 122 THR B O 1
ATOM 2759 N N . VAL B 1 123 ? 24.875 12.555 1.993 1 89.12 123 VAL B N 1
ATOM 2760 C CA . VAL B 1 123 ? 24.531 13.656 1.091 1 89.12 123 VAL B CA 1
ATOM 2761 C C . VAL B 1 123 ? 23.344 13.258 0.232 1 89.12 123 VAL B C 1
ATOM 2763 O O . VAL B 1 123 ? 23.094 12.07 0.012 1 89.12 123 VAL B O 1
ATOM 2766 N N . PRO B 1 124 ? 22.625 14.312 -0.218 1 89.69 124 PRO B N 1
ATOM 2767 C CA . PRO B 1 124 ? 21.484 14 -1.084 1 89.69 124 PRO B CA 1
ATOM 2768 C C . PRO B 1 124 ? 21.875 13.195 -2.32 1 89.69 124 PRO B C 1
ATOM 2770 O O . PRO B 1 124 ? 22.875 13.516 -2.977 1 89.69 124 PRO B O 1
ATOM 2773 N N . ASN B 1 125 ? 21.172 12.164 -2.598 1 93.31 125 ASN B N 1
ATOM 2774 C CA . ASN B 1 125 ? 21.375 11.328 -3.771 1 93.31 125 ASN B CA 1
ATOM 2775 C C . ASN B 1 125 ? 20.562 11.812 -4.961 1 93.31 125 ASN B C 1
ATOM 2777 O O . ASN B 1 125 ? 19.328 11.727 -4.949 1 93.31 125 ASN B O 1
ATOM 2781 N N . PRO B 1 126 ? 21.203 12.242 -5.984 1 95.56 126 PRO B N 1
ATOM 2782 C CA . PRO B 1 126 ? 20.484 12.828 -7.117 1 95.56 126 PRO B CA 1
ATOM 2783 C C . PRO B 1 126 ? 19.562 11.828 -7.801 1 95.56 126 PRO B C 1
ATOM 2785 O O . PRO B 1 126 ? 18.5 12.211 -8.305 1 95.56 126 PRO B O 1
ATOM 2788 N N . GLU B 1 127 ? 19.906 10.609 -7.828 1 95 127 GLU B N 1
ATOM 2789 C CA . GLU B 1 127 ? 19.062 9.594 -8.445 1 95 127 GLU B CA 1
ATOM 2790 C C . GLU B 1 127 ? 17.75 9.43 -7.684 1 95 127 GLU B C 1
ATOM 2792 O O . GLU B 1 127 ? 16.703 9.25 -8.289 1 95 127 GLU B O 1
ATOM 2797 N N . LYS B 1 128 ? 17.891 9.469 -6.395 1 95.5 128 LYS B N 1
ATOM 2798 C CA . LYS B 1 128 ? 16.688 9.359 -5.559 1 95.5 128 LYS B CA 1
ATOM 2799 C C . LYS B 1 128 ? 15.82 10.602 -5.688 1 95.5 128 LYS B C 1
ATOM 2801 O O . LYS B 1 128 ? 14.586 10.508 -5.641 1 95.5 128 LYS B O 1
ATOM 2806 N N . GLU B 1 129 ? 16.438 11.75 -5.777 1 95.06 129 GLU B N 1
ATOM 2807 C CA . GLU B 1 129 ? 15.695 12.984 -6.004 1 95.06 129 GLU B CA 1
ATOM 2808 C C . GLU B 1 129 ? 14.938 12.938 -7.328 1 95.06 129 GLU B C 1
ATOM 2810 O O . GLU B 1 129 ? 13.773 13.328 -7.402 1 95.06 129 GLU B O 1
ATOM 2815 N N . ASP B 1 130 ? 15.602 12.438 -8.375 1 96.81 130 ASP B N 1
ATOM 2816 C CA . ASP B 1 130 ? 14.977 12.32 -9.688 1 96.81 130 ASP B CA 1
ATOM 2817 C C . ASP B 1 130 ? 13.75 11.406 -9.633 1 96.81 130 ASP B C 1
ATOM 2819 O O . ASP B 1 130 ? 12.727 11.695 -10.258 1 96.81 130 ASP B O 1
ATOM 2823 N N . LYS B 1 131 ? 13.891 10.367 -8.922 1 96.19 131 LYS B N 1
ATOM 2824 C CA . LYS B 1 131 ? 12.773 9.445 -8.766 1 96.19 131 LYS B CA 1
ATOM 2825 C C . LYS B 1 131 ? 11.609 10.102 -8.039 1 96.19 131 LYS B C 1
ATOM 2827 O O . LYS B 1 131 ? 10.445 9.891 -8.391 1 96.19 131 LYS B O 1
ATOM 2832 N N . MET B 1 132 ? 11.914 10.852 -7.012 1 96.31 132 MET B N 1
ATOM 2833 C CA . MET B 1 132 ? 10.891 11.594 -6.281 1 96.31 132 MET B CA 1
ATOM 2834 C C . MET B 1 132 ? 10.172 12.578 -7.195 1 96.31 132 MET B C 1
ATOM 2836 O O . MET B 1 132 ? 8.945 12.672 -7.176 1 96.31 132 MET B O 1
ATOM 2840 N N . ILE B 1 133 ? 10.914 13.258 -8.062 1 96.62 133 ILE B N 1
ATOM 2841 C CA . ILE B 1 133 ? 10.359 14.227 -9 1 96.62 133 ILE B CA 1
ATOM 2842 C C . ILE B 1 133 ? 9.461 13.508 -10.008 1 96.62 133 ILE B C 1
ATOM 2844 O O . ILE B 1 133 ? 8.383 14 -10.352 1 96.62 133 ILE B O 1
ATOM 2848 N N . GLU B 1 134 ? 9.875 12.344 -10.422 1 96.88 134 GLU B N 1
ATOM 2849 C CA . GLU B 1 134 ? 9.062 11.531 -11.32 1 96.88 134 GLU B CA 1
ATOM 2850 C C . GLU B 1 134 ? 7.727 11.156 -10.672 1 96.88 134 GLU B C 1
ATOM 2852 O O . GLU B 1 134 ? 6.68 11.211 -11.32 1 96.88 134 GLU B O 1
ATOM 2857 N N . CYS B 1 135 ? 7.734 10.758 -9.453 1 97.5 135 CYS B N 1
ATOM 2858 C CA . CYS B 1 135 ? 6.523 10.398 -8.727 1 97.5 135 CYS B CA 1
ATOM 2859 C C . CYS B 1 135 ? 5.586 11.594 -8.609 1 97.5 135 CYS B C 1
ATOM 2861 O O . CYS B 1 135 ? 4.371 11.453 -8.758 1 97.5 135 CYS B O 1
ATOM 2863 N N . LEU B 1 136 ? 6.16 12.75 -8.352 1 97.81 136 LEU B N 1
ATOM 2864 C CA . LEU B 1 136 ? 5.375 13.977 -8.281 1 97.81 136 LEU B CA 1
ATOM 2865 C C . LEU B 1 136 ? 4.754 14.305 -9.633 1 97.81 136 LEU B C 1
ATOM 2867 O O . LEU B 1 136 ? 3.633 14.82 -9.703 1 97.81 136 LEU B O 1
ATOM 2871 N N . SER B 1 137 ? 5.457 13.969 -10.68 1 97.56 137 SER B N 1
ATOM 2872 C CA . SER B 1 137 ? 4.922 14.188 -12.023 1 97.56 137 SER B CA 1
ATOM 2873 C C . SER B 1 137 ? 3.701 13.312 -12.281 1 97.56 137 SER B C 1
ATOM 2875 O O . SER B 1 137 ? 2.74 13.75 -12.914 1 97.56 137 SER B O 1
ATOM 2877 N N . HIS B 1 138 ? 3.73 12.086 -11.82 1 97.06 138 HIS B N 1
ATOM 2878 C CA . HIS B 1 138 ? 2.561 11.219 -11.93 1 97.06 138 HIS B CA 1
ATOM 2879 C C . HIS B 1 138 ? 1.363 11.812 -11.203 1 97.06 138 HIS B C 1
ATOM 2881 O O . HIS B 1 138 ? 0.262 11.875 -11.75 1 97.06 138 HIS B O 1
ATOM 2887 N N . LEU B 1 139 ? 1.599 12.25 -9.969 1 98.12 139 LEU B N 1
ATOM 2888 C CA . LEU B 1 139 ? 0.51 12.836 -9.195 1 98.12 139 LEU B CA 1
ATOM 2889 C C . LEU B 1 139 ? -0.046 14.078 -9.883 1 98.12 139 LEU B C 1
ATOM 2891 O O . LEU B 1 139 ? -1.262 14.281 -9.906 1 98.12 139 LEU B O 1
ATOM 2895 N N . ASN B 1 140 ? 0.878 14.898 -10.391 1 98.19 140 ASN B N 1
ATOM 2896 C CA . ASN B 1 140 ? 0.452 16.094 -11.117 1 98.19 140 ASN B CA 1
ATOM 2897 C C . ASN B 1 140 ? -0.453 15.742 -12.289 1 98.19 140 ASN B C 1
ATOM 2899 O O . ASN B 1 140 ? -1.424 16.453 -12.562 1 98.19 140 ASN B O 1
ATOM 2903 N N . THR B 1 141 ? -0.149 14.688 -12.945 1 96.62 141 THR B N 1
ATOM 2904 C CA . THR B 1 141 ? -0.945 14.203 -14.07 1 96.62 141 THR B CA 1
ATOM 2905 C C . THR B 1 141 ? -2.307 13.711 -13.594 1 96.62 141 THR B C 1
ATOM 2907 O O . THR B 1 141 ? -3.332 14 -14.219 1 96.62 141 THR B O 1
ATOM 2910 N N . TYR B 1 142 ? -2.338 12.945 -12.492 1 96.19 142 TYR B N 1
ATOM 2911 C CA . TYR B 1 142 ? -3.604 12.461 -11.945 1 96.19 142 TYR B CA 1
ATOM 2912 C C . TYR B 1 142 ? -4.531 13.617 -11.602 1 96.19 142 TYR B C 1
ATOM 2914 O O . TYR B 1 142 ? -5.738 13.547 -11.844 1 96.19 142 TYR B O 1
ATOM 2922 N N . LEU B 1 143 ? -4.02 14.672 -11.102 1 97.88 143 LEU B N 1
ATOM 2923 C CA . LEU B 1 143 ? -4.781 15.812 -10.602 1 97.88 143 LEU B CA 1
ATOM 2924 C C . LEU B 1 143 ? -5.25 16.703 -11.75 1 97.88 143 LEU B C 1
ATOM 2926 O O . LEU B 1 143 ? -5.984 17.672 -11.531 1 97.88 143 LEU B O 1
ATOM 2930 N N . GLU B 1 144 ? -4.887 16.359 -12.953 1 95.56 144 GLU B N 1
ATOM 2931 C CA . GLU B 1 144 ? -5.438 17.031 -14.125 1 95.56 144 GLU B CA 1
ATOM 2932 C C . GLU B 1 144 ? -6.891 16.641 -14.359 1 95.56 144 GLU B C 1
ATOM 2934 O O . GLU B 1 144 ? -7.66 17.391 -14.961 1 95.56 144 GLU B O 1
ATOM 2939 N N . LYS B 1 145 ? -7.301 15.531 -13.867 1 92.62 145 LYS B N 1
ATOM 2940 C CA . LYS B 1 145 ? -8.562 14.914 -14.266 1 92.62 145 LYS B CA 1
ATOM 2941 C C . LYS B 1 145 ? -9.656 15.172 -13.234 1 92.62 145 LYS B C 1
ATOM 2943 O O . LYS B 1 145 ? -10.844 15.016 -13.523 1 92.62 145 LYS B O 1
ATOM 2948 N N . SER B 1 146 ? -9.305 15.562 -12.086 1 95.25 146 SER B N 1
ATOM 2949 C CA . SER B 1 146 ? -10.281 15.711 -11.016 1 95.25 146 SER B CA 1
ATOM 2950 C C . SER B 1 146 ? -9.828 16.75 -10 1 95.25 146 SER B C 1
ATOM 2952 O O . SER B 1 146 ? -8.648 17.109 -9.945 1 95.25 146 SER B O 1
ATOM 2954 N N . ALA B 1 147 ? -10.766 17.25 -9.195 1 97 147 ALA B N 1
ATOM 2955 C CA . ALA B 1 147 ? -10.477 18.266 -8.188 1 97 147 ALA B CA 1
ATOM 2956 C C . ALA B 1 147 ? -9.641 17.703 -7.051 1 97 147 ALA B C 1
ATOM 2958 O O . ALA B 1 147 ? -8.781 18.391 -6.492 1 97 147 ALA B O 1
ATOM 2959 N N . HIS B 1 148 ? -9.961 16.438 -6.727 1 98.38 148 HIS B N 1
ATOM 2960 C CA . HIS B 1 148 ? -9.211 15.719 -5.695 1 98.38 148 HIS B CA 1
ATOM 2961 C C . HIS B 1 148 ? -8.469 14.531 -6.285 1 98.38 148 HIS B C 1
ATOM 2963 O O . HIS B 1 148 ? -8.555 14.266 -7.484 1 98.38 148 HIS B O 1
ATOM 2969 N N . VAL B 1 149 ? -7.656 13.82 -5.5 1 98.31 149 VAL B N 1
ATOM 2970 C CA . VAL B 1 149 ? -6.664 12.883 -6.02 1 98.31 149 VAL B CA 1
ATOM 2971 C C . VAL B 1 149 ? -7.367 11.68 -6.641 1 98.31 149 VAL B C 1
ATOM 2973 O O . VAL B 1 149 ? -6.836 11.047 -7.559 1 98.31 149 VAL B O 1
ATOM 2976 N N . ALA B 1 150 ? -8.586 11.344 -6.125 1 97.75 150 ALA B N 1
ATOM 2977 C CA . ALA B 1 150 ? -9.234 10.125 -6.613 1 97.75 150 ALA B CA 1
ATOM 2978 C C . ALA B 1 150 ? -10.602 10.438 -7.207 1 97.75 150 ALA B C 1
ATOM 2980 O O . ALA B 1 150 ? -11.227 9.578 -7.836 1 97.75 150 ALA B O 1
ATOM 2981 N N . SER B 1 151 ? -11.117 11.602 -6.969 1 96.75 151 SER B N 1
ATOM 2982 C CA . SER B 1 151 ? -12.453 12.016 -7.363 1 96.75 151 SER B CA 1
ATOM 2983 C C . SER B 1 151 ? -12.594 13.539 -7.309 1 96.75 151 SER B C 1
ATOM 2985 O O . SER B 1 151 ? -11.625 14.25 -7.055 1 96.75 151 SER B O 1
ATOM 2987 N N . ASP B 1 152 ? -13.859 13.922 -7.578 1 96.56 152 ASP B N 1
ATOM 2988 C CA . ASP B 1 152 ? -14.125 15.352 -7.48 1 96.56 152 ASP B CA 1
ATOM 2989 C C . ASP B 1 152 ? -14.422 15.758 -6.039 1 96.56 152 ASP B C 1
ATOM 2991 O O . ASP B 1 152 ? -14.578 16.953 -5.742 1 96.56 152 ASP B O 1
ATOM 2995 N N . PHE B 1 153 ? -14.492 14.797 -5.18 1 96.06 153 PHE B N 1
ATOM 2996 C CA . PHE B 1 153 ? -14.805 15.055 -3.781 1 96.06 153 PHE B CA 1
ATOM 2997 C C . PHE B 1 153 ? -13.688 14.555 -2.873 1 96.06 153 PHE B C 1
ATOM 2999 O O . PHE B 1 153 ? -12.883 13.719 -3.279 1 96.06 153 PHE B O 1
ATOM 3006 N N . LEU B 1 154 ? -13.711 15.117 -1.66 1 97.44 154 LEU B N 1
ATOM 3007 C CA . LEU B 1 154 ? -12.75 14.711 -0.64 1 97.44 154 LEU B CA 1
ATOM 3008 C C . LEU B 1 154 ? -12.898 13.234 -0.303 1 97.44 154 LEU B C 1
ATOM 3010 O O . LEU B 1 154 ? -14.016 12.758 -0.062 1 97.44 154 LEU B O 1
ATOM 3014 N N . THR B 1 155 ? -11.82 12.492 -0.376 1 98.44 155 THR B N 1
ATOM 3015 C CA . THR B 1 155 ? -11.797 11.094 0.03 1 98.44 155 THR B CA 1
ATOM 3016 C C . THR B 1 155 ? -10.672 10.844 1.029 1 98.44 155 THR B C 1
ATOM 3018 O O . THR B 1 155 ? -9.859 11.734 1.297 1 98.44 155 THR B O 1
ATOM 3021 N N . ILE B 1 156 ? -10.516 9.641 1.512 1 98.69 156 ILE B N 1
ATOM 3022 C CA . ILE B 1 156 ? -9.484 9.297 2.484 1 98.69 156 ILE B CA 1
ATOM 3023 C C . ILE B 1 156 ? -8.117 9.32 1.81 1 98.69 156 ILE B C 1
ATOM 3025 O O . ILE B 1 156 ? -7.094 9.5 2.475 1 98.69 156 ILE B O 1
ATOM 3029 N N . ALA B 1 157 ? -8.055 9.117 0.501 1 98.81 157 ALA B N 1
ATOM 3030 C CA . ALA B 1 157 ? -6.781 9.188 -0.212 1 98.81 157 ALA B CA 1
ATOM 3031 C C . ALA B 1 157 ? -6.191 10.594 -0.136 1 98.81 157 ALA B C 1
ATOM 3033 O O . ALA B 1 157 ? -4.969 10.758 -0.133 1 98.81 157 ALA B O 1
ATOM 3034 N N . ASP B 1 158 ? -7.039 11.594 -0.08 1 98.69 158 ASP B N 1
ATOM 3035 C CA . ASP B 1 158 ? -6.57 12.969 0.016 1 98.69 158 ASP B CA 1
ATOM 3036 C C . ASP B 1 158 ? -5.828 13.211 1.329 1 98.69 158 ASP B C 1
ATOM 3038 O O . ASP B 1 158 ? -4.828 13.93 1.361 1 98.69 158 ASP B O 1
ATOM 3042 N N . PHE B 1 159 ? -6.254 12.609 2.404 1 98.06 159 PHE B N 1
ATOM 3043 C CA . PHE B 1 159 ? -5.602 12.781 3.697 1 98.06 159 PHE B CA 1
ATOM 3044 C C . PHE B 1 159 ? -4.203 12.172 3.684 1 98.06 159 PHE B C 1
ATOM 3046 O O . PHE B 1 159 ? -3.252 12.773 4.184 1 98.06 159 PHE B O 1
ATOM 3053 N N . ALA B 1 160 ? -4.086 10.977 3.125 1 98.38 160 ALA B N 1
ATOM 3054 C CA . ALA B 1 160 ? -2.793 10.305 3.045 1 98.38 160 ALA B CA 1
ATOM 3055 C C . ALA B 1 160 ? -1.803 11.125 2.217 1 98.38 160 ALA B C 1
ATOM 3057 O O . ALA B 1 160 ? -0.691 11.406 2.67 1 98.38 160 ALA B O 1
ATOM 3058 N N . ILE B 1 161 ? -2.244 11.492 1.038 1 98.5 161 ILE B N 1
ATOM 3059 C CA . ILE B 1 161 ? -1.361 12.164 0.09 1 98.5 161 ILE B CA 1
ATOM 3060 C C . ILE B 1 161 ? -1.064 13.578 0.574 1 98.5 161 ILE B C 1
ATOM 3062 O O . ILE B 1 161 ? 0.051 14.078 0.409 1 98.5 161 ILE B O 1
ATOM 3066 N N . PHE B 1 162 ? -2.029 14.242 1.214 1 97.12 162 PHE B N 1
ATOM 3067 C CA . PHE B 1 162 ? -1.812 15.578 1.755 1 97.12 162 PHE B CA 1
ATOM 3068 C C . PHE B 1 162 ? -0.732 15.562 2.83 1 97.12 162 PHE B C 1
ATOM 3070 O O . PHE B 1 162 ? 0.162 16.406 2.834 1 97.12 162 PHE B O 1
ATOM 3077 N N . ALA B 1 163 ? -0.783 14.633 3.762 1 95.88 163 ALA B N 1
ATOM 3078 C CA . ALA B 1 163 ? 0.233 14.508 4.805 1 95.88 163 ALA B CA 1
ATOM 3079 C C . ALA B 1 163 ? 1.62 14.312 4.199 1 95.88 163 ALA B C 1
ATOM 3081 O O . ALA B 1 163 ? 2.598 14.898 4.672 1 95.88 163 ALA B O 1
ATOM 3082 N N . THR B 1 164 ? 1.707 13.508 3.131 1 96.25 164 THR B N 1
ATOM 3083 C CA . THR B 1 164 ? 2.967 13.266 2.436 1 96.25 164 THR B CA 1
ATOM 3084 C C . THR B 1 164 ? 3.49 14.555 1.806 1 96.25 164 THR B C 1
ATOM 3086 O O . THR B 1 164 ? 4.637 14.945 2.039 1 96.25 164 THR B O 1
ATOM 3089 N N . LEU B 1 165 ? 2.652 15.289 1.126 1 95.94 165 LEU B N 1
ATOM 3090 C CA . LEU B 1 165 ? 3.096 16.438 0.338 1 95.94 165 LEU B CA 1
ATOM 3091 C C . LEU B 1 165 ? 3.457 17.609 1.242 1 95.94 165 LEU B C 1
ATOM 3093 O O . LEU B 1 165 ? 4.379 18.375 0.938 1 95.94 165 LEU B O 1
ATOM 3097 N N . ILE B 1 166 ? 2.738 17.703 2.275 1 92.31 166 ILE B N 1
ATOM 3098 C CA . ILE B 1 166 ? 3.057 18.812 3.172 1 92.31 166 ILE B CA 1
ATOM 3099 C C . ILE B 1 166 ? 4.387 18.547 3.869 1 92.31 166 ILE B C 1
ATOM 3101 O O . ILE B 1 166 ? 5.141 19.484 4.164 1 92.31 166 ILE B O 1
ATOM 3105 N N . THR B 1 167 ? 4.695 17.297 4.086 1 90.75 167 THR B N 1
ATOM 3106 C CA . THR B 1 167 ? 6.012 16.938 4.602 1 90.75 167 THR B CA 1
ATOM 3107 C C . THR B 1 167 ? 7.102 17.281 3.594 1 90.75 167 THR B C 1
ATOM 3109 O O . THR B 1 167 ? 8.156 17.797 3.963 1 90.75 167 THR B O 1
ATOM 3112 N N . PHE B 1 168 ? 6.875 16.984 2.275 1 87.62 168 PHE B N 1
ATOM 3113 C CA . PHE B 1 168 ? 7.793 17.391 1.22 1 87.62 168 PHE B CA 1
ATOM 3114 C C . PHE B 1 168 ? 8.086 18.891 1.3 1 87.62 168 PHE B C 1
ATOM 3116 O O . PHE B 1 168 ? 9.25 19.297 1.311 1 87.62 168 PHE B O 1
ATOM 3123 N N . GLN B 1 169 ? 7.074 19.625 1.399 1 85.12 169 GLN B N 1
ATOM 3124 C CA . GLN B 1 169 ? 7.133 21.078 1.319 1 85.12 169 GLN B CA 1
ATOM 3125 C C . GLN B 1 169 ? 7.926 21.656 2.484 1 85.12 169 GLN B C 1
ATOM 3127 O O . GLN B 1 169 ? 8.766 22.547 2.289 1 85.12 169 GLN B O 1
ATOM 3132 N N . VAL B 1 170 ? 7.75 21.109 3.584 1 81.44 170 VAL B N 1
ATOM 3133 C CA . VAL B 1 170 ? 8.273 21.75 4.777 1 81.44 170 VAL B CA 1
ATOM 3134 C C . VAL B 1 170 ? 9.609 21.125 5.164 1 81.44 170 VAL B C 1
ATOM 3136 O O . VAL B 1 170 ? 10.562 21.828 5.512 1 81.44 170 VAL B O 1
ATOM 3139 N N . ALA B 1 171 ? 9.672 19.797 5.047 1 80.31 171 ALA B N 1
ATOM 3140 C CA . ALA B 1 171 ? 10.883 19.094 5.492 1 80.31 171 ALA B CA 1
ATOM 3141 C C . ALA B 1 171 ? 12.07 19.438 4.594 1 80.31 171 ALA B C 1
ATOM 3143 O O . ALA B 1 171 ? 13.148 19.766 5.086 1 80.31 171 ALA B O 1
ATOM 3144 N N . ILE B 1 172 ? 11.82 19.453 3.295 1 83.94 172 ILE B N 1
ATOM 3145 C CA . ILE B 1 172 ? 12.961 19.656 2.406 1 83.94 172 ILE B CA 1
ATOM 3146 C C . ILE B 1 172 ? 12.75 20.922 1.579 1 83.94 172 ILE B C 1
ATOM 3148 O O . ILE B 1 172 ? 13.461 21.156 0.599 1 83.94 172 ILE B O 1
ATOM 3152 N N . ASN B 1 173 ? 11.703 21.672 1.954 1 88.38 173 ASN B N 1
ATOM 3153 C CA . ASN B 1 173 ? 11.398 22.922 1.271 1 88.38 173 ASN B CA 1
ATOM 3154 C C . ASN B 1 173 ? 11.227 22.719 -0.231 1 88.38 173 ASN B C 1
ATOM 3156 O O . ASN B 1 173 ? 11.773 23.484 -1.031 1 88.38 173 ASN B O 1
ATOM 3160 N N . PHE B 1 174 ? 10.578 21.672 -0.553 1 91.56 174 PHE B N 1
ATOM 3161 C CA . PHE B 1 174 ? 10.352 21.391 -1.966 1 91.56 174 PHE B CA 1
ATOM 3162 C C . PHE B 1 174 ? 9.398 22.406 -2.574 1 91.56 174 PHE B C 1
ATOM 3164 O O . PHE B 1 174 ? 8.352 22.719 -1.988 1 91.56 174 PHE B O 1
ATOM 3171 N N . ASP B 1 175 ? 9.727 22.938 -3.711 1 92.25 175 ASP B N 1
ATOM 3172 C CA . ASP B 1 175 ? 8.922 23.906 -4.438 1 92.25 175 ASP B CA 1
ATOM 3173 C C . ASP B 1 175 ? 7.98 23.219 -5.422 1 92.25 175 ASP B C 1
ATOM 3175 O O . ASP B 1 175 ? 8.43 22.641 -6.406 1 92.25 175 ASP B O 1
ATOM 3179 N N . PHE B 1 176 ? 6.66 23.359 -5.199 1 95.31 176 PHE B N 1
ATOM 3180 C CA . PHE B 1 176 ? 5.676 22.688 -6.031 1 95.31 176 PHE B CA 1
ATOM 3181 C C . PHE B 1 176 ? 5.207 23.594 -7.164 1 95.31 176 PHE B C 1
ATOM 3183 O O . PHE B 1 176 ? 4.285 23.25 -7.906 1 95.31 176 PHE B O 1
ATOM 3190 N N . THR B 1 177 ? 5.812 24.75 -7.363 1 91.81 177 THR B N 1
ATOM 3191 C CA . THR B 1 177 ? 5.363 25.75 -8.32 1 91.81 177 THR B CA 1
ATOM 3192 C C . THR B 1 177 ? 5.309 25.172 -9.727 1 91.81 177 THR B C 1
ATOM 3194 O O . THR B 1 177 ? 4.43 25.516 -10.523 1 91.81 177 THR B O 1
ATOM 3197 N N . LYS B 1 178 ? 6.246 24.266 -10.047 1 94.31 178 LYS B N 1
ATOM 3198 C CA . LYS B 1 178 ? 6.289 23.672 -11.383 1 94.31 178 LYS B CA 1
ATOM 3199 C C . LYS B 1 178 ? 5.25 22.562 -11.523 1 94.31 178 LYS B C 1
ATOM 3201 O O . LYS B 1 178 ? 5.004 22.078 -12.633 1 94.31 178 LYS B O 1
ATOM 3206 N N . PHE B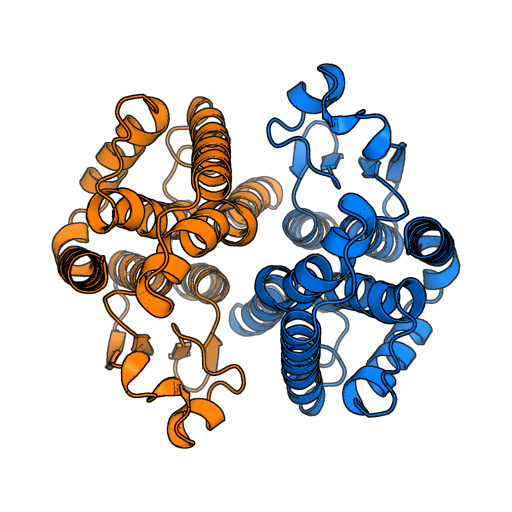 1 179 ? 4.703 22.156 -10.406 1 97.62 179 PHE B N 1
ATOM 3207 C CA . PHE B 1 179 ? 3.621 21.172 -10.375 1 97.62 179 PHE B CA 1
ATOM 3208 C C . PHE B 1 179 ? 2.283 21.859 -10.109 1 97.62 179 PHE B C 1
ATOM 3210 O O . PHE B 1 179 ? 1.707 21.703 -9.023 1 97.62 179 PHE B O 1
ATOM 3217 N N . TYR B 1 180 ? 1.776 22.453 -11.133 1 97.69 180 TYR B N 1
ATOM 3218 C CA . TYR B 1 180 ? 0.652 23.375 -11.023 1 97.69 180 TYR B CA 1
ATOM 3219 C C . TYR B 1 180 ? -0.562 22.688 -10.414 1 97.69 180 TYR B C 1
ATOM 3221 O O . TYR B 1 180 ? -1.222 23.25 -9.531 1 97.69 180 TYR B O 1
ATOM 3229 N N . ASN B 1 181 ? -0.848 21.516 -10.898 1 98.38 181 ASN B N 1
ATOM 3230 C CA . ASN B 1 181 ? -2.027 20.812 -10.398 1 98.38 181 ASN B CA 1
ATOM 3231 C C . ASN B 1 181 ? -1.866 20.406 -8.938 1 98.38 181 ASN B C 1
ATOM 3233 O O . ASN B 1 181 ? -2.836 20.406 -8.172 1 98.38 181 ASN B O 1
ATOM 3237 N N . ILE B 1 182 ? -0.655 20.062 -8.547 1 98.19 182 ILE B N 1
ATOM 3238 C CA . ILE B 1 182 ? -0.392 19.734 -7.156 1 98.19 182 ILE B CA 1
ATOM 3239 C C . ILE B 1 182 ? -0.538 20.984 -6.289 1 98.19 182 ILE B C 1
ATOM 3241 O O . ILE B 1 182 ? -1.166 20.953 -5.23 1 98.19 182 ILE B O 1
ATOM 3245 N N . ALA B 1 183 ? 0.055 22.078 -6.754 1 97.19 183 ALA B N 1
ATOM 3246 C CA . ALA B 1 183 ? -0.025 23.344 -6.008 1 97.19 183 ALA B CA 1
ATOM 3247 C C . ALA B 1 183 ? -1.477 23.75 -5.793 1 97.19 183 ALA B C 1
ATOM 3249 O O . ALA B 1 183 ? -1.862 24.125 -4.684 1 97.19 183 ALA B O 1
ATOM 3250 N N . ARG B 1 184 ? -2.242 23.688 -6.824 1 97.5 184 ARG B N 1
ATOM 3251 C CA . ARG B 1 184 ? -3.666 24 -6.742 1 97.5 184 ARG B CA 1
ATOM 3252 C C . ARG B 1 184 ? -4.363 23.094 -5.719 1 97.5 184 ARG B C 1
ATOM 3254 O O . ARG B 1 184 ? -5.16 23.578 -4.91 1 97.5 184 ARG B O 1
ATOM 3261 N N . TRP B 1 185 ? -4.109 21.859 -5.77 1 98.06 185 TRP B N 1
ATOM 3262 C CA . TRP B 1 185 ? -4.738 20.875 -4.898 1 98.06 185 TRP B CA 1
ATOM 3263 C C . TRP B 1 185 ? -4.352 21.094 -3.443 1 98.06 185 TRP B C 1
ATOM 3265 O O . TRP B 1 185 ? -5.184 20.969 -2.543 1 98.06 185 TRP B O 1
ATOM 3275 N N . ILE B 1 186 ? -3.072 21.422 -3.191 1 96 186 ILE B N 1
ATOM 3276 C CA . ILE B 1 186 ? -2.615 21.688 -1.833 1 96 186 ILE B CA 1
ATOM 3277 C C . ILE B 1 186 ? -3.406 22.859 -1.248 1 96 186 ILE B C 1
ATOM 3279 O O . ILE B 1 186 ? -3.869 22.797 -0.107 1 96 186 ILE B O 1
ATOM 3283 N N . GLU B 1 187 ? -3.584 23.875 -1.985 1 95.31 187 GLU B N 1
ATOM 3284 C CA . GLU B 1 187 ? -4.355 25.016 -1.522 1 95.31 187 GLU B CA 1
ATOM 3285 C C . GLU B 1 187 ? -5.816 24.641 -1.285 1 95.31 187 GLU B C 1
ATOM 3287 O O . GLU B 1 187 ? -6.434 25.125 -0.329 1 95.31 187 GLU B O 1
ATOM 3292 N N . LEU B 1 188 ? -6.363 23.875 -2.123 1 97.25 188 LEU B N 1
ATOM 3293 C CA . LEU B 1 188 ? -7.719 23.375 -1.938 1 97.25 188 LEU B CA 1
ATOM 3294 C C . LEU B 1 188 ? -7.844 22.609 -0.621 1 97.25 188 LEU B C 1
ATOM 3296 O O . LEU B 1 188 ? -8.789 22.828 0.141 1 97.25 188 LEU B O 1
ATOM 3300 N N . MET B 1 189 ? -6.902 21.75 -0.365 1 96.5 189 MET B N 1
ATOM 3301 C CA . MET B 1 189 ? -6.926 20.953 0.855 1 96.5 189 MET B CA 1
ATOM 3302 C C . MET B 1 189 ? -6.828 21.828 2.092 1 96.5 189 MET B C 1
ATOM 3304 O O . MET B 1 189 ? -7.562 21.641 3.062 1 96.5 189 MET B O 1
ATOM 3308 N N . LYS B 1 190 ? -5.926 22.781 2.041 1 93.88 190 LYS B N 1
ATOM 3309 C CA . LYS B 1 190 ? -5.789 23.703 3.156 1 93.88 190 LYS B CA 1
ATOM 3310 C C . LYS B 1 190 ? -7.102 24.438 3.432 1 93.88 190 LYS B C 1
ATOM 3312 O O . LYS B 1 190 ? -7.449 24.688 4.586 1 93.88 190 LYS B O 1
ATOM 3317 N N . SER B 1 191 ? -7.785 24.719 2.428 1 95.5 191 SER B N 1
ATOM 3318 C CA . SER B 1 191 ? -9.047 25.438 2.562 1 95.5 191 SER B CA 1
ATOM 3319 C C . SER B 1 191 ? -10.156 24.516 3.08 1 95.5 191 SER B C 1
ATOM 3321 O O . SER B 1 191 ? -11 24.938 3.871 1 95.5 191 SER B O 1
ATOM 3323 N N . GLU B 1 192 ? -10.203 23.297 2.695 1 95.56 192 GLU B N 1
ATOM 3324 C CA . GLU B 1 192 ? -11.273 22.359 3.031 1 95.56 192 GLU B CA 1
ATOM 3325 C C . GLU B 1 192 ? -11.062 21.75 4.418 1 95.56 192 GLU B C 1
ATOM 3327 O O . GLU B 1 192 ? -12.008 21.25 5.023 1 95.56 192 GLU B O 1
ATOM 3332 N N . LEU B 1 193 ? -9.852 21.797 4.801 1 94.88 193 LEU B N 1
ATOM 3333 C CA . LEU B 1 193 ? -9.531 21.281 6.133 1 94.88 193 LEU B CA 1
ATOM 3334 C C . LEU B 1 193 ? -9.109 22.422 7.059 1 94.88 193 LEU B C 1
ATOM 3336 O O . LEU B 1 193 ? -7.941 22.5 7.457 1 94.88 193 LEU B O 1
ATOM 3340 N N . PRO B 1 194 ? -9.922 23.109 7.531 1 88.94 194 PRO B N 1
ATOM 3341 C CA . PRO B 1 194 ? -9.594 24.312 8.297 1 88.94 194 PRO B CA 1
ATOM 3342 C C . PRO B 1 194 ? -8.836 24 9.586 1 88.94 194 PRO B C 1
ATOM 3344 O O . PRO B 1 194 ? -8.133 24.875 10.117 1 88.94 194 PRO B O 1
ATOM 3347 N N . PHE B 1 195 ? -8.93 22.812 10 1 91.5 195 PHE B N 1
ATOM 3348 C CA . PHE B 1 195 ? -8.258 22.422 11.234 1 91.5 195 PHE B CA 1
ATOM 3349 C C . PHE B 1 195 ? -6.828 21.969 10.961 1 91.5 195 PHE B C 1
ATOM 3351 O O . PHE B 1 195 ? -6.113 21.547 11.875 1 91.5 195 PHE B O 1
ATOM 3358 N N . TYR B 1 196 ? -6.387 21.969 9.734 1 88.44 196 TYR B N 1
ATOM 3359 C CA . TYR B 1 196 ? -5.117 21.422 9.281 1 88.44 196 TYR B CA 1
ATOM 3360 C C . TYR B 1 196 ? -3.955 21.969 10.102 1 88.44 196 TYR B C 1
ATOM 3362 O O . TYR B 1 196 ? -3.062 21.219 10.508 1 88.44 196 TYR B O 1
ATOM 3370 N N . SER B 1 197 ? -3.902 23.234 10.375 1 87.19 197 SER B N 1
ATOM 3371 C CA . SER B 1 197 ? -2.791 23.859 11.086 1 87.19 197 SER B CA 1
ATOM 3372 C C . SER B 1 197 ? -2.709 23.359 12.531 1 87.19 197 SER B C 1
ATOM 3374 O O . SER B 1 197 ? -1.617 23.109 13.039 1 87.19 197 SER B O 1
ATOM 3376 N N . GLU B 1 198 ? -3.816 23.172 13.102 1 87 198 GLU B N 1
ATOM 3377 C CA . GLU B 1 198 ? -3.879 22.719 14.492 1 87 198 GLU B CA 1
ATOM 3378 C C . GLU B 1 198 ? -3.436 21.266 14.617 1 87 198 GLU B C 1
ATOM 3380 O O . GLU B 1 198 ? -2.762 20.891 15.578 1 87 198 GLU B O 1
ATOM 3385 N N . VAL B 1 199 ? -3.676 20.516 13.625 1 87.88 199 VAL B N 1
ATOM 3386 C CA . VAL B 1 199 ? -3.494 19.062 13.727 1 87.88 199 VAL B CA 1
ATOM 3387 C C . VAL B 1 199 ? -2.145 18.672 13.133 1 87.88 199 VAL B C 1
ATOM 3389 O O . VAL B 1 199 ? -1.507 17.719 13.594 1 87.88 199 VAL B O 1
ATOM 3392 N N . ASN B 1 200 ? -1.665 19.469 12.203 1 88.5 200 ASN B N 1
ATOM 3393 C CA . ASN B 1 200 ? -0.583 18.969 11.367 1 88.5 200 ASN B CA 1
ATOM 3394 C C . ASN B 1 200 ? 0.675 19.828 11.5 1 88.5 200 ASN B C 1
ATOM 3396 O O . ASN B 1 200 ? 1.791 19.312 11.406 1 88.5 200 ASN B O 1
ATOM 3400 N N . GLN B 1 201 ? 0.523 21.078 11.836 1 85.62 201 GLN B N 1
ATOM 3401 C CA . GLN B 1 201 ? 1.621 22.031 11.68 1 85.62 201 GLN B CA 1
ATOM 3402 C C . GLN B 1 201 ? 2.768 21.703 12.633 1 85.62 201 GLN B C 1
ATOM 3404 O O . GLN B 1 201 ? 3.936 21.734 12.242 1 85.62 201 GLN B O 1
ATOM 3409 N N . LYS B 1 202 ? 2.426 21.406 13.805 1 84.44 202 LYS B N 1
ATOM 3410 C CA . LYS B 1 202 ? 3.473 21.094 14.773 1 84.44 202 LYS B CA 1
ATOM 3411 C C . LYS B 1 202 ? 4.32 19.906 14.305 1 84.44 202 LYS B C 1
ATOM 3413 O O . LYS B 1 202 ? 5.547 19.938 14.43 1 84.44 202 LYS B O 1
ATOM 3418 N N . GLY B 1 203 ? 3.709 18.875 13.859 1 88.19 203 GLY B N 1
ATOM 3419 C CA . GLY B 1 203 ? 4.418 17.703 13.375 1 88.19 203 GLY B CA 1
ATOM 3420 C C . GLY B 1 203 ? 5.316 18 12.188 1 88.19 203 GLY B C 1
ATOM 3421 O O . GLY B 1 203 ? 6.438 17.484 12.117 1 88.19 203 GLY B O 1
ATOM 3422 N N . ILE B 1 204 ? 4.836 18.812 11.367 1 88.25 204 ILE B N 1
ATOM 3423 C CA . ILE B 1 204 ? 5.598 19.203 10.188 1 88.25 204 ILE B CA 1
ATOM 3424 C C . ILE B 1 204 ? 6.844 19.984 10.602 1 88.25 204 ILE B C 1
ATOM 3426 O O . ILE B 1 204 ? 7.938 19.734 10.086 1 88.25 204 ILE B O 1
ATOM 3430 N N . ASP B 1 205 ? 6.641 20.875 11.531 1 87.19 205 ASP B N 1
ATOM 3431 C CA . ASP B 1 205 ? 7.754 21.672 12.031 1 87.19 205 ASP B CA 1
ATOM 3432 C C . ASP B 1 205 ? 8.789 20.797 12.734 1 87.19 205 ASP B C 1
ATOM 3434 O O . ASP B 1 205 ? 9.992 21.016 12.594 1 87.19 205 ASP B O 1
ATOM 3438 N N . ASP B 1 206 ? 8.32 19.844 13.445 1 86.38 206 ASP B N 1
ATOM 3439 C CA . ASP B 1 206 ? 9.219 18.922 14.125 1 86.38 206 ASP B CA 1
ATOM 3440 C C . ASP B 1 206 ? 10.055 18.141 13.117 1 86.38 206 ASP B C 1
ATOM 3442 O O . ASP B 1 206 ? 11.258 17.953 13.32 1 86.38 206 ASP B O 1
ATOM 3446 N N . PHE B 1 207 ? 9.445 17.734 12.102 1 88.69 207 PHE B N 1
ATOM 3447 C CA . PHE B 1 207 ? 10.172 17 11.078 1 88.69 207 PHE B CA 1
ATOM 3448 C C . PHE B 1 207 ? 11.242 17.859 10.438 1 88.69 207 PHE B C 1
ATOM 3450 O O . PHE B 1 207 ? 12.367 17.406 10.227 1 88.69 207 PHE B O 1
ATOM 3457 N N . ARG B 1 208 ? 10.859 19.078 10.148 1 87.94 208 ARG B N 1
ATOM 3458 C CA . ARG B 1 208 ? 11.812 20 9.539 1 87.94 208 ARG B CA 1
ATOM 3459 C C . ARG B 1 208 ? 13.023 20.219 10.438 1 87.94 208 ARG B C 1
ATOM 3461 O O . ARG B 1 208 ? 14.164 20.219 9.961 1 87.94 208 ARG B O 1
ATOM 3468 N N . GLN B 1 209 ? 12.75 20.391 11.656 1 85.19 209 GLN B N 1
ATOM 3469 C CA . GLN B 1 209 ? 13.844 20.594 12.602 1 85.19 209 GLN B CA 1
ATOM 3470 C C . GLN B 1 209 ? 14.766 19.375 12.648 1 85.19 209 GLN B C 1
ATOM 3472 O O . GLN B 1 209 ? 15.992 19.516 12.68 1 85.19 209 GLN B O 1
ATOM 3477 N N . TRP B 1 210 ? 14.141 18.234 12.633 1 83.19 210 TRP B N 1
ATOM 3478 C CA . TRP B 1 210 ? 14.914 17 12.625 1 83.19 210 TRP B CA 1
ATOM 3479 C C . TRP B 1 210 ? 15.766 16.906 11.359 1 83.19 210 TRP B C 1
ATOM 3481 O O . TRP B 1 210 ? 16.938 16.5 11.422 1 83.19 210 TRP B O 1
ATOM 3491 N N . TYR B 1 211 ? 15.211 17.281 10.258 1 84.81 211 TYR B N 1
ATOM 3492 C CA . TYR B 1 211 ? 15.883 17.219 8.969 1 84.81 211 TYR B CA 1
ATOM 3493 C C . TYR B 1 211 ? 17.047 18.203 8.906 1 84.81 211 TYR B C 1
ATOM 3495 O O . TYR B 1 211 ? 18.109 17.891 8.383 1 84.81 211 TYR B O 1
ATOM 3503 N N . LEU B 1 212 ? 16.859 19.406 9.492 1 83.81 212 LEU B N 1
ATOM 3504 C CA . LEU B 1 212 ? 17.844 20.469 9.43 1 83.81 212 LEU B CA 1
ATOM 3505 C C . LEU B 1 212 ? 19.031 20.172 10.352 1 83.81 212 LEU B C 1
ATOM 3507 O O . LEU B 1 212 ? 20.172 20.484 10.023 1 83.81 212 LEU B O 1
ATOM 3511 N N . VAL B 1 213 ? 18.75 19.531 11.406 1 79.31 213 VAL B N 1
ATOM 3512 C CA . VAL B 1 213 ? 19.797 19.344 12.398 1 79.31 213 VAL B CA 1
ATOM 3513 C C . VAL B 1 213 ? 20.672 18.156 12.016 1 79.31 213 VAL B C 1
ATOM 3515 O O . VAL B 1 213 ? 21.797 18.016 12.508 1 79.31 213 VAL B O 1
ATOM 3518 N N . THR B 1 214 ? 20.156 17.297 11.188 1 73.25 214 THR B N 1
ATOM 3519 C CA . THR B 1 214 ? 20.906 16.094 10.844 1 73.25 214 THR B CA 1
ATOM 3520 C C . THR B 1 214 ? 21.766 16.312 9.602 1 73.25 214 THR B C 1
ATOM 3522 O O . THR B 1 214 ? 22.594 15.477 9.25 1 73.25 214 THR B O 1
ATOM 3525 N N . ARG B 1 215 ? 21.609 17.328 8.867 1 72.12 215 ARG B N 1
ATOM 3526 C CA . ARG B 1 215 ? 22.359 17.609 7.652 1 72.12 215 ARG B CA 1
ATOM 3527 C C . ARG B 1 215 ? 23.781 18.062 7.973 1 72.12 215 ARG B C 1
ATOM 3529 O O . ARG B 1 215 ? 24 18.797 8.938 1 72.12 215 ARG B O 1
ATOM 3536 N N . PRO B 1 216 ? 24.734 17.312 7.195 1 64.5 216 PRO B N 1
ATOM 3537 C CA . PRO B 1 216 ? 26.109 17.734 7.453 1 64.5 216 PRO B CA 1
ATOM 3538 C C . PRO B 1 216 ? 26.344 19.188 7.109 1 64.5 216 PRO B C 1
ATOM 3540 O O . PRO B 1 216 ? 25.656 19.75 6.258 1 64.5 216 PRO B O 1
#

pLDDT: mean 94.43, std 5.4, range [64.5, 98.94]

Radius of gyration: 20.82 Å; Cα contacts (8 Å, |Δi|>4): 692; chains: 2; bounding box: 49×53×53 Å